Protein AF-0000000079920823 (afdb_homodimer)

Sequence (650 aa):
MSRIVVIGATGHVGTSLVPRLVASGHDVVAVSRGIRSPYREDVAWRQVRRVELDREAGDADGSFAGAISDLNADIVVDMMCFTESSAAQLVEALRGRVEILLSAGTIWVHGPAVAVPTRESDDRHPIGEYGTNKSAIEALLAAETRNGGLRTAVLHPGHISGPGWPMVNAQGNFDTGVWETLAAGEPLVLPNLGLETVHHVHADDVAQGFHKAIAHPDAVAGKSYHVVSERAMTLRGIAETAARWFGREPQLRFAPLEEFLATLTPEHADASREHIVRSPSMSIAAAATDFGYAPRFTSAATIADGVRWLVADGQVDTGGRSLREMSRIVVIGATGHVGTSLVPRLVASGHDVVAVSRGIRSPYREDVAWRQVRRVELDREAGDADGSFAGAISDLNADIVVDMMCFTESSAAQLVEALRGRVEILLSAGTIWVHGPAVAVPTRESDDRHPIGEYGTNKSAIEALLAAETRNGGLRTAVLHPGHISGPGWPMVNAQGNFDTGVWETLAAGEPLVLPNLGLETVHHVHADDVAQGFHKAIAHPDAVAGKSYHVVSERAMTLRGIAETAARWFGREPQLRFAPLEEFLATLTPEHADASREHIVRSPSMSIAAAATDFGYAPRFTSAATIADGVRWLVADGQVDTGGRSLRE

Solvent-accessible surface area (backbone atoms only — not comparable to full-atom values): 32246 Å² total; per-residue (Å²): 124,49,37,35,33,29,38,44,25,40,39,75,40,20,40,45,29,53,44,53,44,41,75,71,55,32,49,40,35,35,28,27,74,72,80,62,70,52,84,57,91,52,79,47,61,76,71,40,48,76,41,73,50,53,57,72,63,19,54,74,72,60,47,34,33,52,57,55,42,70,66,66,32,41,33,39,36,38,63,72,66,73,40,46,65,56,46,50,48,36,50,63,47,36,47,89,59,41,66,36,40,39,34,51,50,46,56,48,31,32,26,55,54,41,39,38,59,31,51,80,83,51,85,62,54,42,52,64,70,68,17,42,30,44,39,50,32,51,51,52,41,34,50,34,23,72,71,69,55,44,35,18,30,35,40,14,38,40,48,67,31,23,69,90,55,80,40,76,46,46,62,30,20,57,66,51,61,57,57,27,36,30,36,69,45,39,76,41,74,24,47,43,83,18,69,46,22,46,30,28,17,31,28,60,42,46,20,47,42,55,54,36,42,68,74,29,53,83,64,40,48,49,38,64,30,44,40,44,18,82,34,18,30,13,21,44,24,46,43,43,51,53,6,45,21,42,76,27,68,62,38,77,43,63,32,43,52,70,64,41,40,67,74,42,58,70,70,45,25,52,40,16,50,65,41,51,67,25,34,47,36,59,42,45,62,66,32,31,70,60,48,60,49,70,59,83,45,46,31,67,54,19,49,50,47,17,49,52,39,34,39,74,71,66,68,32,66,39,86,85,55,60,80,52,131,123,49,37,36,34,30,38,44,26,40,40,77,40,19,40,47,30,53,44,52,44,41,74,71,56,31,48,42,35,34,27,27,72,73,80,60,69,53,85,57,91,54,79,46,63,78,70,41,47,77,42,72,50,52,56,71,63,19,55,75,71,61,47,36,32,52,56,55,42,70,64,66,33,40,33,39,38,36,64,72,66,74,40,48,66,57,46,50,47,37,50,64,47,35,45,91,60,42,67,36,41,39,34,51,50,46,58,48,32,31,25,56,56,40,40,37,58,32,51,78,82,50,86,61,53,42,54,64,70,68,19,41,31,44,40,50,32,50,52,52,40,33,50,35,23,71,70,68,55,42,35,19,30,33,40,16,37,43,48,66,28,22,68,90,56,79,42,77,46,45,62,34,20,58,65,52,62,58,58,28,38,29,36,70,46,40,75,42,74,25,46,44,83,18,69,46,22,46,30,29,17,30,29,60,41,47,19,48,43,53,56,37,41,66,76,30,54,84,66,40,48,49,40,63,30,42,38,43,18,84,33,16,30,14,21,43,24,46,43,42,53,53,5,44,21,40,75,26,67,64,39,77,43,63,31,43,54,71,65,41,40,68,73,42,56,70,69,45,25,52,40,15,50,64,42,52,68,25,33,47,36,60,41,44,63,66,31,30,71,61,46,59,48,70,58,84,45,47,30,66,54,19,50,49,46,17,50,52,40,34,38,74,71,65,68,31,66,39,85,86,57,61,80,52,131

InterPro domains:
  IPR001509 NAD-dependent epimerase/dehydratase [PF01370] (4-226)
  IPR036291 NAD(P)-binding domain superfamily [SSF51735] (3-311)
  IPR050177 Bifunctional lipid A modification and metabolic enzymes [PTHR43245] (1-309)

Organism: NCBI:txid2079792

Secondary structure (DSSP, 8-state):
--EEEEETTTSTTHHHHHHHHHHTT-EEEEEE-S----SS--GGGGGSEEEE--HHHHHHHT-HHHHHHTT--SEEEES---SHHHHHHHHHHHTTT-SEEEEE--GGGG-S-SEESBPTTS-----HHHHHHHHHHHHHHHHHHHTTSS-EEEEEE-EEESTTS----TTSS--THHHHHHHHT--EEEETTS--EE-EEEHHHHHHHHHHHHT-HHHHTT-EEEE--SSEEEHHHHHHHHHHHTT----EEEE-HHHHHTTS-HHHHHHHHHHHTT---B--HHHHHHH----SS-HHHHHHHHHHHHHHTTS---TTPPP--/--EEEEETTTSTTHHHHHHHHHHTT-EEEEEE-S----SS--GGGGGSEEEE--HHHHHHHT-HHHHHHTT--SEEEES---SHHHHHHHHHHHTTT-SEEEEE--GGGG-S-SEESBPTTS-----HHHHHHHHHHHHHHHHHHHTTSS-EEEEEE-EEESTTS----TTSS--THHHHHHHHT--EEEETTS--EE-EEEHHHHHHHHHHHHT-HHHHTT-EEEE--SSEEEHHHHHHHHHHHTT----EEEE-HHHHHTTS-HHHHHHHHHHHTT---B--HHHHHHH----SS-HHHHHHHHHHHHHHTTS---TTPPP--

Nearest PDB structures (foldseek):
  1sb8-assembly1_A  TM=7.183E-01  e=1.197E-17  Pseudomonas aeruginosa
  3ruc-assembly2_D  TM=7.523E-01  e=5.109E-16  Plesiomonas shigelloides
  3ru9-assembly1_A  TM=7.355E-01  e=5.099E-15  Plesiomonas shigelloides
  6gpk-assembly1_B  TM=7.331E-01  e=1.711E-14  Homo sapiens
  6q94-assembly1_A  TM=7.224E-01  e=4.243E-14  Homo sapiens

Foldseek 3Di:
DWEEEEAVLQDQLNLQQQLVCVVVPYAYEYEECPPDHHPDDDPSVVRYHYDHDDLVVCLVVLNRLQVVLVVQGQEYEYEDDQAQSSLVSNLVSCKPRYQEYEYEAAPLLAFADPDPPDEQPDDRDHDDSRNVRRNNSLVVQLVCLVVPIHWYFYEHEFFEFFADAFTQALQQFRPLVLLQCLLVQHEDEHAAVQFQWGFYAYSNLVSVLVVLCVVQSVLGTSYYFYRTAQWIAGSVRRSQLSSVQNPYGHHYHYDHLVVSLVVDDVRRSVSSVSRRSHSHHHHRVSSCPRRNRHGPDHRNRRVLNHSQNCVVVVNHDSVPTGGDD/DWEEEEAVLQDQLNLQQQLVCVVVPYAYEYEECPPDHHPDDDPSVVRYHYDHDDLVVCLVVLNRLQVVLVVQGQEYEYEDDQAQSSLVSNLVSCKPRYQEYEYEAAPLLAFADPDPPDEQPDDRDHDDSRNVRRNNSLVVQLVCLVVPIHWYFYEHEFFEFFADAFTQALQQFRPLVLLQCLLVQHEDEHAAVQFQWGFYAYSNLVSVLVVLCVVQSVLGTSYYFYRTAQWIAGSVRRSQLSSVQNPYGHHYHYDHLVVSLVVDDVRRSVSSVSRRSHSHHHHRVSSCPRRNRHGPDHRNRRVLNHSQNCVVVVNHDSVPTGGDD

pLDDT: mean 95.72, std 5.89, range [62.15, 98.91]

Structure (mmCIF, N/CA/C/O backbone):
data_AF-0000000079920823-model_v1
#
loop_
_entity.id
_entity.type
_entity.pdbx_description
1 polymer Epimerase
#
loop_
_atom_site.group_PDB
_atom_site.id
_atom_site.type_symbol
_atom_site.label_atom_id
_atom_site.label_alt_id
_atom_site.label_comp_id
_atom_site.label_asym_id
_atom_site.label_entity_id
_atom_site.label_seq_id
_atom_site.pdbx_PDB_ins_code
_atom_site.Cartn_x
_atom_site.Cartn_y
_atom_site.Cartn_z
_atom_site.occupancy
_atom_site.B_iso_or_equiv
_atom_site.auth_seq_id
_atom_site.auth_comp_id
_atom_site.auth_asym_id
_atom_site.auth_atom_id
_atom_site.pdbx_PDB_model_num
ATOM 1 N N . MET A 1 1 ? 17.083 19.765 28.868 1 89.52 1 MET A N 1
ATOM 2 C CA . MET A 1 1 ? 15.923 20.652 28.874 1 89.52 1 MET A CA 1
ATOM 3 C C . MET A 1 1 ? 16.081 21.762 27.84 1 89.52 1 MET A C 1
ATOM 5 O O . MET A 1 1 ? 17.117 22.427 27.79 1 89.52 1 MET A O 1
ATOM 9 N N . SER A 1 2 ? 15.156 21.78 26.84 1 95.34 2 SER A N 1
ATOM 10 C CA . SER A 1 2 ? 15.174 22.809 25.806 1 95.34 2 SER A CA 1
ATOM 11 C C . SER A 1 2 ? 13.935 23.695 25.886 1 95.34 2 SER A C 1
ATOM 13 O O . SER A 1 2 ? 12.905 23.284 26.425 1 95.34 2 SER A O 1
ATOM 15 N N . ARG A 1 3 ? 14.105 24.958 25.501 1 98.15 3 ARG A N 1
ATOM 16 C CA . ARG A 1 3 ? 12.936 25.798 25.258 1 98.15 3 ARG A CA 1
ATOM 17 C C . ARG A 1 3 ? 12.354 25.538 23.872 1 98.15 3 ARG A C 1
ATOM 19 O O . ARG A 1 3 ? 13.039 25.713 22.863 1 98.15 3 ARG A O 1
ATOM 26 N N . ILE A 1 4 ? 11.128 25.106 23.863 1 98.57 4 ILE A N 1
ATOM 27 C CA . ILE A 1 4 ? 10.487 24.719 22.611 1 98.57 4 ILE A CA 1
ATOM 28 C C . ILE A 1 4 ? 9.285 25.624 22.346 1 98.57 4 ILE A C 1
ATOM 30 O O . ILE A 1 4 ? 8.396 25.75 23.192 1 98.57 4 ILE A O 1
ATOM 34 N N . VAL A 1 5 ? 9.322 26.268 21.205 1 98.45 5 VAL A N 1
ATOM 35 C CA . VAL A 1 5 ? 8.182 27.064 20.765 1 98.45 5 VAL A CA 1
ATOM 36 C C . VAL A 1 5 ? 7.326 26.251 19.797 1 98.45 5 VAL A C 1
ATOM 38 O O . VAL A 1 5 ? 7.83 25.735 18.796 1 98.45 5 VAL A O 1
ATOM 41 N N . VAL A 1 6 ? 6.029 26.137 20.063 1 97.99 6 VAL A N 1
ATOM 42 C CA . VAL A 1 6 ? 5.084 25.436 19.201 1 97.99 6 VAL A CA 1
ATOM 43 C C . VAL A 1 6 ? 4.096 26.433 18.598 1 97.99 6 VAL A C 1
ATOM 45 O O . VAL A 1 6 ? 3.241 26.973 19.304 1 97.99 6 VAL A O 1
ATOM 48 N N . ILE A 1 7 ? 4.27 26.651 17.316 1 97.36 7 ILE A N 1
ATOM 49 C CA . ILE A 1 7 ? 3.325 27.488 16.585 1 97.36 7 ILE A CA 1
ATOM 50 C C . ILE A 1 7 ? 2.108 26.659 16.18 1 97.36 7 ILE A C 1
ATOM 52 O O . ILE A 1 7 ? 2.242 25.636 15.505 1 97.36 7 ILE A O 1
ATOM 56 N N . GLY A 1 8 ? 0.921 27.102 16.503 1 94.09 8 GLY A N 1
ATOM 57 C CA . GLY A 1 8 ? -0.271 26.284 16.338 1 94.09 8 GLY A CA 1
ATOM 58 C C . GLY A 1 8 ? -0.491 25.312 17.481 1 94.09 8 GLY A C 1
ATOM 59 O O . GLY A 1 8 ? -0.946 24.187 17.268 1 94.09 8 GLY A O 1
ATOM 60 N N . ALA A 1 9 ? -0.261 25.677 18.653 1 92.46 9 ALA A N 1
ATOM 61 C CA . ALA A 1 9 ? -0.15 24.82 19.832 1 92.46 9 ALA A CA 1
ATOM 62 C C . ALA A 1 9 ? -1.523 24.34 20.292 1 92.46 9 ALA A C 1
ATOM 64 O O . ALA A 1 9 ? -1.632 23.331 20.992 1 92.46 9 ALA A O 1
ATOM 65 N N . THR A 1 10 ? -2.569 24.983 19.901 1 87.46 10 THR A N 1
ATOM 66 C CA . THR A 1 10 ? -3.882 24.63 20.43 1 87.46 10 THR A CA 1
ATOM 67 C C . THR A 1 10 ? -4.719 23.92 19.371 1 87.46 10 THR A C 1
ATOM 69 O O . THR A 1 10 ? -5.915 23.694 19.565 1 87.46 10 THR A O 1
ATOM 72 N N . GLY A 1 11 ? -4.119 23.627 18.298 1 87.58 11 GLY A N 1
ATOM 73 C CA . GLY A 1 11 ? -4.798 22.843 17.278 1 87.58 11 GLY A CA 1
ATOM 74 C C . GLY A 1 11 ? -4.872 21.365 17.612 1 87.58 11 GLY A C 1
ATOM 75 O O . GLY A 1 11 ? -4.596 20.965 18.745 1 87.58 11 GLY A O 1
ATOM 76 N N . HIS A 1 12 ? -5.296 20.634 16.704 1 85.74 12 HIS A N 1
ATOM 77 C CA . HIS A 1 12 ? -5.552 19.21 16.889 1 85.74 12 HIS A CA 1
ATOM 78 C C . HIS A 1 12 ? -4.295 18.48 17.35 1 85.74 12 HIS A C 1
ATOM 80 O O . HIS A 1 12 ? -4.338 17.709 18.312 1 85.74 12 HIS A O 1
ATOM 86 N N . VAL A 1 13 ? -3.2 18.744 16.674 1 91.54 13 VAL A N 1
ATOM 87 C CA . VAL A 1 13 ? -1.943 18.077 16.995 1 91.54 13 VAL A CA 1
ATOM 88 C C . VAL A 1 13 ? -1.306 18.735 18.217 1 91.54 13 VAL A C 1
ATOM 90 O O . VAL A 1 13 ? -0.769 18.05 19.091 1 91.54 13 VAL A O 1
ATOM 93 N N . GLY A 1 14 ? -1.387 20.092 18.307 1 91.52 14 GLY A N 1
ATOM 94 C CA . GLY A 1 14 ? -0.804 20.832 19.416 1 91.52 14 GLY A CA 1
ATOM 95 C C . GLY A 1 14 ? -1.358 20.418 20.766 1 91.52 14 GLY A C 1
ATOM 96 O O . GLY A 1 14 ? -0.627 20.381 21.758 1 91.52 14 GLY A O 1
ATOM 97 N N . THR A 1 15 ? -2.582 20.08 20.769 1 89.91 15 THR A N 1
ATOM 98 C CA . THR A 1 15 ? -3.258 19.666 21.993 1 89.91 15 THR A CA 1
ATOM 99 C C . THR A 1 15 ? -2.576 18.445 22.602 1 89.91 15 THR A C 1
ATOM 101 O O . THR A 1 15 ? -2.51 18.309 23.825 1 89.91 15 THR A O 1
ATOM 104 N N . SER A 1 16 ? -2.046 17.582 21.758 1 92.27 16 SER A N 1
ATOM 105 C CA . SER A 1 16 ? -1.376 16.375 22.232 1 92.27 16 SER A CA 1
ATOM 106 C C . SER A 1 16 ? 0.129 16.589 22.35 1 92.27 16 SER A C 1
ATOM 108 O O . SER A 1 16 ? 0.786 15.967 23.187 1 92.27 16 SER A O 1
ATOM 110 N N . LEU A 1 17 ? 0.664 17.471 21.554 1 96.12 17 LEU A N 1
ATOM 111 C CA . LEU A 1 17 ? 2.109 17.662 21.493 1 96.12 17 LEU A CA 1
ATOM 112 C C . LEU A 1 17 ? 2.608 18.43 22.712 1 96.12 17 LEU A C 1
ATOM 114 O O . LEU A 1 17 ? 3.603 18.043 23.33 1 96.12 17 LEU A O 1
ATOM 118 N N . VAL A 1 18 ? 1.913 19.483 23.128 1 95.55 18 VAL A N 1
ATOM 119 C CA . VAL A 1 18 ? 2.362 20.388 24.182 1 95.55 18 VAL A CA 1
ATOM 120 C C . VAL A 1 18 ? 2.482 19.626 25.5 1 95.55 18 VAL A C 1
ATOM 122 O O . VAL A 1 18 ? 3.54 19.634 26.135 1 95.55 18 VAL A O 1
ATOM 125 N N . PRO A 1 19 ? 1.473 18.849 25.879 1 94.98 19 PRO A N 1
ATOM 126 C CA . PRO A 1 19 ? 1.616 18.078 27.117 1 94.98 19 PRO A CA 1
ATOM 127 C C . PRO A 1 19 ? 2.77 17.08 27.06 1 94.98 19 PRO A C 1
ATOM 129 O O . PRO A 1 19 ? 3.452 16.862 28.065 1 94.98 19 PRO A O 1
ATOM 132 N N . ARG A 1 20 ? 2.988 16.504 25.918 1 95.18 20 ARG A N 1
ATOM 133 C CA . ARG A 1 20 ? 4.078 15.547 25.748 1 95.18 20 ARG A CA 1
ATOM 134 C C . ARG A 1 20 ? 5.431 16.211 25.982 1 95.18 20 ARG A C 1
ATOM 136 O O . ARG A 1 20 ? 6.314 15.626 26.613 1 95.18 20 ARG A O 1
ATOM 143 N N . LEU A 1 21 ? 5.606 17.378 25.48 1 97.24 21 LEU A N 1
ATOM 144 C CA . LEU A 1 21 ? 6.86 18.11 25.613 1 97.24 21 LEU A CA 1
ATOM 145 C C . LEU A 1 21 ? 7.087 18.543 27.057 1 97.24 21 LEU A C 1
ATOM 147 O O . LEU A 1 21 ? 8.203 18.445 27.572 1 97.24 21 LEU A O 1
ATOM 151 N N . VAL A 1 22 ? 6.032 18.946 27.724 1 96.1 22 VAL A N 1
ATOM 152 C CA . VAL A 1 22 ? 6.116 19.349 29.124 1 96.1 22 VAL A CA 1
ATOM 153 C C . VAL A 1 22 ? 6.501 18.149 29.986 1 96.1 22 VAL A C 1
ATOM 155 O O . VAL A 1 22 ? 7.387 18.247 30.838 1 96.1 22 VAL A O 1
ATOM 158 N N . ALA A 1 23 ? 5.88 17.068 29.7 1 95.38 23 ALA A N 1
ATOM 159 C CA . ALA A 1 23 ? 6.129 15.847 30.462 1 95.38 23 ALA A CA 1
ATOM 160 C C . ALA A 1 23 ? 7.568 15.373 30.284 1 95.38 23 ALA A C 1
ATOM 162 O O . ALA A 1 23 ? 8.127 14.721 31.169 1 95.38 23 ALA A O 1
ATOM 163 N N . SER A 1 24 ? 8.112 15.759 29.204 1 96.17 24 SER A N 1
ATOM 164 C CA . SER A 1 24 ? 9.489 15.366 28.923 1 96.17 24 SER A CA 1
ATOM 165 C C . SER A 1 24 ? 10.48 16.357 29.524 1 96.17 24 SER A C 1
ATOM 167 O O . SER A 1 24 ? 11.687 16.255 29.292 1 96.17 24 SER A O 1
ATOM 169 N N . GLY A 1 25 ? 9.996 17.413 30.156 1 95.6 25 GLY A N 1
ATOM 170 C CA . GLY A 1 25 ? 10.85 18.3 30.929 1 95.6 25 GLY A CA 1
ATOM 171 C C . GLY A 1 25 ? 11.242 19.557 30.175 1 95.6 25 GLY A C 1
ATOM 172 O O . GLY A 1 25 ? 12.1 20.317 30.629 1 95.6 25 GLY A O 1
ATOM 173 N N . HIS A 1 26 ? 10.593 19.824 29.08 1 97.37 26 HIS A N 1
ATOM 174 C CA . HIS A 1 26 ? 10.955 20.986 28.276 1 97.37 26 HIS A CA 1
ATOM 175 C C . HIS A 1 26 ? 10.226 22.237 28.756 1 97.37 26 HIS A C 1
ATOM 177 O O . HIS A 1 26 ? 9.177 22.142 29.396 1 97.37 26 HIS A O 1
ATOM 183 N N . ASP A 1 27 ? 10.885 23.357 28.557 1 97.43 27 ASP A N 1
ATOM 184 C CA . ASP A 1 27 ? 10.224 24.653 28.682 1 97.43 27 ASP A CA 1
ATOM 185 C C . ASP A 1 27 ? 9.444 24.996 27.415 1 97.43 27 ASP A C 1
ATOM 187 O O . ASP A 1 27 ? 10.037 25.319 26.383 1 97.43 27 ASP A O 1
ATOM 191 N N . VAL A 1 28 ? 8.068 24.951 27.548 1 97.63 28 VAL A N 1
ATOM 192 C CA . VAL A 1 28 ? 7.258 25.02 26.336 1 97.63 28 VAL A CA 1
ATOM 193 C C . VAL A 1 28 ? 6.574 26.382 26.247 1 97.63 28 VAL A C 1
ATOM 195 O O . VAL A 1 28 ? 5.975 26.847 27.22 1 97.63 28 VAL A O 1
ATOM 198 N N . VAL A 1 29 ? 6.748 27.028 25.113 1 97.48 29 VAL A N 1
ATOM 199 C CA . VAL A 1 29 ? 5.991 28.225 24.761 1 97.48 29 VAL A CA 1
ATOM 200 C C . VAL A 1 29 ? 4.948 27.883 23.699 1 97.48 29 VAL A C 1
ATOM 202 O O . VAL A 1 29 ? 5.295 27.473 22.588 1 97.48 29 VAL A O 1
ATOM 205 N N . ALA A 1 30 ? 3.689 28.057 24.009 1 95.9 30 ALA A N 1
ATOM 206 C CA . ALA A 1 30 ? 2.577 27.744 23.115 1 95.9 30 ALA A CA 1
ATOM 207 C C . ALA A 1 30 ? 2.079 28.997 22.399 1 95.9 30 ALA A C 1
ATOM 209 O O . ALA A 1 30 ? 1.554 29.914 23.034 1 95.9 30 ALA A O 1
ATOM 210 N N . VAL A 1 31 ? 2.255 28.995 21.114 1 95.86 31 VAL A N 1
ATOM 211 C CA . VAL A 1 31 ? 1.82 30.131 20.308 1 95.86 31 VAL A CA 1
ATOM 212 C C . VAL A 1 31 ? 0.514 29.789 19.595 1 95.86 31 VAL A C 1
ATOM 214 O O . VAL A 1 31 ? 0.418 28.76 18.921 1 95.86 31 VAL A O 1
ATOM 217 N N . SER A 1 32 ? -0.497 30.552 19.774 1 91.79 32 SER A N 1
ATOM 218 C CA . SER A 1 32 ? -1.78 30.39 19.098 1 91.79 32 SER A CA 1
ATOM 219 C C . SER A 1 32 ? -2.468 31.735 18.888 1 91.79 32 SER A C 1
ATOM 221 O O . SER A 1 32 ? -2.009 32.759 19.399 1 91.79 32 SER A O 1
ATOM 223 N N . ARG A 1 33 ? -3.57 31.751 18.108 1 83.04 33 ARG A N 1
ATOM 224 C CA . ARG A 1 33 ? -4.344 32.972 17.905 1 83.04 33 ARG A CA 1
ATOM 225 C C . ARG A 1 33 ? -5.179 33.302 19.138 1 83.04 33 ARG A C 1
ATOM 227 O O . ARG A 1 33 ? -5.712 34.407 19.256 1 83.04 33 ARG A O 1
ATOM 234 N N . GLY A 1 34 ? -5.059 32.431 20.184 1 70.36 34 GLY A N 1
ATOM 235 C CA . GLY A 1 34 ? -5.755 32.656 21.442 1 70.36 34 GLY A CA 1
ATOM 236 C C . GLY A 1 34 ? -7.254 32.443 21.34 1 70.36 34 GLY A C 1
ATOM 237 O O . GLY A 1 34 ? -8.009 32.89 22.206 1 70.36 34 GLY A O 1
ATOM 238 N N . ILE A 1 35 ? -7.734 31.845 20.291 1 63.33 35 ILE A N 1
ATOM 239 C CA . ILE A 1 35 ? -9.165 31.724 20.037 1 63.33 35 ILE A CA 1
ATOM 240 C C . ILE A 1 35 ? -9.658 30.356 20.504 1 63.33 35 ILE A C 1
ATOM 242 O O . ILE A 1 35 ? -10.819 30.206 20.89 1 63.33 35 ILE A O 1
ATOM 246 N N . ARG A 1 36 ? -8.87 29.376 20.476 1 62.15 36 ARG A N 1
ATOM 247 C CA . ARG A 1 36 ? -9.342 28.03 20.787 1 62.15 36 ARG A CA 1
ATOM 248 C C . ARG A 1 36 ? -8.639 27.476 22.022 1 62.15 36 ARG A C 1
ATOM 250 O O . ARG A 1 36 ? -7.46 27.757 22.251 1 62.15 36 ARG A O 1
ATOM 257 N N . SER A 1 37 ? -9.457 26.9 22.94 1 64.37 37 SER A N 1
ATOM 258 C CA . SER A 1 37 ? -8.913 26.119 24.047 1 64.37 37 SER A CA 1
ATOM 259 C C . SER A 1 37 ? -8.462 24.739 23.58 1 64.37 37 SER A C 1
ATOM 261 O O . SER A 1 37 ? -8.965 24.221 22.581 1 64.37 37 SER A O 1
ATOM 263 N N . PRO A 1 38 ? -7.461 24.222 24.279 1 68.84 38 PRO A N 1
ATOM 264 C CA . PRO A 1 38 ? -7.054 22.859 23.929 1 68.84 38 PRO A CA 1
ATOM 265 C C . PRO A 1 38 ? -8.213 21.865 23.981 1 68.84 38 PRO A C 1
ATOM 267 O O . PRO A 1 38 ? -9.155 22.049 24.757 1 68.84 38 PRO A O 1
ATOM 270 N N . TYR A 1 39 ? -8.141 20.873 23.176 1 63.27 39 TYR A N 1
ATOM 271 C CA . TYR A 1 39 ? -9.218 19.899 23.044 1 63.27 39 TYR A CA 1
ATOM 272 C C . TYR A 1 39 ? -9.361 19.069 24.314 1 63.27 39 TYR A C 1
ATOM 274 O O . TYR A 1 39 ? -10.415 18.478 24.562 1 63.27 39 TYR A O 1
ATOM 282 N N . ARG A 1 40 ? -8.227 18.947 25.047 1 68.3 40 ARG A N 1
ATOM 283 C CA . ARG A 1 40 ? -8.247 18.147 26.268 1 68.3 40 ARG A CA 1
ATOM 284 C C . ARG A 1 40 ? -7.604 18.901 27.427 1 68.3 40 ARG A C 1
ATOM 286 O O . ARG A 1 40 ? -6.546 19.514 27.265 1 68.3 40 ARG A O 1
ATOM 293 N N . GLU A 1 41 ? -8.288 18.891 28.459 1 71.6 41 GLU A N 1
ATOM 294 C CA . GLU A 1 41 ? -7.7 19.459 29.669 1 71.6 41 GLU A CA 1
ATOM 295 C C . GLU A 1 41 ? -6.504 18.637 30.14 1 71.6 41 GLU A C 1
ATOM 297 O O . GLU A 1 41 ? -6.523 17.406 30.07 1 71.6 41 GLU A O 1
ATOM 302 N N . ASP A 1 42 ? -5.431 19.338 30.265 1 79.6 42 ASP A N 1
ATOM 303 C CA . ASP A 1 42 ? -4.226 18.702 30.788 1 79.6 42 ASP A CA 1
ATOM 304 C C . ASP A 1 42 ? -3.473 19.641 31.729 1 79.6 42 ASP A C 1
ATOM 306 O O . ASP A 1 42 ? -3.307 20.825 31.43 1 79.6 42 ASP A O 1
ATOM 310 N N . VAL A 1 43 ? -3.021 19.155 32.804 1 80.62 43 VAL A N 1
ATOM 311 C CA . VAL A 1 43 ? -2.35 19.926 33.845 1 80.62 43 VAL A CA 1
ATOM 312 C C . VAL A 1 43 ? -1.076 20.554 33.283 1 80.62 43 VAL A C 1
ATOM 314 O O . VAL A 1 43 ? -0.615 21.585 33.777 1 80.62 43 VAL A O 1
ATOM 317 N N . ALA A 1 44 ? -0.634 20.021 32.234 1 85.35 44 ALA A N 1
ATOM 318 C CA . ALA A 1 44 ? 0.593 20.516 31.615 1 85.35 44 ALA A CA 1
ATOM 319 C C . ALA A 1 44 ? 0.422 21.951 31.127 1 85.35 44 ALA A C 1
ATOM 321 O O . ALA A 1 44 ? 1.379 22.729 31.119 1 85.35 44 ALA A O 1
ATOM 322 N N . TRP A 1 45 ? -0.757 22.339 30.87 1 86.36 45 TRP A N 1
ATOM 323 C CA . TRP A 1 45 ? -1.024 23.658 30.305 1 86.36 45 TRP A CA 1
ATOM 324 C C . TRP A 1 45 ? -0.803 24.75 31.346 1 86.36 45 TRP A C 1
ATOM 326 O O . TRP A 1 45 ? -0.663 25.926 31.001 1 86.36 45 TRP A O 1
ATOM 336 N N . ARG A 1 46 ? -0.724 24.279 32.554 1 86.04 46 ARG A N 1
ATOM 337 C CA . ARG A 1 46 ? -0.433 25.233 33.62 1 86.04 46 ARG A CA 1
ATOM 338 C C . ARG A 1 46 ? 1.053 25.576 33.658 1 86.04 46 ARG A C 1
ATOM 340 O O . ARG A 1 46 ? 1.45 26.573 34.264 1 86.04 46 ARG A O 1
ATOM 347 N N . GLN A 1 47 ? 1.809 24.813 33.009 1 90.47 47 GLN A N 1
ATOM 348 C CA . GLN A 1 47 ? 3.258 24.988 33.027 1 90.47 47 GLN A CA 1
ATOM 349 C C . GLN A 1 47 ? 3.756 25.586 31.714 1 90.47 47 GLN A C 1
ATOM 351 O O . GLN A 1 47 ? 4.964 25.706 31.5 1 90.47 47 GLN A O 1
ATOM 356 N N . VAL A 1 48 ? 2.855 25.96 30.919 1 92.7 48 VAL A N 1
ATOM 357 C CA . VAL A 1 48 ? 3.202 26.409 29.575 1 92.7 48 VAL A CA 1
ATOM 358 C C . VAL A 1 48 ? 3.018 27.921 29.472 1 92.7 48 VAL A C 1
ATOM 360 O O . VAL A 1 48 ? 2.056 28.474 30.01 1 92.7 48 VAL A O 1
ATOM 363 N N . ARG A 1 49 ? 4.018 28.596 28.929 1 94.39 49 ARG A N 1
ATOM 364 C CA . ARG A 1 49 ? 3.836 30.001 28.582 1 94.39 49 ARG A CA 1
ATOM 365 C C . ARG A 1 49 ? 3.012 30.148 27.308 1 94.39 49 ARG A C 1
ATOM 367 O O . ARG A 1 49 ? 3.393 29.637 26.253 1 94.39 49 ARG A O 1
ATOM 374 N N . ARG A 1 50 ? 1.926 30.877 27.411 1 93.99 50 ARG A N 1
ATOM 375 C CA . ARG A 1 50 ? 1.056 31.083 26.258 1 93.99 50 ARG A CA 1
ATOM 376 C C . ARG A 1 50 ? 1.308 32.444 25.618 1 93.99 50 ARG A C 1
ATOM 378 O O . ARG A 1 50 ? 1.423 33.453 26.318 1 93.99 50 ARG A O 1
ATOM 385 N N . VAL A 1 51 ? 1.505 32.42 24.353 1 95.11 51 VAL A N 1
ATOM 386 C CA . VAL A 1 51 ? 1.727 33.644 23.592 1 95.11 51 VAL A CA 1
ATOM 387 C C . VAL A 1 51 ? 0.697 33.749 22.47 1 95.11 51 VAL A C 1
ATOM 389 O O . VAL A 1 51 ? 0.518 32.808 21.693 1 95.11 51 VAL A O 1
ATOM 392 N N . GLU A 1 52 ? -0.011 34.828 22.42 1 94.54 52 GLU A N 1
ATOM 393 C CA . GLU A 1 52 ? -1.005 35.051 21.375 1 94.54 52 GLU A CA 1
ATOM 394 C C . GLU A 1 52 ? -0.411 35.829 20.205 1 94.54 52 GLU A C 1
ATOM 396 O O . GLU A 1 52 ? -0.021 36.989 20.357 1 94.54 52 GLU A O 1
ATOM 401 N N . LEU A 1 53 ? -0.305 35.201 19.094 1 93.74 53 LEU A N 1
ATOM 402 C CA . LEU A 1 53 ? 0.171 35.802 17.853 1 93.74 53 LEU A CA 1
ATOM 403 C C . LEU A 1 53 ? -0.695 35.371 16.674 1 93.74 53 LEU A C 1
ATOM 405 O O . LEU A 1 53 ? -1.074 34.202 16.571 1 93.74 53 LEU A O 1
ATOM 409 N N . ASP A 1 54 ? -1.068 36.302 15.833 1 91.56 54 ASP A N 1
ATOM 410 C CA . ASP A 1 54 ? -1.753 36.022 14.575 1 91.56 54 ASP A CA 1
ATOM 411 C C . ASP A 1 54 ? -0.76 35.916 13.42 1 91.56 54 ASP A C 1
ATOM 413 O O . ASP A 1 54 ? -0.277 36.931 12.914 1 91.56 54 ASP A O 1
ATOM 417 N N . ARG A 1 55 ? -0.586 34.803 12.987 1 92.22 55 ARG A N 1
ATOM 418 C CA . ARG A 1 55 ? 0.426 34.591 11.956 1 92.22 55 ARG A CA 1
ATOM 419 C C . ARG A 1 55 ? 0.057 35.319 10.668 1 92.22 55 ARG A C 1
ATOM 421 O O . ARG A 1 55 ? 0.917 35.917 10.019 1 92.22 55 ARG A O 1
ATOM 428 N N . GLU A 1 56 ? -1.17 35.181 10.241 1 91.28 56 GLU A N 1
ATOM 429 C CA . GLU A 1 56 ? -1.591 35.8 8.987 1 91.28 56 GLU A CA 1
ATOM 430 C C . GLU A 1 56 ? -1.319 37.301 8.994 1 91.28 56 GLU A C 1
ATOM 432 O O . GLU A 1 56 ? -0.702 37.83 8.067 1 91.28 56 GLU A O 1
ATOM 437 N N . ALA A 1 57 ? -1.732 37.912 10.068 1 92.05 57 ALA A N 1
ATOM 438 C CA . ALA A 1 57 ? -1.509 39.35 10.195 1 92.05 57 ALA A CA 1
ATOM 439 C C . ALA A 1 57 ? -0.022 39.665 10.336 1 92.05 57 ALA A C 1
ATOM 441 O O . ALA A 1 57 ? 0.479 40.612 9.727 1 92.05 57 ALA A O 1
ATOM 442 N N . GLY A 1 58 ? 0.679 38.94 11.125 1 93.05 58 GLY A N 1
ATOM 443 C CA . GLY A 1 58 ? 2.096 39.159 11.37 1 93.05 58 GLY A CA 1
ATOM 444 C C . GLY A 1 58 ? 2.958 38.907 10.148 1 93.05 58 GLY A C 1
ATOM 445 O O . GLY A 1 58 ? 3.963 39.59 9.94 1 93.05 58 GLY A O 1
ATOM 446 N N . ASP A 1 59 ? 2.555 37.89 9.325 1 92.81 59 ASP A N 1
ATOM 447 C CA . ASP A 1 59 ? 3.271 37.637 8.078 1 92.81 59 ASP A CA 1
ATOM 448 C C . ASP A 1 59 ? 3.085 38.79 7.094 1 92.81 59 ASP A C 1
ATOM 450 O O . ASP A 1 59 ? 4.016 39.153 6.372 1 92.81 59 ASP A O 1
ATOM 454 N N . ALA A 1 60 ? 1.882 39.306 7.047 1 92.92 60 ALA A N 1
ATOM 455 C CA . ALA A 1 60 ? 1.566 40.399 6.131 1 92.92 60 ALA A CA 1
ATOM 456 C C . ALA A 1 60 ? 2.39 41.641 6.455 1 92.92 60 ALA A C 1
ATOM 458 O O . ALA A 1 60 ? 2.805 42.371 5.551 1 92.92 60 ALA A O 1
ATOM 459 N N . ASP A 1 61 ? 2.611 41.843 7.769 1 93.23 61 ASP A N 1
ATOM 460 C CA . ASP A 1 61 ? 3.342 43.055 8.128 1 93.23 61 ASP A CA 1
ATOM 461 C C . ASP A 1 61 ? 4.783 42.732 8.518 1 93.23 61 ASP A C 1
ATOM 463 O O . ASP A 1 61 ? 5.532 43.617 8.936 1 93.23 61 ASP A O 1
ATOM 467 N N . GLY A 1 62 ? 5.151 41.472 8.438 1 91.69 62 GLY A N 1
ATOM 468 C CA . GLY A 1 62 ? 6.522 41.038 8.65 1 91.69 62 GLY A CA 1
ATOM 469 C C . GLY A 1 62 ? 6.893 40.929 10.117 1 91.69 62 GLY A C 1
ATOM 470 O O . GLY A 1 62 ? 8.069 40.781 10.457 1 91.69 62 GLY A O 1
ATOM 471 N N . SER A 1 63 ? 5.932 40.956 11.006 1 95.09 63 SER A N 1
ATOM 472 C CA . SER A 1 63 ? 6.234 41.023 12.432 1 95.09 63 SER A CA 1
ATOM 473 C C . SER A 1 63 ? 6.255 39.633 13.059 1 95.09 63 SER A C 1
ATOM 475 O O . SER A 1 63 ? 6.831 39.439 14.132 1 95.09 63 SER A O 1
ATOM 477 N N . PHE A 1 64 ? 5.624 38.725 12.463 1 96.67 64 PHE A N 1
ATOM 478 C CA . PHE A 1 64 ? 5.423 37.416 13.072 1 96.67 64 PHE A CA 1
ATOM 479 C C . PHE A 1 64 ? 6.759 36.733 13.34 1 96.67 64 PHE A C 1
ATOM 481 O O . PHE A 1 64 ? 7.017 36.278 14.456 1 96.67 64 PHE A O 1
ATOM 488 N N . ALA A 1 65 ? 7.626 36.682 12.346 1 96.94 65 ALA A N 1
ATOM 489 C CA . ALA A 1 65 ? 8.893 35.96 12.431 1 96.94 65 ALA A CA 1
ATOM 490 C C . ALA A 1 65 ? 9.782 36.539 13.528 1 96.94 65 ALA A C 1
ATOM 492 O O . ALA A 1 65 ? 10.419 35.794 14.277 1 96.94 65 ALA A O 1
ATOM 493 N N . GLY A 1 66 ? 9.815 37.852 13.583 1 96.92 66 GLY A N 1
ATOM 494 C CA . GLY A 1 66 ? 10.582 38.498 14.636 1 96.92 66 GLY A CA 1
ATOM 495 C C . GLY A 1 66 ? 10.063 38.189 16.028 1 96.92 66 GLY A C 1
ATOM 496 O O . GLY A 1 66 ? 10.847 37.97 16.954 1 96.92 66 GLY A O 1
ATOM 497 N N . ALA A 1 67 ? 8.755 38.221 16.138 1 97.72 67 ALA A N 1
ATOM 498 C CA . ALA A 1 67 ? 8.143 37.9 17.424 1 97.72 67 ALA A CA 1
ATOM 499 C C . ALA A 1 67 ? 8.513 36.488 17.871 1 97.72 67 ALA A C 1
ATOM 501 O O . ALA A 1 67 ? 8.766 36.251 19.054 1 97.72 67 ALA A O 1
ATOM 502 N N . ILE A 1 68 ? 8.549 35.567 16.935 1 98.11 68 ILE A N 1
ATOM 503 C CA . ILE A 1 68 ? 8.913 34.189 17.247 1 98.11 68 ILE A CA 1
ATOM 504 C C . ILE A 1 68 ? 10.381 34.125 17.664 1 98.11 68 ILE A C 1
ATOM 506 O O . ILE A 1 68 ? 10.723 33.477 18.656 1 98.11 68 ILE A O 1
ATOM 510 N N . SER A 1 69 ? 11.231 34.764 16.902 1 97.86 69 SER A N 1
ATOM 511 C CA . SER A 1 69 ? 12.658 34.798 17.204 1 97.86 69 SER A CA 1
ATOM 512 C C . SER A 1 69 ? 12.914 35.354 18.601 1 97.86 69 SER A C 1
ATOM 514 O O . SER A 1 69 ? 13.799 34.875 19.313 1 97.86 69 SER A O 1
ATOM 516 N N . ASP A 1 70 ? 12.131 36.298 18.993 1 97.68 70 ASP A N 1
ATOM 517 C CA . ASP A 1 70 ? 12.31 36.991 20.265 1 97.68 70 ASP A CA 1
ATOM 518 C C . ASP A 1 70 ? 11.953 36.084 21.44 1 97.68 70 ASP A C 1
ATOM 520 O O . ASP A 1 70 ? 12.267 36.397 22.591 1 97.68 70 ASP A O 1
ATOM 524 N N . LEU A 1 71 ? 11.331 35.007 21.153 1 97.73 71 LEU A N 1
ATOM 525 C CA . LEU A 1 71 ? 10.982 34.076 22.221 1 97.73 71 LEU A CA 1
ATOM 526 C C . LEU A 1 71 ? 12.194 33.25 22.64 1 97.73 71 LEU A C 1
ATOM 528 O O . LEU A 1 71 ? 12.129 32.493 23.611 1 97.73 71 LEU A O 1
ATOM 532 N N . ASN A 1 72 ? 13.31 33.313 21.93 1 97.44 72 ASN A N 1
ATOM 533 C CA . ASN A 1 72 ? 14.604 32.726 22.263 1 97.44 72 ASN A CA 1
ATOM 534 C C . ASN A 1 72 ? 14.502 31.216 22.456 1 97.44 72 ASN A C 1
ATOM 536 O O . ASN A 1 72 ? 14.937 30.686 23.48 1 97.44 72 ASN A O 1
ATOM 540 N N . ALA A 1 73 ? 13.911 30.57 21.477 1 98.13 73 ALA A N 1
ATOM 541 C CA . ALA A 1 73 ? 13.727 29.122 21.508 1 98.13 73 ALA A CA 1
ATOM 542 C C . ALA A 1 73 ? 15.011 28.397 21.116 1 98.13 73 ALA A C 1
ATOM 544 O O . ALA A 1 73 ? 15.841 28.943 20.385 1 98.13 73 ALA A O 1
ATOM 545 N N . ASP A 1 74 ? 15.197 27.199 21.629 1 98.5 74 ASP A N 1
ATOM 546 C CA . ASP A 1 74 ? 16.183 26.263 21.098 1 98.5 74 ASP A CA 1
ATOM 547 C C . ASP A 1 74 ? 15.637 25.522 19.88 1 98.5 74 ASP A C 1
ATOM 549 O O . ASP A 1 74 ? 16.377 25.239 18.935 1 98.5 74 ASP A O 1
ATOM 553 N N . ILE A 1 75 ? 14.386 25.156 19.96 1 98.7 75 ILE A N 1
ATOM 554 C CA . ILE A 1 75 ? 13.69 24.4 18.924 1 98.7 75 ILE A CA 1
ATOM 555 C C . ILE A 1 75 ? 12.348 25.061 18.616 1 98.7 75 ILE A C 1
ATOM 557 O O . ILE A 1 75 ? 11.634 25.485 19.527 1 98.7 75 ILE A O 1
ATOM 561 N N . VAL A 1 76 ? 11.997 25.153 17.328 1 98.8 76 VAL A N 1
ATOM 562 C CA . VAL A 1 76 ? 10.7 25.67 16.902 1 98.8 76 VAL A CA 1
ATOM 563 C C . VAL A 1 76 ? 9.95 24.598 16.114 1 98.8 76 VAL A C 1
ATOM 565 O O . VAL A 1 76 ? 10.523 23.949 15.236 1 98.8 76 VAL A O 1
ATOM 568 N N . VAL A 1 77 ? 8.688 24.366 16.461 1 98.72 77 VAL A N 1
ATOM 569 C CA . VAL A 1 77 ? 7.766 23.522 15.708 1 98.72 77 VAL A CA 1
ATOM 570 C C . VAL A 1 77 ? 6.69 24.386 15.055 1 98.72 77 VAL A C 1
ATOM 572 O O . VAL A 1 77 ? 5.951 25.094 15.744 1 98.72 77 VAL A O 1
ATOM 575 N N . ASP A 1 78 ? 6.645 24.329 13.811 1 98.4 78 ASP A N 1
ATOM 576 C CA . ASP A 1 78 ? 5.683 25.139 13.07 1 98.4 78 ASP A CA 1
ATOM 577 C C . ASP A 1 78 ? 4.586 24.268 12.461 1 98.4 78 ASP A C 1
ATOM 579 O O . ASP A 1 78 ? 4.784 23.656 11.41 1 98.4 78 ASP A O 1
ATOM 583 N N . MET A 1 79 ? 3.392 24.345 12.982 1 96.34 79 MET A N 1
ATOM 584 C CA . MET A 1 79 ? 2.265 23.539 12.522 1 96.34 79 MET A CA 1
ATOM 585 C C . MET A 1 79 ? 1.374 24.337 11.578 1 96.34 79 MET A C 1
ATOM 587 O O . MET A 1 79 ? 0.393 23.81 11.049 1 96.34 79 MET A O 1
ATOM 591 N N . MET A 1 80 ? 1.748 25.559 11.289 1 94.51 80 MET A N 1
ATOM 592 C CA . MET A 1 80 ? 0.833 26.472 10.611 1 94.51 80 MET A CA 1
ATOM 593 C C . MET A 1 80 ? 1.541 27.214 9.482 1 94.51 80 MET A C 1
ATOM 595 O O . MET A 1 80 ? 1.352 28.419 9.31 1 94.51 80 MET A O 1
ATOM 599 N N . CYS A 1 81 ? 2.323 26.635 8.785 1 94.34 81 CYS A N 1
ATOM 600 C CA . CYS A 1 81 ? 2.987 27.261 7.647 1 94.34 81 CYS A CA 1
ATOM 601 C C . CYS A 1 81 ? 2.328 26.848 6.336 1 94.34 81 CYS A C 1
ATOM 603 O O . CYS A 1 81 ? 2.35 25.672 5.969 1 94.34 81 CYS A O 1
ATOM 605 N N . PHE A 1 82 ? 1.788 27.82 5.497 1 93.99 82 PHE A N 1
ATOM 606 C CA . PHE A 1 82 ? 0.99 27.437 4.337 1 93.99 82 PHE A CA 1
ATOM 607 C C . PHE A 1 82 ? 1.524 28.096 3.071 1 93.99 82 PHE A C 1
ATOM 609 O O . PHE A 1 82 ? 1.063 27.798 1.968 1 93.99 82 PHE A O 1
ATOM 616 N N . THR A 1 83 ? 2.563 29.016 3.223 1 95.24 83 THR A N 1
ATOM 617 C CA . THR A 1 83 ? 3.127 29.658 2.041 1 95.24 83 THR A CA 1
ATOM 618 C C . THR A 1 83 ? 4.651 29.681 2.113 1 95.24 83 THR A C 1
ATOM 620 O O . THR A 1 83 ? 5.226 29.691 3.203 1 95.24 83 THR A O 1
ATOM 623 N N . GLU A 1 84 ? 5.223 29.792 0.968 1 96.46 84 GLU A N 1
ATOM 624 C CA . GLU A 1 84 ? 6.677 29.873 0.865 1 96.46 84 GLU A CA 1
ATOM 625 C C . GLU A 1 84 ? 7.207 31.141 1.528 1 96.46 84 GLU A C 1
ATOM 627 O O . GLU A 1 84 ? 8.257 31.118 2.174 1 96.46 84 GLU A O 1
ATOM 632 N N . SER A 1 85 ? 6.503 32.188 1.322 1 96.16 85 SER A N 1
ATOM 633 C CA . SER A 1 85 ? 6.92 33.464 1.895 1 96.16 85 SER A CA 1
ATOM 634 C C . SER A 1 85 ? 6.939 33.405 3.419 1 96.16 85 SER A C 1
ATOM 636 O O . SER A 1 85 ? 7.857 33.93 4.054 1 96.16 85 SER A O 1
ATOM 638 N N . SER A 1 86 ? 5.885 32.822 3.97 1 96.59 86 SER A N 1
ATOM 639 C CA . SER A 1 86 ? 5.833 32.657 5.419 1 96.59 86 SER A CA 1
ATOM 640 C C . SER A 1 86 ? 7.013 31.835 5.925 1 96.59 86 SER A C 1
ATOM 642 O O . SER A 1 86 ? 7.631 32.182 6.934 1 96.59 86 SER A O 1
ATOM 644 N N . ALA A 1 87 ? 7.325 30.791 5.213 1 97.97 87 ALA A N 1
ATOM 645 C CA . ALA A 1 87 ? 8.45 29.932 5.574 1 97.97 87 ALA A CA 1
ATOM 646 C C . ALA A 1 87 ? 9.771 30.689 5.48 1 97.97 87 ALA A C 1
ATOM 648 O O . ALA A 1 87 ? 10.614 30.593 6.374 1 97.97 87 ALA A O 1
ATOM 649 N N . ALA A 1 88 ? 9.943 31.433 4.451 1 97.77 88 ALA A N 1
ATOM 650 C CA . ALA A 1 88 ? 11.182 32.168 4.215 1 97.77 88 ALA A CA 1
ATOM 651 C C . ALA A 1 88 ? 11.425 33.2 5.312 1 97.77 88 ALA A C 1
ATOM 653 O O . ALA A 1 88 ? 12.549 33.346 5.798 1 97.77 88 ALA A O 1
ATOM 654 N N . GLN A 1 89 ? 10.382 33.911 5.66 1 97.6 89 GLN A N 1
ATOM 655 C CA . GLN A 1 89 ? 10.5 34.919 6.708 1 97.6 89 GLN A CA 1
ATOM 656 C C . GLN A 1 89 ? 10.923 34.289 8.032 1 97.6 89 GLN A C 1
ATOM 658 O O . GLN A 1 89 ? 11.783 34.825 8.733 1 97.6 89 GLN A O 1
ATOM 663 N N . LEU A 1 90 ? 10.3 33.202 8.306 1 98.33 90 LEU A N 1
ATOM 664 C CA . LEU A 1 90 ? 10.605 32.531 9.566 1 98.33 90 LEU A CA 1
ATOM 665 C C . LEU A 1 90 ? 12.037 32.008 9.57 1 98.33 90 LEU A C 1
ATOM 667 O O . LEU A 1 90 ? 12.752 32.151 10.565 1 98.33 90 LEU A O 1
ATOM 671 N N . VAL A 1 91 ? 12.477 31.382 8.48 1 98.42 91 VAL A N 1
ATOM 672 C CA . VAL A 1 91 ? 13.831 30.856 8.341 1 98.42 91 VAL A CA 1
ATOM 673 C C . VAL A 1 91 ? 14.845 31.98 8.545 1 98.42 91 VAL A C 1
ATOM 675 O O . VAL A 1 91 ? 15.815 31.821 9.29 1 98.42 91 VAL A O 1
ATOM 678 N N . GLU A 1 92 ? 14.622 33.07 7.95 1 97.82 92 GLU A N 1
ATOM 679 C CA . GLU A 1 92 ? 15.529 34.208 8.062 1 97.82 92 GLU A CA 1
ATOM 680 C C . GLU A 1 92 ? 15.646 34.681 9.508 1 97.82 92 GLU A C 1
ATOM 682 O O . GLU A 1 92 ? 16.741 35 9.975 1 97.82 92 GLU A O 1
ATOM 687 N N . ALA A 1 93 ? 14.554 34.752 10.172 1 98.1 93 ALA A N 1
ATOM 688 C CA . ALA A 1 93 ? 14.519 35.266 11.539 1 98.1 93 ALA A CA 1
ATOM 689 C C . ALA A 1 93 ? 15.179 34.29 12.509 1 98.1 93 ALA A C 1
ATOM 691 O O . ALA A 1 93 ? 15.668 34.692 13.567 1 98.1 93 ALA A O 1
ATOM 692 N N . LEU A 1 94 ? 15.193 33.005 12.167 1 98.5 94 LEU A N 1
ATOM 693 C CA . LEU A 1 94 ? 15.608 31.976 13.114 1 98.5 94 LEU A CA 1
ATOM 694 C C . LEU A 1 94 ? 17.042 31.535 12.843 1 98.5 94 LEU A C 1
ATOM 696 O O . LEU A 1 94 ? 17.661 30.874 13.68 1 98.5 94 LEU A O 1
ATOM 700 N N . ARG A 1 95 ? 17.553 31.885 11.705 1 97.76 95 ARG A N 1
ATOM 701 C CA . ARG A 1 95 ? 18.905 31.485 11.329 1 97.76 95 ARG A CA 1
ATOM 702 C C . ARG A 1 95 ? 19.912 31.887 12.402 1 97.76 95 ARG A C 1
ATOM 704 O O . ARG A 1 95 ? 19.935 33.039 12.839 1 97.76 95 ARG A O 1
ATOM 711 N N . GLY A 1 96 ? 20.674 30.847 12.736 1 97 96 GLY A N 1
ATOM 712 C CA . GLY A 1 96 ? 21.72 31.092 13.716 1 97 96 GLY A CA 1
ATOM 713 C C . GLY A 1 96 ? 21.187 31.263 15.126 1 97 96 GLY A C 1
ATOM 714 O O . GLY A 1 96 ? 21.957 31.48 16.064 1 97 96 GLY A O 1
ATOM 715 N N . ARG A 1 97 ? 19.924 31.068 15.327 1 97.6 97 ARG A N 1
ATOM 716 C CA . ARG A 1 97 ? 19.342 31.372 16.63 1 97.6 97 ARG A CA 1
ATOM 717 C C . ARG A 1 97 ? 18.719 30.129 17.255 1 97.6 97 ARG A C 1
ATOM 719 O O . ARG A 1 97 ? 18.507 30.077 18.469 1 97.6 97 ARG A O 1
ATOM 726 N N . VAL A 1 98 ? 18.382 29.174 16.425 1 98.05 98 VAL A N 1
ATOM 727 C CA . VAL A 1 98 ? 17.75 27.964 16.941 1 98.05 98 VAL A CA 1
ATOM 728 C C . VAL A 1 98 ? 18.512 26.734 16.453 1 98.05 98 VAL A C 1
ATOM 730 O O . VAL A 1 98 ? 19.238 26.8 15.459 1 98.05 98 VAL A O 1
ATOM 733 N N . GLU A 1 99 ? 18.325 25.702 17.163 1 97.94 99 GLU A N 1
ATOM 734 C CA . GLU A 1 99 ? 18.977 24.445 16.808 1 97.94 99 GLU A CA 1
ATOM 735 C C . GLU A 1 99 ? 18.332 23.818 15.575 1 97.94 99 GLU A C 1
ATOM 737 O O . GLU A 1 99 ? 19.028 23.298 14.701 1 97.94 99 GLU A O 1
ATOM 742 N N . ILE A 1 100 ? 17.018 23.798 15.558 1 98.67 100 ILE A N 1
ATOM 743 C CA . ILE A 1 100 ? 16.316 23.178 14.44 1 98.67 100 ILE A CA 1
ATOM 744 C C . ILE A 1 100 ? 14.888 23.714 14.367 1 98.67 100 ILE A C 1
ATOM 746 O O . ILE A 1 100 ? 14.295 24.06 15.391 1 98.67 100 ILE A O 1
ATOM 750 N N . LEU A 1 101 ? 14.34 23.843 13.145 1 98.84 101 LEU A N 1
ATOM 751 C CA . LEU A 1 101 ? 12.944 24.123 12.831 1 98.84 101 LEU A CA 1
ATOM 752 C C . LEU A 1 101 ? 12.253 22.883 12.272 1 98.84 101 LEU A C 1
ATOM 754 O O . LEU A 1 101 ? 12.656 22.359 11.231 1 98.84 101 LEU A O 1
ATOM 758 N N . LEU A 1 102 ? 11.266 22.362 12.985 1 98.84 102 LEU A N 1
ATOM 759 C CA . LEU A 1 102 ? 10.419 21.287 12.479 1 98.84 102 LEU A CA 1
ATOM 760 C C . LEU A 1 102 ? 9.117 21.843 11.911 1 98.84 102 LEU A C 1
ATOM 762 O O . LEU A 1 102 ? 8.412 22.597 12.586 1 98.84 102 LEU A O 1
ATOM 766 N N . SER A 1 103 ? 8.866 21.462 10.709 1 98.76 103 SER A N 1
ATOM 767 C CA . SER A 1 103 ? 7.684 21.985 10.031 1 98.76 103 SER A CA 1
ATOM 768 C C . SER A 1 103 ? 6.696 20.87 9.706 1 98.76 103 SER A C 1
ATOM 770 O O . SER A 1 103 ? 7.096 19.778 9.298 1 98.76 103 SER A O 1
ATOM 772 N N . ALA A 1 104 ? 5.424 21.192 9.895 1 98.41 104 ALA A N 1
ATOM 773 C CA . ALA A 1 104 ? 4.379 20.257 9.488 1 98.41 104 ALA A CA 1
ATOM 774 C C . ALA A 1 104 ? 4.143 20.32 7.982 1 98.41 104 ALA A C 1
ATOM 776 O O . ALA A 1 104 ? 3.734 21.357 7.453 1 98.41 104 ALA A O 1
ATOM 777 N N . GLY A 1 105 ? 4.426 19.263 7.34 1 98.31 105 GLY A N 1
ATOM 778 C CA . GLY A 1 105 ? 4.099 19.112 5.931 1 98.31 105 GLY A CA 1
ATOM 779 C C . GLY A 1 105 ? 2.821 18.33 5.696 1 98.31 105 GLY A C 1
ATOM 780 O O . GLY A 1 105 ? 1.868 18.439 6.47 1 98.31 105 GLY A O 1
ATOM 781 N N . THR A 1 106 ? 2.73 17.658 4.571 1 98.24 106 THR A N 1
ATOM 782 C CA . THR A 1 106 ? 1.57 16.846 4.22 1 98.24 106 THR A CA 1
ATOM 783 C C . THR A 1 106 ? 1.954 15.757 3.222 1 98.24 106 THR A C 1
ATOM 785 O O . THR A 1 106 ? 2.857 15.947 2.404 1 98.24 106 THR A O 1
ATOM 788 N N . ILE A 1 107 ? 1.243 14.676 3.262 1 98.3 107 ILE A N 1
ATOM 789 C CA . ILE A 1 107 ? 1.467 13.61 2.292 1 98.3 107 ILE A CA 1
ATOM 790 C C . ILE A 1 107 ? 0.953 14.043 0.921 1 98.3 107 ILE A C 1
ATOM 792 O O . ILE A 1 107 ? 1.28 13.426 -0.096 1 98.3 107 ILE A O 1
ATOM 796 N N . TRP A 1 108 ? 0.252 15.112 0.816 1 97.92 108 TRP A N 1
ATOM 797 C CA . TRP A 1 108 ? -0.336 15.578 -0.435 1 97.92 108 TRP A CA 1
ATOM 798 C C . TRP A 1 108 ? 0.733 16.147 -1.361 1 97.92 108 TRP A C 1
ATOM 800 O O . TRP A 1 108 ? 0.467 16.419 -2.534 1 97.92 108 TRP A O 1
ATOM 810 N N . VAL A 1 109 ? 1.962 16.229 -0.898 1 97.91 109 VAL A N 1
ATOM 811 C CA . VAL A 1 109 ? 3.05 16.728 -1.733 1 97.91 109 VAL A CA 1
ATOM 812 C C . VAL A 1 109 ? 3.349 15.727 -2.846 1 97.91 109 VAL A C 1
ATOM 814 O O . VAL A 1 109 ? 4.021 16.061 -3.826 1 97.91 109 VAL A O 1
ATOM 817 N N . HIS A 1 110 ? 2.872 14.509 -2.742 1 97.65 110 HIS A N 1
ATOM 818 C CA . HIS A 1 110 ? 3.224 13.457 -3.689 1 97.65 110 HIS A CA 1
ATOM 819 C C . HIS A 1 110 ? 2.276 13.452 -4.884 1 97.65 110 HIS A C 1
ATOM 821 O O . HIS A 1 110 ? 2.659 13.047 -5.984 1 97.65 110 HIS A O 1
ATOM 827 N N . GLY A 1 111 ? 1.021 13.915 -4.694 1 96.72 111 GLY A N 1
ATOM 828 C CA . GLY A 1 111 ? 0.023 13.651 -5.718 1 96.72 111 GLY A CA 1
ATOM 829 C C . GLY A 1 111 ? -0.318 12.179 -5.854 1 96.72 111 GLY A C 1
ATOM 830 O O . GLY A 1 111 ? -0.305 11.439 -4.868 1 96.72 111 GLY A O 1
ATOM 831 N N . PRO A 1 112 ? -0.762 11.719 -7.075 1 95.59 112 PRO A N 1
ATOM 832 C CA . PRO A 1 112 ? -1.029 10.29 -7.253 1 95.59 112 PRO A CA 1
ATOM 833 C C . PRO A 1 112 ? 0.238 9.44 -7.186 1 95.59 112 PRO A C 1
ATOM 835 O O . PRO A 1 112 ? 1.277 9.83 -7.724 1 95.59 112 PRO A O 1
ATOM 838 N N . ALA A 1 113 ? 0.11 8.344 -6.568 1 93.59 113 ALA A N 1
ATOM 839 C CA . ALA A 1 113 ? 1.291 7.514 -6.344 1 93.59 113 ALA A CA 1
ATOM 840 C C . ALA A 1 113 ? 1.626 6.691 -7.584 1 93.59 113 ALA A C 1
ATOM 842 O O . ALA A 1 113 ? 0.728 6.234 -8.295 1 93.59 113 ALA A O 1
ATOM 843 N N . VAL A 1 114 ? 2.849 6.512 -7.83 1 95.19 114 VAL A N 1
ATOM 844 C CA . VAL A 1 114 ? 3.36 5.608 -8.855 1 95.19 114 VAL A CA 1
ATOM 845 C C . VAL A 1 114 ? 3.488 4.198 -8.283 1 95.19 114 VAL A C 1
ATOM 847 O O . VAL A 1 114 ? 2.987 3.235 -8.87 1 95.19 114 VAL A O 1
ATOM 850 N N . ALA A 1 115 ? 4.044 4.126 -7.098 1 97.95 115 ALA A N 1
ATOM 851 C CA . ALA A 1 115 ? 4.232 2.874 -6.37 1 97.95 115 ALA A CA 1
ATOM 852 C C . ALA A 1 115 ? 3.79 3.012 -4.916 1 97.95 115 ALA A C 1
ATOM 854 O O . ALA A 1 115 ? 3.885 4.094 -4.332 1 97.95 115 ALA A O 1
ATOM 855 N N . VAL A 1 116 ? 3.293 1.946 -4.323 1 98.45 116 VAL A N 1
ATOM 856 C CA . VAL A 1 116 ? 2.808 1.979 -2.947 1 98.45 116 VAL A CA 1
ATOM 857 C C . VAL A 1 116 ? 3.388 0.802 -2.167 1 98.45 116 VAL A C 1
ATOM 859 O O . VAL A 1 116 ? 3.581 -0.284 -2.72 1 98.45 116 VAL A O 1
ATOM 862 N N . PRO A 1 117 ? 3.748 1.011 -0.93 1 98.47 117 PRO A N 1
ATOM 863 C CA . PRO A 1 117 ? 3.678 2.302 -0.242 1 98.47 117 PRO A CA 1
ATOM 864 C C . PRO A 1 117 ? 4.67 3.321 -0.798 1 98.47 117 PRO A C 1
ATOM 866 O O . PRO A 1 117 ? 5.795 2.962 -1.154 1 98.47 117 PRO A O 1
ATOM 869 N N . THR A 1 118 ? 4.247 4.548 -0.878 1 98.61 118 THR A N 1
ATOM 870 C CA . THR A 1 118 ? 5.061 5.649 -1.382 1 98.61 118 THR A CA 1
ATOM 871 C C . THR A 1 118 ? 6.146 6.024 -0.377 1 98.61 118 THR A C 1
ATOM 873 O O . THR A 1 118 ? 5.888 6.09 0.827 1 98.61 118 THR A O 1
ATOM 876 N N . ARG A 1 119 ? 7.328 6.261 -0.838 1 98.27 119 ARG A N 1
ATOM 877 C CA . ARG A 1 119 ? 8.444 6.689 -0.001 1 98.27 119 ARG A CA 1
ATOM 878 C C . ARG A 1 119 ? 8.658 8.196 -0.103 1 98.27 119 ARG A C 1
ATOM 880 O O . ARG A 1 119 ? 8.279 8.816 -1.099 1 98.27 119 ARG A O 1
ATOM 887 N N . GLU A 1 120 ? 9.322 8.76 0.921 1 98.16 120 GLU A N 1
ATOM 888 C CA . GLU A 1 120 ? 9.578 10.197 0.948 1 98.16 120 GLU A CA 1
ATOM 889 C C . GLU A 1 120 ? 10.427 10.629 -0.244 1 98.16 120 GLU A C 1
ATOM 891 O O . GLU A 1 120 ? 10.276 11.743 -0.749 1 98.16 120 GLU A O 1
ATOM 896 N N . SER A 1 121 ? 11.219 9.709 -0.787 1 95.67 121 SER A N 1
ATOM 897 C CA . SER A 1 121 ? 12.178 10.035 -1.837 1 95.67 121 SER A CA 1
ATOM 898 C C . SER A 1 121 ? 11.556 9.883 -3.221 1 95.67 121 SER A C 1
ATOM 900 O O . SER A 1 121 ? 12.185 10.213 -4.23 1 95.67 121 SER A O 1
ATOM 902 N N . ASP A 1 122 ? 10.357 9.301 -3.273 1 96.22 122 ASP A N 1
ATOM 903 C CA . ASP A 1 122 ? 9.734 9.1 -4.577 1 96.22 122 ASP A CA 1
ATOM 904 C C . ASP A 1 122 ? 9.422 10.435 -5.249 1 96.22 122 ASP A C 1
ATOM 906 O O . ASP A 1 122 ? 9.265 11.454 -4.573 1 96.22 122 ASP A O 1
ATOM 910 N N . ASP A 1 123 ? 9.307 10.364 -6.591 1 89.25 123 ASP A N 1
ATOM 911 C CA . ASP A 1 123 ? 8.98 11.569 -7.348 1 89.25 123 ASP A CA 1
ATOM 912 C C . ASP A 1 123 ? 7.63 12.138 -6.918 1 89.25 123 ASP A C 1
ATOM 914 O O . ASP A 1 123 ? 6.689 11.386 -6.654 1 89.25 123 ASP A O 1
ATOM 918 N N . ARG A 1 124 ? 7.616 13.416 -6.896 1 91.98 124 ARG A N 1
ATOM 919 C CA . ARG A 1 124 ? 6.427 14.133 -6.446 1 91.98 124 ARG A CA 1
ATOM 920 C C . ARG A 1 124 ? 5.766 14.875 -7.602 1 91.98 124 ARG A C 1
ATOM 922 O O . ARG A 1 124 ? 6.451 15.44 -8.458 1 91.98 124 ARG A O 1
ATOM 929 N N . HIS A 1 125 ? 4.475 14.78 -7.661 1 92.32 125 HIS A N 1
ATOM 930 C CA . HIS A 1 125 ? 3.639 15.535 -8.588 1 92.32 125 HIS A CA 1
ATOM 931 C C . HIS A 1 125 ? 2.421 16.119 -7.881 1 92.32 125 HIS A C 1
ATOM 933 O O . HIS A 1 125 ? 1.284 15.76 -8.196 1 92.32 125 HIS A O 1
ATOM 939 N N . PRO A 1 126 ? 2.716 17.069 -7.029 1 96.07 126 PRO A N 1
ATOM 940 C CA . PRO A 1 126 ? 1.616 17.602 -6.222 1 96.07 126 PRO A CA 1
ATOM 941 C C . PRO A 1 126 ? 0.484 18.174 -7.073 1 96.07 126 PRO A C 1
ATOM 943 O O . PRO A 1 126 ? 0.735 18.743 -8.138 1 96.07 126 PRO A O 1
ATOM 946 N N . ILE A 1 127 ? -0.703 18.057 -6.607 1 95.16 127 ILE A N 1
ATOM 947 C CA . ILE A 1 127 ? -1.875 18.619 -7.27 1 95.16 127 ILE A CA 1
ATOM 948 C C . ILE A 1 127 ? -2.631 19.525 -6.302 1 95.16 127 ILE A C 1
ATOM 950 O O . ILE A 1 127 ? -2.568 19.334 -5.085 1 95.16 127 ILE A O 1
ATOM 954 N N . GLY A 1 128 ? -3.277 20.581 -6.844 1 94.84 128 GLY A N 1
ATOM 955 C CA . GLY A 1 128 ? -4.002 21.539 -6.025 1 94.84 128 GLY A CA 1
ATOM 956 C C . GLY A 1 128 ? -3.096 22.548 -5.345 1 94.84 128 GLY A C 1
ATOM 957 O O . GLY A 1 128 ? -1.89 22.322 -5.219 1 94.84 128 GLY A O 1
ATOM 958 N N . GLU A 1 129 ? -3.689 23.607 -4.916 1 94.83 129 GLU A N 1
ATOM 959 C CA . GLU A 1 129 ? -2.95 24.717 -4.323 1 94.83 129 GLU A CA 1
ATOM 960 C C . GLU A 1 129 ? -2.259 24.292 -3.03 1 94.83 129 GLU A C 1
ATOM 962 O O . GLU A 1 129 ? -1.078 24.583 -2.827 1 94.83 129 GLU A O 1
ATOM 967 N N . TYR A 1 130 ? -2.924 23.612 -2.194 1 95 130 TYR A N 1
ATOM 968 C CA . TYR A 1 130 ? -2.399 23.201 -0.896 1 95 130 TYR A CA 1
ATOM 969 C C . TYR A 1 130 ? -1.169 22.317 -1.061 1 95 130 TYR A C 1
ATOM 971 O O . TYR A 1 130 ? -0.121 22.584 -0.469 1 95 130 TYR A O 1
ATOM 979 N N . GLY A 1 131 ? -1.278 21.239 -1.893 1 96.25 131 GLY A N 1
ATOM 980 C CA . GLY A 1 131 ? -0.161 20.338 -2.129 1 96.25 131 GLY A CA 1
ATOM 981 C C . GLY A 1 131 ? 1.031 21.021 -2.774 1 96.25 131 GLY A C 1
ATOM 982 O O . GLY A 1 131 ? 2.177 20.772 -2.393 1 96.25 131 GLY A O 1
ATOM 983 N N . THR A 1 132 ? 0.813 21.873 -3.673 1 97.3 132 THR A N 1
ATOM 984 C CA . THR A 1 132 ? 1.867 22.583 -4.389 1 97.3 132 THR A CA 1
ATOM 985 C C . THR A 1 132 ? 2.6 23.545 -3.457 1 97.3 132 THR A C 1
ATOM 987 O O . THR A 1 132 ? 3.831 23.596 -3.452 1 97.3 132 THR A O 1
ATOM 990 N N . ASN A 1 133 ? 1.82 24.281 -2.671 1 97.4 133 ASN A N 1
ATOM 991 C CA . ASN A 1 133 ? 2.429 25.21 -1.725 1 97.4 133 ASN A CA 1
ATOM 992 C C . ASN A 1 133 ? 3.279 24.479 -0.69 1 97.4 133 ASN A C 1
ATOM 994 O O . ASN A 1 133 ? 4.403 24.894 -0.399 1 97.4 133 ASN A O 1
ATOM 998 N N . LYS A 1 134 ? 2.753 23.419 -0.199 1 98.01 134 LYS A N 1
ATOM 999 C CA . LYS A 1 134 ? 3.483 22.662 0.813 1 98.01 134 LYS A CA 1
ATOM 1000 C C . LYS A 1 134 ? 4.748 22.04 0.227 1 98.01 134 LYS A C 1
ATOM 1002 O O . LYS A 1 134 ? 5.772 21.947 0.907 1 98.01 134 LYS A O 1
ATOM 1007 N N . SER A 1 135 ? 4.62 21.617 -0.982 1 97.75 135 SER A N 1
ATOM 1008 C CA . SER A 1 135 ? 5.801 21.095 -1.661 1 97.75 135 SER A CA 1
ATOM 1009 C C . SER A 1 135 ? 6.869 22.172 -1.82 1 97.75 135 SER A C 1
ATOM 1011 O O . SER A 1 135 ? 8.058 21.908 -1.627 1 97.75 135 SER A O 1
ATOM 1013 N N . ALA A 1 136 ? 6.493 23.35 -2.165 1 97.9 136 ALA A N 1
ATOM 1014 C CA . ALA A 1 136 ? 7.418 24.469 -2.325 1 97.9 136 ALA A CA 1
ATOM 1015 C C . ALA A 1 136 ? 8.077 24.83 -0.997 1 97.9 136 ALA A C 1
ATOM 1017 O O . ALA A 1 136 ? 9.277 25.112 -0.948 1 97.9 136 ALA A O 1
ATOM 1018 N N . ILE A 1 137 ? 7.332 24.865 0.058 1 98.46 137 ILE A N 1
ATOM 1019 C CA . ILE A 1 137 ? 7.849 25.136 1.395 1 98.46 137 ILE A CA 1
ATOM 1020 C C . ILE A 1 137 ? 8.904 24.094 1.76 1 98.46 137 ILE A C 1
ATOM 1022 O O . ILE A 1 137 ? 9.987 24.439 2.239 1 98.46 137 ILE A O 1
ATOM 1026 N N . GLU A 1 138 ? 8.553 22.863 1.535 1 98.12 138 GLU A N 1
ATOM 1027 C CA . GLU A 1 138 ? 9.468 21.766 1.838 1 98.12 138 GLU A CA 1
ATOM 1028 C C . GLU A 1 138 ? 10.78 21.914 1.072 1 98.12 138 GLU A C 1
ATOM 1030 O O . GLU A 1 138 ? 11.858 21.694 1.629 1 98.12 138 GLU A O 1
ATOM 1035 N N . ALA A 1 139 ? 10.714 22.232 -0.181 1 97.72 139 ALA A N 1
ATOM 1036 C CA . ALA A 1 139 ? 11.908 22.423 -1 1 97.72 139 ALA A CA 1
ATOM 1037 C C . ALA A 1 139 ? 12.772 23.556 -0.454 1 97.72 139 ALA A C 1
ATOM 1039 O O . ALA A 1 139 ? 13.998 23.438 -0.397 1 97.72 139 ALA A O 1
ATOM 1040 N N . LEU A 1 140 ? 12.138 24.604 -0.095 1 98.44 140 LEU A N 1
ATOM 1041 C CA . LEU A 1 140 ? 12.83 25.751 0.482 1 98.44 140 LEU A CA 1
ATOM 1042 C C . LEU A 1 140 ? 13.571 25.356 1.755 1 98.44 140 LEU A C 1
ATOM 1044 O O . LEU A 1 140 ? 14.743 25.697 1.928 1 98.44 140 LEU A O 1
ATOM 1048 N N . LEU A 1 141 ? 12.929 24.644 2.606 1 98.72 141 LEU A N 1
ATOM 1049 C CA . LEU A 1 141 ? 13.505 24.245 3.886 1 98.72 141 LEU A CA 1
ATOM 1050 C C . LEU A 1 141 ? 14.665 23.277 3.681 1 98.72 141 LEU A C 1
ATOM 1052 O O . LEU A 1 141 ? 15.708 23.405 4.328 1 98.72 141 LEU A O 1
ATOM 1056 N N . ALA A 1 142 ? 14.479 22.338 2.803 1 98.04 142 ALA A N 1
ATOM 1057 C CA . ALA A 1 142 ? 15.543 21.382 2.507 1 98.04 142 ALA A CA 1
ATOM 1058 C C . ALA A 1 142 ? 16.78 22.09 1.962 1 98.04 142 ALA A C 1
ATOM 1060 O O . ALA A 1 142 ? 17.907 21.768 2.347 1 98.04 142 ALA A O 1
ATOM 1061 N N . ALA A 1 143 ? 16.585 22.974 1.049 1 98.2 143 ALA A N 1
ATOM 1062 C CA . ALA A 1 143 ? 17.689 23.738 0.474 1 98.2 143 ALA A CA 1
ATOM 1063 C C . ALA A 1 143 ? 18.419 24.54 1.548 1 98.2 143 ALA A C 1
ATOM 1065 O O . ALA A 1 143 ? 19.649 24.636 1.531 1 98.2 143 ALA A O 1
ATOM 1066 N N . GLU A 1 144 ? 17.646 25.159 2.416 1 98.45 144 GLU A N 1
ATOM 1067 C CA . GLU A 1 144 ? 18.224 25.928 3.514 1 98.45 144 GLU A CA 1
ATOM 1068 C C . GLU A 1 144 ? 19.197 25.081 4.329 1 98.45 144 GLU A C 1
ATOM 1070 O O . GLU A 1 144 ? 20.325 25.502 4.592 1 98.45 144 GLU A O 1
ATOM 1075 N N . THR A 1 145 ? 18.804 23.859 4.688 1 98.64 145 THR A N 1
ATOM 1076 C CA . THR A 1 145 ? 19.655 22.969 5.47 1 98.64 145 THR A CA 1
ATOM 1077 C C . THR A 1 145 ? 20.854 22.506 4.648 1 98.64 145 THR A C 1
ATOM 1079 O O . THR A 1 145 ? 21.985 22.505 5.137 1 98.64 145 THR A O 1
ATOM 1082 N N . ARG A 1 146 ? 20.576 22.167 3.45 1 97.89 146 ARG A N 1
ATOM 1083 C CA . ARG A 1 146 ? 21.62 21.671 2.56 1 97.89 146 ARG A CA 1
ATOM 1084 C C . ARG A 1 146 ? 22.709 22.719 2.355 1 97.89 146 ARG A C 1
ATOM 1086 O O . ARG A 1 146 ? 23.887 22.38 2.226 1 97.89 146 ARG A O 1
ATOM 1093 N N . ASN A 1 147 ? 22.362 23.933 2.379 1 97.8 147 ASN A N 1
ATOM 1094 C CA . ASN A 1 147 ? 23.287 25.028 2.103 1 97.8 147 ASN A CA 1
ATOM 1095 C C . ASN A 1 147 ? 23.976 25.514 3.375 1 97.8 147 ASN A C 1
ATOM 1097 O O . ASN A 1 147 ? 24.686 26.52 3.356 1 97.8 147 ASN A O 1
ATOM 1101 N N . GLY A 1 148 ? 23.775 24.869 4.446 1 97.49 148 GLY A N 1
ATOM 1102 C CA . GLY A 1 148 ? 24.491 25.154 5.68 1 97.49 148 GLY A CA 1
ATOM 1103 C C . GLY A 1 148 ? 23.806 26.202 6.537 1 97.49 148 GLY A C 1
ATOM 1104 O O . GLY A 1 148 ? 24.387 26.694 7.508 1 97.49 148 GLY A O 1
ATOM 1105 N N . GLY A 1 149 ? 22.573 26.585 6.139 1 98.17 149 GLY A N 1
ATOM 1106 C CA . GLY A 1 149 ? 21.811 27.526 6.945 1 98.17 149 GLY A CA 1
ATOM 1107 C C . GLY A 1 149 ? 21.128 26.877 8.134 1 98.17 149 GLY A C 1
ATOM 1108 O O . GLY A 1 149 ? 21.737 26.074 8.844 1 98.17 149 GLY A O 1
ATOM 1109 N N . LEU A 1 150 ? 19.913 27.288 8.343 1 98.57 150 LEU A N 1
ATOM 1110 C CA . LEU A 1 150 ? 19.118 26.741 9.437 1 98.57 150 LEU A CA 1
ATOM 1111 C C . LEU A 1 150 ? 18.827 25.261 9.212 1 98.57 150 LEU A C 1
ATOM 1113 O O . LEU A 1 150 ? 18.406 24.866 8.122 1 98.57 150 LEU A O 1
ATOM 1117 N N . ARG A 1 151 ? 19.03 24.439 10.289 1 98.41 151 ARG A N 1
ATOM 1118 C CA . ARG A 1 151 ? 18.628 23.038 10.225 1 98.41 151 ARG A CA 1
ATOM 1119 C C . ARG A 1 151 ? 17.11 22.901 10.275 1 98.41 151 ARG A C 1
ATOM 1121 O O . ARG A 1 151 ? 16.463 23.438 11.176 1 98.41 151 ARG A O 1
ATOM 1128 N N . THR A 1 152 ? 16.602 22.167 9.29 1 98.88 152 THR A N 1
ATOM 1129 C CA . THR A 1 152 ? 15.155 22.013 9.198 1 98.88 152 THR A CA 1
ATOM 1130 C C . THR A 1 152 ? 14.782 20.556 8.939 1 98.88 152 THR A C 1
ATOM 1132 O O . THR A 1 152 ? 15.605 19.775 8.459 1 98.88 152 THR A O 1
ATOM 1135 N N . ALA A 1 153 ? 13.6 20.167 9.302 1 98.81 153 ALA A N 1
ATOM 1136 C CA . ALA A 1 153 ? 12.988 18.889 8.952 1 98.81 153 ALA A CA 1
ATOM 1137 C C . ALA A 1 153 ? 11.482 19.037 8.758 1 98.81 153 AL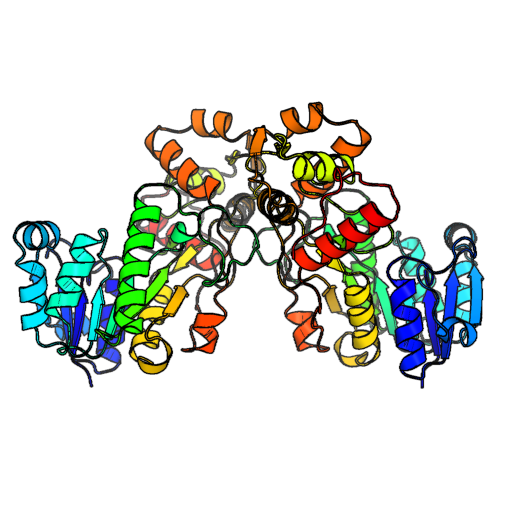A A C 1
ATOM 1139 O O . ALA A 1 153 ? 10.862 19.939 9.326 1 98.81 153 ALA A O 1
ATOM 1140 N N . VAL A 1 154 ? 10.95 18.213 7.931 1 98.84 154 VAL A N 1
ATOM 1141 C CA . VAL A 1 154 ? 9.523 18.28 7.634 1 98.84 154 VAL A CA 1
ATOM 1142 C C . VAL A 1 154 ? 8.866 16.938 7.946 1 98.84 154 VAL A C 1
ATOM 1144 O O . VAL A 1 154 ? 9.39 15.883 7.58 1 98.84 154 VAL A O 1
ATOM 1147 N N . LEU A 1 155 ? 7.795 16.926 8.69 1 98.84 155 LEU 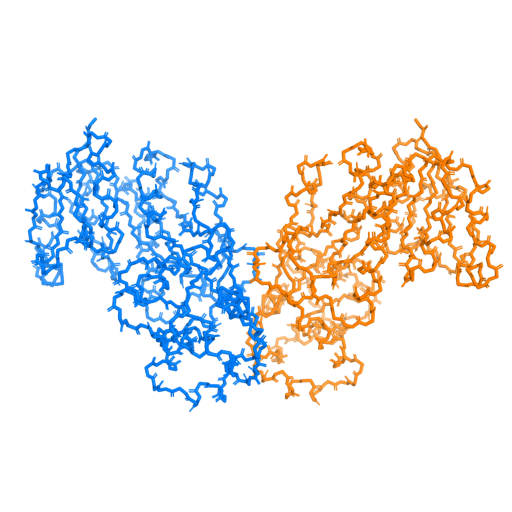A N 1
ATOM 1148 C CA . LEU A 1 155 ? 6.987 15.735 8.931 1 98.84 155 LEU A CA 1
ATOM 1149 C C . LEU A 1 155 ? 5.646 15.834 8.21 1 98.84 155 LEU A C 1
ATOM 1151 O O . LEU A 1 155 ? 4.943 16.839 8.333 1 98.84 155 LEU A O 1
ATOM 1155 N N . HIS A 1 156 ? 5.33 14.77 7.456 1 98.79 156 HIS A N 1
ATOM 1156 C CA . HIS A 1 156 ? 4.136 14.72 6.62 1 98.79 156 HIS A CA 1
ATOM 1157 C C . HIS A 1 156 ? 3.041 13.882 7.271 1 98.79 156 HIS A C 1
ATOM 1159 O O . HIS A 1 156 ? 2.936 12.681 7.013 1 98.79 156 HIS A O 1
ATOM 1165 N N . PRO A 1 157 ? 2.151 14.54 8.013 1 98.62 157 PRO A N 1
ATOM 1166 C CA . PRO A 1 157 ? 0.991 13.755 8.441 1 98.62 157 PRO A CA 1
ATOM 1167 C C . PRO A 1 157 ? 0.073 13.377 7.281 1 98.62 157 PRO A C 1
ATOM 1169 O O . PRO A 1 157 ? 0.046 14.069 6.26 1 98.62 157 PRO A O 1
ATOM 1172 N N . GLY A 1 158 ? -0.602 12.237 7.442 1 98.43 158 GLY A N 1
ATOM 1173 C CA . GLY A 1 158 ? -1.697 11.892 6.55 1 98.43 158 GLY A CA 1
ATOM 1174 C C . GLY A 1 158 ? -3.015 12.53 6.949 1 98.43 158 GLY A C 1
ATOM 1175 O O . GLY A 1 158 ? -3.055 13.706 7.318 1 98.43 158 GLY A O 1
ATOM 1176 N N . HIS A 1 159 ? -4.129 11.856 6.829 1 98.51 159 HIS A N 1
ATOM 1177 C CA . HIS A 1 159 ? -5.437 12.336 7.26 1 98.51 159 HIS A CA 1
ATOM 1178 C C . HIS A 1 159 ? -5.557 12.318 8.781 1 98.51 159 HIS A C 1
ATOM 1180 O O . HIS A 1 159 ? -5.952 11.307 9.365 1 98.51 159 HIS A O 1
ATOM 1186 N N . ILE A 1 160 ? -5.248 13.432 9.399 1 98.03 160 ILE A N 1
ATOM 1187 C CA . ILE A 1 160 ? -5.263 13.511 10.856 1 98.03 160 ILE A CA 1
ATOM 1188 C C . ILE A 1 160 ? -6.684 13.295 11.37 1 98.03 160 ILE A C 1
ATOM 1190 O O . ILE A 1 160 ? -7.62 13.966 10.928 1 98.03 160 ILE A O 1
ATOM 1194 N N . SER A 1 161 ? -6.8 12.324 12.223 1 97.09 161 SER A N 1
ATOM 1195 C CA . SER A 1 161 ? -8.104 11.886 12.71 1 97.09 161 SER A CA 1
ATOM 1196 C C . SER A 1 161 ? -8.076 11.637 14.214 1 97.09 161 SER A C 1
ATOM 1198 O O . SER A 1 161 ? -7.075 11.914 14.877 1 97.09 161 SER A O 1
ATOM 1200 N N . GLY A 1 162 ? -9.207 11.168 14.727 1 93.88 162 GLY A N 1
ATOM 1201 C CA . GLY A 1 162 ? -9.411 11.044 16.161 1 93.88 162 GLY A CA 1
ATOM 1202 C C . GLY A 1 162 ? -10.472 11.987 16.697 1 93.88 162 GLY A C 1
ATOM 1203 O O . GLY A 1 162 ? -11.198 12.616 15.924 1 93.88 162 GLY A O 1
ATOM 1204 N N . PRO A 1 163 ? -10.548 12.109 18.045 1 93.1 163 PRO A N 1
ATOM 1205 C CA . PRO A 1 163 ? -11.588 12.937 18.66 1 93.1 163 PRO A CA 1
ATOM 1206 C C . PRO A 1 163 ? -11.406 14.425 18.369 1 93.1 163 PRO A C 1
ATOM 1208 O O . PRO A 1 163 ? -10.274 14.913 18.317 1 93.1 163 PRO A O 1
ATOM 1211 N N . GLY A 1 164 ? -12.559 15.092 18.176 1 88.81 164 GLY A N 1
ATOM 1212 C CA . GLY A 1 164 ? -12.503 16.545 18.147 1 88.81 164 GLY A CA 1
ATOM 1213 C C . GLY A 1 164 ? -13.07 17.139 16.872 1 88.81 164 GLY A C 1
ATOM 1214 O O . GLY A 1 164 ? -13.43 18.318 16.836 1 88.81 164 GLY A O 1
ATOM 1215 N N . TRP A 1 165 ? -13.165 16.356 15.833 1 87.18 165 TRP A N 1
ATOM 1216 C CA . TRP A 1 165 ? -13.747 16.875 14.6 1 87.18 165 TRP A CA 1
ATOM 1217 C C . TRP A 1 165 ? -14.132 15.739 13.659 1 87.18 165 TRP A C 1
ATOM 1219 O O . TRP A 1 165 ? -13.703 14.597 13.846 1 87.18 165 TRP A O 1
ATOM 1229 N N . PRO A 1 166 ? -14.889 16.081 12.629 1 93.83 166 PRO A N 1
ATOM 1230 C CA . PRO A 1 166 ? -15.21 15.074 11.616 1 93.83 166 PRO A CA 1
ATOM 1231 C C . PRO A 1 166 ? -14.003 14.686 10.766 1 93.83 166 PRO A C 1
ATOM 1233 O O . PRO A 1 166 ? -13.196 15.546 10.402 1 93.83 166 PRO A O 1
ATOM 1236 N N . MET A 1 167 ? -13.832 13.465 10.568 1 96.55 167 MET A N 1
ATOM 1237 C CA . MET A 1 167 ? -12.682 12.968 9.818 1 96.55 167 MET A CA 1
ATOM 1238 C C . MET A 1 167 ? -13.105 12.469 8.44 1 96.55 167 MET A C 1
ATOM 1240 O O . MET A 1 167 ? -14.297 12.302 8.175 1 96.55 167 MET A O 1
ATOM 1244 N N . VAL A 1 168 ? -12.158 12.228 7.556 1 98.4 168 VAL A N 1
ATOM 1245 C CA . VAL A 1 168 ? -12.421 11.689 6.226 1 98.4 168 VAL A CA 1
ATOM 1246 C C . VAL A 1 168 ? -13.086 10.32 6.345 1 98.4 168 VAL A C 1
ATOM 1248 O O . VAL A 1 168 ? -12.619 9.459 7.094 1 98.4 168 VAL A O 1
ATOM 1251 N N . ASN A 1 169 ? -14.192 10.152 5.681 1 98.69 169 ASN A N 1
ATOM 1252 C CA . ASN A 1 169 ? -14.98 8.928 5.777 1 98.69 169 ASN A CA 1
ATOM 1253 C C . ASN A 1 169 ? -14.809 8.051 4.54 1 98.69 169 ASN A C 1
ATOM 1255 O O . ASN A 1 169 ? -13.9 8.273 3.738 1 98.69 169 ASN A O 1
ATOM 1259 N N . ALA A 1 170 ? -15.619 7.037 4.338 1 98.72 170 ALA A N 1
ATOM 1260 C CA . ALA A 1 170 ? -15.522 6.04 3.274 1 98.72 170 ALA A CA 1
ATOM 1261 C C . ALA A 1 170 ? -15.847 6.655 1.916 1 98.72 170 ALA A C 1
ATOM 1263 O O . ALA A 1 170 ? -15.575 6.053 0.874 1 98.72 170 ALA A O 1
ATOM 1264 N N . GLN A 1 171 ? -16.42 7.822 1.884 1 98.86 171 GLN A N 1
ATOM 1265 C CA . GLN A 1 171 ? -16.73 8.512 0.636 1 98.86 171 GLN A CA 1
ATOM 1266 C C . GLN A 1 171 ? -15.701 9.599 0.339 1 98.86 171 GLN A C 1
ATOM 1268 O O . GLN A 1 171 ? -15.89 10.406 -0.574 1 98.86 171 GLN A O 1
ATOM 1273 N N . GLY A 1 172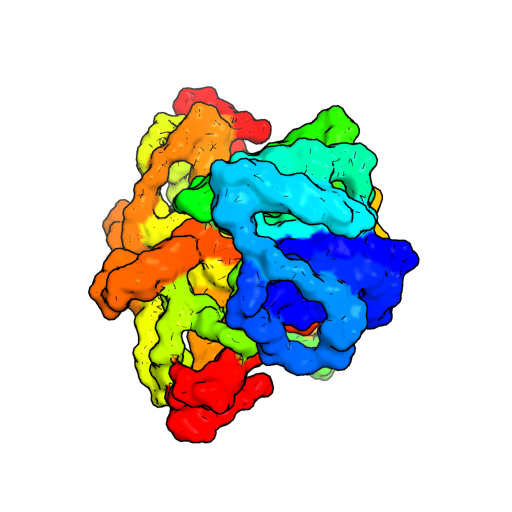 ? -14.668 9.696 1.175 1 98.64 172 GLY A N 1
ATOM 1274 C CA . GLY A 1 172 ? -13.584 10.641 0.96 1 98.64 172 GLY A CA 1
ATOM 1275 C C . GLY A 1 172 ? -13.946 12.063 1.345 1 98.64 172 GLY A C 1
ATOM 1276 O O . GLY A 1 172 ? -13.404 13.019 0.788 1 98.64 172 GLY A O 1
ATOM 1277 N N . ASN A 1 173 ? -14.944 12.258 2.129 1 98.71 173 ASN A N 1
ATOM 1278 C CA . ASN A 1 173 ? -15.333 13.587 2.588 1 98.71 173 ASN A CA 1
ATOM 1279 C C . ASN A 1 173 ? -15.667 13.59 4.077 1 98.71 173 ASN A C 1
ATOM 1281 O O . ASN A 1 173 ? -15.339 12.643 4.793 1 98.71 173 ASN A O 1
ATOM 1285 N N . PHE A 1 174 ? -16.333 14.645 4.627 1 98.22 174 PHE A N 1
ATOM 1286 C CA . PHE A 1 174 ? -16.478 14.826 6.067 1 98.22 174 PHE A CA 1
ATOM 1287 C C . PHE A 1 174 ? -17.941 14.724 6.481 1 98.22 174 PHE A C 1
ATOM 1289 O O . PHE A 1 174 ? -18.32 15.188 7.558 1 98.22 174 PHE A O 1
ATOM 1296 N N . ASP A 1 175 ? -18.765 14.167 5.557 1 98.24 175 ASP A N 1
ATOM 1297 C CA . ASP A 1 175 ? -20.187 14.028 5.853 1 98.24 175 ASP A CA 1
ATOM 1298 C C . ASP A 1 175 ? -20.418 13.021 6.977 1 98.24 175 ASP A C 1
ATOM 1300 O O . ASP A 1 175 ? -20.18 11.824 6.804 1 98.24 175 ASP A O 1
ATOM 1304 N N . THR A 1 176 ? -20.905 13.487 8.111 1 97.67 176 THR A N 1
ATOM 1305 C CA . THR A 1 176 ? -21.124 12.61 9.255 1 97.67 176 THR A CA 1
ATOM 1306 C C . THR A 1 176 ? -22.266 11.636 8.979 1 97.67 176 THR A C 1
ATOM 1308 O O . THR A 1 176 ? -22.381 10.602 9.642 1 97.67 176 THR A O 1
ATOM 1311 N N . GLY A 1 177 ? -23.115 11.951 8.003 1 97.72 177 GLY A N 1
ATOM 1312 C CA . GLY A 1 177 ? -24.227 11.09 7.633 1 97.72 177 GLY A CA 1
ATOM 1313 C C . GLY A 1 177 ? -23.786 9.727 7.133 1 97.72 177 GLY A C 1
ATOM 1314 O O . GLY A 1 177 ? -24.555 8.765 7.177 1 97.72 177 GLY A O 1
ATOM 1315 N N . VAL A 1 178 ? -22.578 9.63 6.652 1 98.45 178 VAL A N 1
ATOM 1316 C CA . VAL A 1 178 ? -22.041 8.368 6.154 1 98.45 178 VAL A CA 1
ATOM 1317 C C . VAL A 1 178 ? -22 7.341 7.283 1 98.45 178 VAL A C 1
ATOM 1319 O O . VAL A 1 178 ? -22.348 6.175 7.084 1 98.45 178 VAL A O 1
ATOM 1322 N N . TRP A 1 179 ? -21.582 7.821 8.44 1 97.91 179 TRP A N 1
ATOM 1323 C CA . TRP A 1 179 ? -21.513 6.935 9.597 1 97.91 179 TRP A CA 1
ATOM 1324 C C . TRP A 1 179 ? -22.906 6.481 10.019 1 97.91 179 TRP A C 1
ATOM 1326 O O . TRP A 1 179 ? -23.099 5.326 10.405 1 97.91 179 TRP A O 1
ATOM 1336 N N . GLU A 1 180 ? -23.859 7.345 9.918 1 98.1 180 GLU A N 1
ATOM 1337 C CA . GLU A 1 180 ? -25.241 7.011 10.25 1 98.1 180 GLU A CA 1
ATOM 1338 C C . GLU A 1 180 ? -25.81 5.984 9.276 1 98.1 180 GLU A C 1
ATOM 1340 O O . GLU A 1 180 ? -26.505 5.051 9.685 1 98.1 180 GLU A O 1
ATOM 1345 N N . THR A 1 181 ? -25.559 6.2 8.014 1 98.25 181 THR A N 1
ATOM 1346 C CA . THR A 1 181 ? -25.995 5.268 6.979 1 98.25 181 THR A CA 1
ATOM 1347 C C . THR A 1 181 ? -25.456 3.867 7.251 1 98.25 181 THR A C 1
ATOM 1349 O O . THR A 1 181 ? -26.199 2.886 7.185 1 98.25 181 THR A O 1
ATOM 1352 N N . LEU A 1 182 ? -24.209 3.74 7.607 1 98.05 182 LEU A N 1
ATOM 1353 C CA . LEU A 1 182 ? -23.569 2.461 7.894 1 98.05 182 LEU A CA 1
ATOM 1354 C C . LEU A 1 182 ? -24.138 1.842 9.166 1 98.05 182 LEU A C 1
ATOM 1356 O O . LEU A 1 182 ? -24.365 0.631 9.224 1 98.05 182 LEU A O 1
ATOM 1360 N N . ALA A 1 183 ? -24.355 2.675 10.16 1 97.32 183 ALA A N 1
ATOM 1361 C CA . ALA A 1 183 ? -24.925 2.205 11.421 1 97.32 183 ALA A CA 1
ATOM 1362 C C . ALA A 1 183 ? -26.332 1.654 11.214 1 97.32 183 ALA A C 1
ATOM 1364 O O . ALA A 1 183 ? -26.746 0.717 11.901 1 97.32 183 ALA A O 1
ATOM 1365 N N . ALA A 1 184 ? -27.064 2.212 10.281 1 97.15 184 ALA A N 1
ATOM 1366 C CA . ALA A 1 184 ? -28.444 1.816 10.011 1 97.15 184 ALA A CA 1
ATOM 1367 C C . ALA A 1 184 ? -28.495 0.581 9.115 1 97.15 184 ALA A C 1
ATOM 1369 O O . ALA A 1 184 ? -29.555 -0.025 8.943 1 97.15 184 ALA A O 1
ATOM 1370 N N . GLY A 1 185 ? -27.384 0.204 8.512 1 96.83 185 GLY A N 1
ATOM 1371 C CA . GLY A 1 185 ? -27.36 -0.915 7.584 1 96.83 185 GLY A CA 1
ATOM 1372 C C . GLY A 1 185 ? -27.957 -0.58 6.23 1 96.83 185 GLY A C 1
ATOM 1373 O O . GLY A 1 185 ? -28.474 -1.46 5.539 1 96.83 185 GLY A O 1
ATOM 1374 N N . GLU A 1 186 ? -27.921 0.678 5.893 1 97.93 186 GLU A N 1
ATOM 1375 C CA . GLU A 1 186 ? -28.449 1.147 4.616 1 97.93 186 GLU A CA 1
ATOM 1376 C C . GLU A 1 186 ? -27.371 1.136 3.535 1 97.93 186 GLU A C 1
ATOM 1378 O O . GLU A 1 186 ? -26.178 1.174 3.841 1 97.93 186 GLU A O 1
ATOM 1383 N N . PRO A 1 187 ? -27.794 1.101 2.302 1 98.28 187 PRO A N 1
ATOM 1384 C CA . PRO A 1 187 ? -26.816 1.084 1.212 1 98.28 187 PRO A CA 1
ATOM 1385 C C . PRO A 1 187 ? -25.993 2.368 1.137 1 98.28 187 PRO A C 1
ATOM 1387 O O . PRO A 1 187 ? -26.536 3.464 1.3 1 98.28 187 PRO A O 1
ATOM 1390 N N . LEU A 1 188 ? -24.753 2.215 0.977 1 98.73 188 LEU A N 1
ATOM 1391 C CA . LEU A 1 188 ? -23.835 3.331 0.782 1 98.73 188 LEU A CA 1
ATOM 1392 C C . LEU A 1 188 ? -23.179 3.262 -0.593 1 98.73 188 LEU A C 1
ATOM 1394 O O . LEU A 1 188 ? -22.662 2.214 -0.987 1 98.73 188 LEU A O 1
ATOM 1398 N N . VAL A 1 189 ? -23.177 4.339 -1.354 1 98.73 189 VAL A N 1
ATOM 1399 C CA . VAL A 1 189 ? -22.543 4.403 -2.667 1 98.73 189 VAL A CA 1
ATOM 1400 C C . VAL A 1 189 ? -21.097 4.872 -2.521 1 98.73 189 VAL A C 1
ATOM 1402 O O . VAL A 1 189 ? -20.825 5.858 -1.832 1 98.73 189 VAL A O 1
ATOM 1405 N N . LEU A 1 190 ? -20.183 4.197 -3.049 1 98.75 190 LEU A N 1
ATOM 1406 C CA . LEU A 1 190 ? -18.769 4.556 -3.076 1 98.75 190 LEU A CA 1
ATOM 1407 C C . LEU A 1 190 ? -18.309 4.846 -4.501 1 98.75 190 LEU A C 1
ATOM 1409 O O . LEU A 1 190 ? -18.887 4.331 -5.461 1 98.75 190 LEU A O 1
ATOM 1413 N N . PRO A 1 191 ? -17.299 5.695 -4.631 1 98.71 191 PRO A N 1
ATOM 1414 C CA . PRO A 1 191 ? -16.766 6.021 -5.956 1 98.71 191 PRO A CA 1
ATOM 1415 C C . PRO A 1 191 ? -15.986 4.866 -6.579 1 98.71 191 PRO A C 1
ATOM 1417 O O . PRO A 1 191 ? -15.22 4.189 -5.887 1 98.71 191 PRO A O 1
ATOM 1420 N N . ASN A 1 192 ? -16.216 4.636 -7.931 1 98.32 192 ASN A N 1
ATOM 1421 C CA . ASN A 1 192 ? -15.54 3.574 -8.668 1 98.32 192 ASN A CA 1
ATOM 1422 C C . ASN A 1 192 ? -15.793 2.207 -8.039 1 98.32 192 ASN A C 1
ATOM 1424 O O . ASN A 1 192 ? -16.943 1.78 -7.913 1 98.32 192 ASN A O 1
ATOM 1428 N N . LEU A 1 193 ? -14.744 1.554 -7.537 1 97.89 193 LEU A N 1
ATOM 1429 C CA . LEU A 1 193 ? -14.915 0.271 -6.864 1 97.89 193 LEU A CA 1
ATOM 1430 C C . LEU A 1 193 ? -14.607 0.392 -5.375 1 97.89 193 LEU A C 1
ATOM 1432 O O . LEU A 1 193 ? -14.515 -0.617 -4.672 1 97.89 193 LEU A O 1
ATOM 1436 N N . GLY A 1 194 ? -14.369 1.659 -4.923 1 98.32 194 GLY A N 1
ATOM 1437 C CA . GLY A 1 194 ? -14.03 1.897 -3.529 1 98.32 194 GLY A CA 1
ATOM 1438 C C . GLY A 1 194 ? -12.62 1.465 -3.176 1 98.32 194 GLY A C 1
ATOM 1439 O O . GLY A 1 194 ? -12.317 1.21 -2.009 1 98.32 194 GLY A O 1
ATOM 1440 N N . LEU A 1 195 ? -11.779 1.377 -4.163 1 97.76 195 LEU A N 1
ATOM 1441 C CA . LEU A 1 195 ? -10.478 0.771 -3.903 1 97.76 195 LEU A CA 1
ATOM 1442 C C . LEU A 1 195 ? -9.409 1.841 -3.71 1 97.76 195 LEU A C 1
ATOM 1444 O O . LEU A 1 195 ? -8.265 1.528 -3.372 1 97.76 195 LEU A O 1
ATOM 1448 N N . GLU A 1 196 ? -9.767 3.141 -3.932 1 97.8 196 GLU A N 1
ATOM 1449 C CA . GLU A 1 196 ? -8.855 4.219 -3.562 1 97.8 196 GLU A CA 1
ATOM 1450 C C . GLU A 1 196 ? -8.609 4.242 -2.057 1 97.8 196 GLU A C 1
ATOM 1452 O O . GLU A 1 196 ? -9.466 3.824 -1.276 1 97.8 196 GLU A O 1
ATOM 1457 N N . THR A 1 197 ? -7.473 4.755 -1.692 1 98.6 197 THR A N 1
ATOM 1458 C CA . THR A 1 197 ? -7.074 4.666 -0.292 1 98.6 197 THR A CA 1
ATOM 1459 C C . THR A 1 197 ? -7.067 6.047 0.358 1 98.6 197 THR A C 1
ATOM 1461 O O . THR A 1 197 ? -6.952 7.062 -0.331 1 98.6 197 THR A O 1
ATOM 1464 N N . VAL A 1 198 ? -7.277 6.072 1.606 1 98.75 198 VAL A N 1
ATOM 1465 C CA . VAL A 1 198 ? -6.959 7.171 2.512 1 98.75 198 VAL A CA 1
ATOM 1466 C C . VAL A 1 198 ? -6.049 6.671 3.632 1 98.75 198 VAL A C 1
ATOM 1468 O O . VAL A 1 198 ? -6.093 5.494 3.998 1 98.75 198 VAL A O 1
ATOM 1471 N N . HIS A 1 199 ? -5.249 7.542 4.102 1 98.87 199 HIS A N 1
ATOM 1472 C CA . HIS A 1 199 ? -4.248 7.114 5.073 1 98.87 199 HIS A CA 1
ATOM 1473 C C . HIS A 1 199 ? -4.342 7.931 6.357 1 98.87 199 HIS A C 1
ATOM 1475 O O . HIS A 1 199 ? -3.609 8.906 6.533 1 98.87 199 HIS A O 1
ATOM 1481 N N . HIS A 1 200 ? -5.077 7.406 7.3 1 98.82 200 HIS A N 1
ATOM 1482 C CA . HIS A 1 200 ? -5.368 8.104 8.547 1 98.82 200 HIS A CA 1
ATOM 1483 C C . HIS A 1 200 ? -4.192 8.018 9.514 1 98.82 200 HIS A C 1
ATOM 1485 O O . HIS A 1 200 ? -3.431 7.047 9.488 1 98.82 200 HIS A O 1
ATOM 1491 N N . VAL A 1 201 ? -4.088 9.009 10.303 1 98.76 201 VAL A N 1
ATOM 1492 C CA . VAL A 1 201 ? -3.168 9.027 11.436 1 98.76 201 VAL A CA 1
ATOM 1493 C C . VAL A 1 201 ? -3.828 9.719 12.627 1 98.76 201 VAL A C 1
ATOM 1495 O O . VAL A 1 201 ? -4.499 10.74 12.465 1 98.76 201 VAL A O 1
ATOM 1498 N N . HIS A 1 202 ? -3.696 9.112 13.736 1 98.35 202 HIS A N 1
ATOM 1499 C CA . HIS A 1 202 ? -4.221 9.723 14.952 1 98.35 202 HIS A CA 1
ATOM 1500 C C . HIS A 1 202 ? -3.421 10.964 15.334 1 98.35 202 HIS A C 1
ATOM 1502 O O . HIS A 1 202 ? -2.19 10.962 15.261 1 98.35 202 HIS A O 1
ATOM 1508 N N . ALA A 1 203 ? -4.081 11.991 15.816 1 96.92 203 ALA A N 1
ATOM 1509 C CA . ALA A 1 203 ? -3.417 13.23 16.213 1 96.92 203 ALA A CA 1
ATOM 1510 C C . ALA A 1 203 ? -2.332 12.962 17.252 1 96.92 203 ALA A C 1
ATOM 1512 O O . ALA A 1 203 ? -1.266 13.582 17.22 1 96.92 203 ALA A O 1
ATOM 1513 N N . ASP A 1 204 ? -2.568 12.023 18.114 1 97.03 204 ASP A N 1
ATOM 1514 C CA . ASP A 1 204 ? -1.608 11.659 19.151 1 97.03 204 ASP A CA 1
ATOM 1515 C C . ASP A 1 204 ? -0.338 11.069 18.54 1 97.03 204 ASP A C 1
ATOM 1517 O O . ASP A 1 204 ? 0.756 11.243 19.081 1 97.03 204 ASP A O 1
ATOM 1521 N N . ASP A 1 205 ? -0.525 10.319 17.49 1 98.64 205 ASP A N 1
ATOM 1522 C CA . ASP A 1 205 ? 0.638 9.726 16.838 1 98.64 205 ASP A CA 1
ATOM 1523 C C . ASP A 1 205 ? 1.425 10.776 16.056 1 98.64 205 ASP A C 1
ATOM 1525 O O . ASP A 1 205 ? 2.652 10.697 15.961 1 98.64 205 ASP A O 1
ATOM 1529 N N . VAL A 1 206 ? 0.722 11.778 15.478 1 98.62 206 VAL A N 1
ATOM 1530 C CA . VAL A 1 206 ? 1.44 12.891 14.863 1 98.62 206 VAL A CA 1
ATOM 1531 C C . VAL A 1 206 ? 2.275 13.613 15.918 1 98.62 206 VAL A C 1
ATOM 1533 O O . VAL A 1 206 ? 3.447 13.919 15.688 1 98.62 206 VAL A O 1
ATOM 1536 N N . ALA A 1 207 ? 1.675 13.841 17.073 1 97.93 207 ALA A N 1
ATOM 1537 C CA . ALA A 1 207 ? 2.391 14.461 18.185 1 97.93 207 ALA A CA 1
ATOM 1538 C C . ALA A 1 207 ? 3.614 13.636 18.578 1 97.93 207 ALA A C 1
ATOM 1540 O O . ALA A 1 207 ? 4.692 14.186 18.814 1 97.93 207 ALA A O 1
ATOM 1541 N N . GLN A 1 208 ? 3.428 12.31 18.644 1 98.52 208 GLN A N 1
ATOM 1542 C CA . GLN A 1 208 ? 4.549 11.42 18.927 1 98.52 208 GLN A CA 1
ATOM 1543 C C . GLN A 1 208 ? 5.677 11.618 17.918 1 98.52 208 GLN A C 1
ATOM 1545 O O . GLN A 1 208 ? 6.853 11.629 18.287 1 98.52 208 GLN A O 1
ATOM 1550 N N . GLY A 1 209 ? 5.317 11.724 16.634 1 98.77 209 GLY A N 1
ATOM 1551 C CA . GLY A 1 209 ? 6.312 11.938 15.595 1 98.77 209 GLY A CA 1
ATOM 1552 C C . GLY A 1 209 ? 7.156 13.177 15.824 1 98.77 209 GLY A C 1
ATOM 1553 O O . GLY A 1 209 ? 8.387 13.111 15.789 1 98.77 209 GLY A O 1
ATOM 1554 N N . PHE A 1 210 ? 6.53 14.288 16.082 1 98.7 210 PHE A N 1
ATOM 1555 C CA . PHE A 1 210 ? 7.246 15.534 16.33 1 98.7 210 PHE A CA 1
ATOM 1556 C C . PHE A 1 210 ? 8.07 15.439 17.609 1 98.7 210 PHE A C 1
ATOM 1558 O O . PHE A 1 210 ? 9.213 15.898 17.652 1 98.7 210 PHE A O 1
ATOM 1565 N N . HIS A 1 211 ? 7.492 14.84 18.62 1 98.46 211 HIS A N 1
ATOM 1566 C CA . HIS A 1 211 ? 8.186 14.675 19.892 1 98.46 211 HIS A CA 1
ATOM 1567 C C . HIS A 1 211 ? 9.472 13.875 19.719 1 98.46 211 HIS A C 1
ATOM 1569 O O . HIS A 1 211 ? 10.526 14.27 20.223 1 98.46 211 HIS A O 1
ATOM 1575 N N . LYS A 1 212 ? 9.382 12.799 19.014 1 98.55 212 LYS A N 1
ATOM 1576 C CA . LYS A 1 212 ? 10.547 11.948 18.795 1 98.55 212 LYS A CA 1
ATOM 1577 C C . LYS A 1 212 ? 11.574 12.639 17.902 1 98.55 212 LYS A C 1
ATOM 1579 O O . LYS A 1 212 ? 12.78 12.514 18.122 1 98.55 212 LYS A O 1
ATOM 1584 N N . ALA A 1 213 ? 11.095 13.33 16.885 1 98.57 213 ALA A N 1
ATOM 1585 C CA . ALA A 1 213 ? 12.002 14.053 15.998 1 98.57 213 ALA A CA 1
ATOM 1586 C C . ALA A 1 213 ? 12.806 15.097 16.767 1 98.57 213 ALA A C 1
ATOM 1588 O O . ALA A 1 213 ? 13.998 15.285 16.51 1 98.57 213 ALA A O 1
ATOM 1589 N N . ILE A 1 214 ? 12.194 15.756 17.721 1 98.13 214 ILE A N 1
ATOM 1590 C CA . ILE A 1 214 ? 12.818 16.774 18.559 1 98.13 214 ILE A CA 1
ATOM 1591 C C . ILE A 1 214 ? 13.991 16.165 19.324 1 98.13 214 ILE A C 1
ATOM 1593 O O . ILE A 1 214 ? 15.012 16.823 19.535 1 98.13 214 ILE A O 1
ATOM 1597 N N . ALA A 1 215 ? 13.866 14.934 19.666 1 97.34 215 ALA A N 1
ATOM 1598 C CA . ALA A 1 215 ? 14.883 14.245 20.457 1 97.34 215 ALA A CA 1
ATOM 1599 C C . ALA A 1 215 ? 16.038 13.776 19.577 1 97.34 215 ALA A C 1
ATOM 1601 O O . ALA A 1 215 ? 17.083 13.362 20.084 1 97.34 215 ALA A O 1
ATOM 1602 N N . HIS A 1 216 ? 15.886 13.921 18.241 1 97.85 216 HIS A N 1
ATOM 1603 C CA . HIS A 1 216 ? 16.906 13.422 17.327 1 97.85 216 HIS A CA 1
ATOM 1604 C C . HIS A 1 216 ? 17.214 14.44 16.234 1 97.85 216 HIS A C 1
ATOM 1606 O O . HIS A 1 216 ? 17.213 14.103 15.048 1 97.85 216 HIS A O 1
ATOM 1612 N N . PRO A 1 217 ? 17.584 15.651 16.632 1 97.33 217 PRO A N 1
ATOM 1613 C CA . PRO A 1 217 ? 17.762 16.715 15.64 1 97.33 217 PRO A CA 1
ATOM 1614 C C . PRO A 1 217 ? 18.819 16.374 14.593 1 97.33 217 PRO A C 1
ATOM 1616 O O . PRO A 1 217 ? 18.66 16.713 13.417 1 97.33 217 PRO A O 1
ATOM 1619 N N . ASP A 1 218 ? 19.908 15.645 14.935 1 97.92 218 ASP A N 1
ATOM 1620 C CA . ASP A 1 218 ? 20.972 15.288 14.001 1 97.92 218 ASP A CA 1
ATOM 1621 C C . ASP A 1 218 ? 20.475 14.29 12.958 1 97.92 218 ASP A C 1
ATOM 1623 O O . ASP A 1 218 ? 20.867 14.356 11.791 1 97.92 218 ASP A O 1
ATOM 1627 N N . ALA A 1 219 ? 19.596 13.445 13.382 1 98.22 219 ALA A N 1
ATOM 1628 C CA . ALA A 1 219 ? 19.108 12.386 12.503 1 98.22 219 ALA A CA 1
ATOM 1629 C C . ALA A 1 219 ? 18.107 12.933 11.489 1 98.22 219 ALA A C 1
ATOM 1631 O O . ALA A 1 219 ? 18.023 12.439 10.362 1 98.22 219 ALA A O 1
ATOM 1632 N N . VAL A 1 220 ? 17.403 13.968 11.843 1 98.63 220 VAL A N 1
ATOM 1633 C CA . VAL A 1 220 ? 16.249 14.329 11.026 1 98.63 220 VAL A CA 1
ATOM 1634 C C . VAL A 1 220 ? 16.575 15.562 10.187 1 98.63 220 VAL A C 1
ATOM 1636 O O . VAL A 1 220 ? 15.856 15.882 9.237 1 98.63 220 VAL A O 1
ATOM 1639 N N . ALA A 1 221 ? 17.632 16.285 10.49 1 98.62 221 ALA A N 1
ATOM 1640 C CA . ALA A 1 221 ? 17.948 17.538 9.809 1 98.62 221 ALA A CA 1
ATOM 1641 C C . ALA A 1 221 ? 18.091 17.324 8.305 1 98.62 221 ALA A C 1
ATOM 1643 O O . ALA A 1 221 ? 18.819 16.431 7.865 1 98.62 221 ALA A O 1
ATOM 1644 N N . GLY A 1 222 ? 17.36 18.131 7.547 1 98.36 222 GLY A N 1
ATOM 1645 C CA . GLY A 1 222 ? 17.451 18.114 6.096 1 98.36 222 GLY A CA 1
ATOM 1646 C C . GLY A 1 222 ? 16.569 17.059 5.455 1 98.36 222 GLY A C 1
ATOM 1647 O O . GLY A 1 222 ? 16.604 16.868 4.238 1 98.36 222 GLY A O 1
ATOM 1648 N N . LYS A 1 223 ? 15.725 16.419 6.257 1 98.47 223 LYS A N 1
ATOM 1649 C CA . LYS A 1 223 ? 14.958 15.287 5.744 1 98.47 223 LYS A CA 1
ATOM 1650 C C . LYS A 1 223 ? 13.459 15.511 5.926 1 98.47 223 LYS A C 1
ATOM 1652 O O . LYS A 1 223 ? 13.045 16.454 6.602 1 98.47 223 LYS A O 1
ATOM 1657 N N . SER A 1 224 ? 12.71 14.807 5.224 1 98.52 224 SER A N 1
ATOM 1658 C CA . SER A 1 224 ? 11.256 14.752 5.333 1 98.52 224 SER A CA 1
ATOM 1659 C C . SER A 1 224 ? 10.781 13.346 5.684 1 98.52 224 SER A C 1
ATOM 1661 O O . SER A 1 224 ? 11.392 12.357 5.272 1 98.52 224 SER A O 1
ATOM 1663 N N . TYR A 1 225 ? 9.658 13.282 6.44 1 98.89 225 TYR A N 1
ATOM 1664 C CA . TYR A 1 225 ? 9.186 11.984 6.909 1 98.89 225 TYR A CA 1
ATOM 1665 C C . TYR A 1 225 ? 7.669 11.886 6.807 1 98.89 225 TYR A C 1
ATOM 1667 O O . TYR A 1 225 ? 6.958 12.853 7.089 1 98.89 225 TYR A O 1
ATOM 1675 N N . HIS A 1 226 ? 7.226 10.728 6.432 1 98.91 226 HIS A N 1
ATOM 1676 C CA . HIS A 1 226 ? 5.806 10.43 6.578 1 98.91 226 HIS A CA 1
ATOM 1677 C C . HIS A 1 226 ? 5.461 10.079 8.021 1 98.91 226 HIS A C 1
ATOM 1679 O O . HIS A 1 226 ? 6.157 9.282 8.654 1 98.91 226 HIS A O 1
ATOM 1685 N N . VAL A 1 227 ? 4.467 10.661 8.515 1 98.82 227 VAL A N 1
ATOM 1686 C CA . VAL A 1 227 ? 3.885 10.336 9.813 1 98.82 227 VAL A CA 1
ATOM 1687 C C . VAL A 1 227 ? 2.424 9.927 9.637 1 98.82 227 VAL A C 1
ATOM 1689 O O . VAL A 1 227 ? 1.527 10.772 9.681 1 98.82 227 VAL A O 1
ATOM 1692 N N . VAL A 1 228 ? 2.196 8.674 9.41 1 98.85 228 VAL A N 1
ATOM 1693 C CA . VAL A 1 228 ? 0.893 8.047 9.214 1 98.85 228 VAL A CA 1
ATOM 1694 C C . VAL A 1 228 ? 0.831 6.732 9.987 1 98.85 228 VAL A C 1
ATOM 1696 O O . VAL A 1 228 ? 1.798 6.347 10.648 1 98.85 228 VAL A O 1
ATOM 1699 N N . SER A 1 229 ? -0.371 6.112 10.025 1 98.72 229 SER A N 1
ATOM 1700 C CA . SER A 1 229 ? -0.463 4.78 10.613 1 98.72 229 SER A CA 1
ATOM 1701 C C . SER A 1 229 ? 0.322 3.759 9.796 1 98.72 229 SER A C 1
ATOM 1703 O O . SER A 1 229 ? 0.938 4.106 8.786 1 98.72 229 SER A O 1
ATOM 1705 N N . GLU A 1 230 ? 0.373 2.593 10.278 1 98.28 230 GLU A N 1
ATOM 1706 C CA . GLU A 1 230 ? 1.19 1.566 9.639 1 98.28 230 GLU A CA 1
ATOM 1707 C C . GLU A 1 230 ? 0.654 1.217 8.254 1 98.28 230 GLU A C 1
ATOM 1709 O O . GLU A 1 230 ? 1.421 0.866 7.355 1 98.28 230 GLU A O 1
ATOM 1714 N N . ARG A 1 231 ? -0.657 1.298 8.109 1 98.52 231 ARG A N 1
ATOM 1715 C CA . ARG A 1 231 ? -1.282 0.899 6.853 1 98.52 231 ARG A CA 1
ATOM 1716 C C . ARG A 1 231 ? -2.413 1.849 6.477 1 98.52 231 ARG A C 1
ATOM 1718 O O . ARG A 1 231 ? -3.123 2.354 7.349 1 98.52 231 ARG A O 1
ATOM 1725 N N . ALA A 1 232 ? -2.623 2.104 5.208 1 98.82 232 ALA A N 1
ATOM 1726 C CA . ALA A 1 232 ? -3.774 2.823 4.668 1 98.82 232 ALA A CA 1
ATOM 1727 C C . ALA A 1 232 ? -4.989 1.907 4.554 1 98.82 232 ALA A C 1
ATOM 1729 O O . ALA A 1 232 ? -4.871 0.688 4.698 1 98.82 232 ALA A O 1
ATOM 1730 N N . MET A 1 233 ? -6.13 2.486 4.349 1 98.66 233 MET A N 1
ATOM 1731 C CA . MET A 1 233 ? -7.35 1.716 4.121 1 98.66 233 MET A CA 1
ATOM 1732 C C . MET A 1 233 ? -8.02 2.132 2.816 1 98.66 233 MET A C 1
ATOM 1734 O O . MET A 1 233 ? -7.973 3.302 2.434 1 98.66 233 MET A O 1
ATOM 1738 N N . THR A 1 234 ? -8.6 1.176 2.16 1 98.34 234 THR A N 1
ATOM 1739 C CA . THR A 1 234 ? -9.452 1.517 1.025 1 98.34 234 THR A CA 1
ATOM 1740 C C . THR A 1 234 ? -10.776 2.108 1.501 1 98.34 234 THR A C 1
ATOM 1742 O O . THR A 1 234 ? -11.189 1.882 2.64 1 98.34 234 THR A O 1
ATOM 1745 N N . LEU A 1 235 ? -11.396 2.829 0.61 1 98.81 235 LEU A N 1
ATOM 1746 C CA . LEU A 1 235 ? -12.708 3.375 0.936 1 98.81 235 LEU A CA 1
ATOM 1747 C C . LEU A 1 235 ? -13.697 2.26 1.26 1 98.81 235 LEU A C 1
ATOM 1749 O O . LEU A 1 235 ? -14.433 2.344 2.245 1 98.81 235 LEU A O 1
ATOM 1753 N N . ARG A 1 236 ? -13.667 1.231 0.474 1 98.26 236 ARG A N 1
ATOM 1754 C CA . ARG A 1 236 ? -14.515 0.07 0.723 1 98.26 236 ARG A CA 1
ATOM 1755 C C . ARG A 1 236 ? -14.17 -0.585 2.057 1 98.26 236 ARG A C 1
ATOM 1757 O O . ARG A 1 236 ? -15.059 -1.031 2.784 1 98.26 236 ARG A O 1
ATOM 1764 N N . GLY A 1 237 ? -12.898 -0.663 2.342 1 98.1 237 GLY A N 1
ATOM 1765 C CA . GLY A 1 237 ? -12.461 -1.212 3.616 1 98.1 237 GLY A CA 1
ATOM 1766 C C . GLY A 1 237 ? -12.99 -0.442 4.811 1 98.1 237 GLY A C 1
ATOM 1767 O O . GLY A 1 237 ? -13.388 -1.038 5.814 1 98.1 237 GLY A O 1
ATOM 1768 N N . ILE A 1 238 ? -12.948 0.904 4.742 1 98.69 238 ILE A N 1
ATOM 1769 C CA . ILE A 1 238 ? -13.481 1.737 5.814 1 98.69 238 ILE A CA 1
ATOM 1770 C C . ILE A 1 238 ? -14.968 1.448 6.002 1 98.69 238 ILE A C 1
ATOM 1772 O O . ILE A 1 238 ? -15.432 1.252 7.128 1 98.69 238 ILE A O 1
ATOM 1776 N N . ALA A 1 239 ? -15.713 1.386 4.878 1 98.69 239 ALA A N 1
ATOM 1777 C CA . ALA A 1 239 ? -17.156 1.168 4.937 1 98.69 239 ALA A CA 1
ATOM 1778 C C . ALA A 1 239 ? -17.48 -0.2 5.532 1 98.69 239 ALA A C 1
ATOM 1780 O O . ALA A 1 239 ? -18.346 -0.316 6.402 1 98.69 239 ALA A O 1
ATOM 1781 N N . GLU A 1 240 ? -16.8 -1.188 5.062 1 97.67 240 GLU A N 1
ATOM 1782 C CA . GLU A 1 240 ? -17.038 -2.547 5.54 1 97.67 240 GLU A CA 1
ATOM 1783 C C . GLU A 1 240 ? -16.713 -2.675 7.026 1 97.67 240 GLU A C 1
ATOM 1785 O O . GLU A 1 240 ? -17.488 -3.256 7.788 1 97.67 240 GLU A O 1
ATOM 1790 N N . THR A 1 241 ? -15.596 -2.116 7.423 1 97.54 241 THR A N 1
ATOM 1791 C CA . THR A 1 241 ? -15.162 -2.18 8.814 1 97.54 241 THR A CA 1
ATOM 1792 C C . THR A 1 241 ? -16.14 -1.437 9.72 1 97.54 241 THR A C 1
ATOM 1794 O O . THR A 1 241 ? -16.544 -1.955 10.763 1 97.54 241 THR A O 1
ATOM 1797 N N . ALA A 1 242 ? -16.5 -0.247 9.309 1 97.61 242 ALA A N 1
ATOM 1798 C CA . ALA A 1 242 ? -17.404 0.569 10.115 1 97.61 242 ALA A CA 1
ATOM 1799 C C . ALA A 1 242 ? -18.769 -0.099 10.254 1 97.61 242 ALA A C 1
ATOM 1801 O O . ALA A 1 242 ? -19.361 -0.096 11.337 1 97.61 242 ALA A O 1
ATOM 1802 N N . ALA A 1 243 ? -19.327 -0.641 9.114 1 97.35 243 ALA A N 1
ATOM 1803 C CA . ALA A 1 243 ? -20.597 -1.359 9.191 1 97.35 243 ALA A CA 1
ATOM 1804 C C . ALA A 1 243 ? -20.534 -2.474 10.23 1 97.35 243 ALA A C 1
ATOM 1806 O O . ALA A 1 243 ? -21.455 -2.634 11.035 1 97.35 243 ALA A O 1
ATOM 1807 N N . ARG A 1 244 ? -19.46 -3.159 10.275 1 95.52 244 ARG A N 1
ATOM 1808 C CA . ARG A 1 244 ? -19.306 -4.283 11.193 1 95.52 244 ARG A CA 1
ATOM 1809 C C . ARG A 1 244 ? -19.221 -3.802 12.638 1 95.52 244 ARG A C 1
ATOM 1811 O O . ARG A 1 244 ? -19.673 -4.491 13.554 1 95.52 244 ARG A O 1
ATOM 1818 N N . TRP A 1 245 ? -18.604 -2.592 12.878 1 96.06 245 TRP A N 1
ATOM 1819 C CA . TRP A 1 245 ? -18.587 -2.011 14.217 1 96.06 245 TRP A CA 1
ATOM 1820 C C . TRP A 1 245 ? -20 -1.906 14.782 1 96.06 245 TRP A C 1
ATOM 1822 O O . TRP A 1 245 ? -20.199 -2.01 15.995 1 96.06 245 TRP A O 1
ATOM 1832 N N . PHE A 1 246 ? -20.935 -1.726 13.891 1 95.69 246 PHE A N 1
ATOM 1833 C CA . PHE A 1 246 ? -22.311 -1.502 14.318 1 95.69 246 PHE A CA 1
ATOM 1834 C C . PHE A 1 246 ? -23.133 -2.778 14.185 1 95.69 246 PHE A C 1
ATOM 1836 O O . PHE A 1 246 ? -24.363 -2.741 14.257 1 95.69 246 PHE A O 1
ATOM 1843 N N . GLY A 1 247 ? -22.486 -3.866 13.895 1 94.88 247 GLY A N 1
ATOM 1844 C CA . GLY A 1 247 ? -23.149 -5.157 13.798 1 94.88 247 GLY A CA 1
ATOM 1845 C C . GLY A 1 247 ? -23.955 -5.319 12.523 1 94.88 247 GLY A C 1
ATOM 1846 O O . GLY A 1 247 ? -24.943 -6.056 12.496 1 94.88 247 GLY A O 1
ATOM 1847 N N . ARG A 1 248 ? -23.604 -4.568 11.496 1 95.39 248 ARG A N 1
ATOM 1848 C CA . ARG A 1 248 ? -24.344 -4.608 10.239 1 95.39 248 ARG A CA 1
ATOM 1849 C C . ARG A 1 248 ? -23.531 -5.297 9.147 1 95.39 248 ARG A C 1
ATOM 1851 O O . ARG A 1 248 ? -22.3 -5.245 9.157 1 95.39 248 ARG A O 1
ATOM 1858 N N . GLU A 1 249 ? -24.196 -5.895 8.207 1 95.18 249 GLU A N 1
ATOM 1859 C CA . GLU A 1 249 ? -23.566 -6.309 6.957 1 95.18 249 GLU A CA 1
ATOM 1860 C C . GLU A 1 249 ? -23.423 -5.133 5.995 1 95.18 249 GLU A C 1
ATOM 1862 O O . GLU A 1 249 ? -24.392 -4.417 5.734 1 95.18 249 GLU A O 1
ATOM 1867 N N . PRO A 1 250 ? -22.273 -4.964 5.55 1 95.86 250 PRO A N 1
ATOM 1868 C CA . PRO A 1 250 ? -22.087 -3.836 4.634 1 95.86 250 PRO A CA 1
ATOM 1869 C C . PRO A 1 250 ? -22.928 -3.961 3.366 1 95.86 250 PRO A C 1
ATOM 1871 O O . PRO A 1 250 ? -22.93 -5.014 2.723 1 95.86 250 PRO A O 1
ATOM 1874 N N . GLN A 1 251 ? -23.664 -2.976 3.02 1 98.01 251 GLN A N 1
ATOM 1875 C CA . GLN A 1 251 ? -24.379 -2.84 1.756 1 98.01 251 GLN A CA 1
ATOM 1876 C C . GLN A 1 251 ? -23.776 -1.731 0.898 1 98.01 251 GLN A C 1
ATOM 1878 O O . GLN A 1 251 ? -24.055 -0.55 1.115 1 98.01 251 GLN A O 1
ATOM 1883 N N . LEU A 1 252 ? -22.99 -2.151 -0.064 1 98.23 252 LEU A N 1
ATOM 1884 C CA . LEU A 1 252 ? -22.232 -1.169 -0.831 1 98.23 252 LEU A CA 1
ATOM 1885 C C . LEU A 1 252 ? -22.657 -1.177 -2.295 1 98.23 252 LEU A C 1
ATOM 1887 O O . LEU A 1 252 ? -22.924 -2.238 -2.863 1 98.23 252 LEU A O 1
ATOM 1891 N N . ARG A 1 253 ? -22.812 -0.037 -2.845 1 98.15 253 ARG A N 1
ATOM 1892 C CA . ARG A 1 253 ? -22.971 0.19 -4.278 1 98.15 253 ARG A CA 1
ATOM 1893 C C . ARG A 1 253 ? -21.825 1.03 -4.83 1 98.15 253 ARG A C 1
ATOM 1895 O O . ARG A 1 253 ? -21.2 1.797 -4.094 1 98.15 253 ARG A O 1
ATOM 1902 N N . PHE A 1 254 ? -21.551 0.892 -6.058 1 98.54 254 PHE A N 1
ATOM 1903 C CA . PHE A 1 254 ? -20.412 1.563 -6.673 1 98.54 254 PHE A CA 1
ATOM 1904 C C . PHE A 1 254 ? -20.849 2.359 -7.897 1 98.54 254 PHE A C 1
ATOM 1906 O O . PHE A 1 254 ? -21.701 1.909 -8.665 1 98.54 254 PHE A O 1
ATOM 1913 N N . ALA A 1 255 ? -20.351 3.509 -8.028 1 98.66 255 ALA A N 1
ATOM 1914 C CA . ALA A 1 255 ? -20.636 4.371 -9.172 1 98.66 255 ALA A CA 1
ATOM 1915 C C . ALA A 1 255 ? -19.363 5.031 -9.693 1 98.66 255 ALA A C 1
ATOM 1917 O O . ALA A 1 255 ? -18.459 5.348 -8.916 1 98.66 255 ALA A O 1
ATOM 1918 N N . PRO A 1 256 ? -19.324 5.266 -11.018 1 98.58 256 PRO A N 1
ATOM 1919 C CA . PRO A 1 256 ? -18.193 6.044 -11.527 1 98.58 256 PRO A CA 1
ATOM 1920 C C . PRO A 1 256 ? -18.007 7.367 -10.788 1 98.58 256 PRO A C 1
ATOM 1922 O O . PRO A 1 256 ? -18.987 7.989 -10.372 1 98.58 256 PRO A O 1
ATOM 1925 N N . LEU A 1 257 ? -16.801 7.832 -10.747 1 98.6 257 LEU A N 1
ATOM 1926 C CA . LEU A 1 257 ? -16.431 8.959 -9.898 1 98.6 257 LEU A CA 1
ATOM 1927 C C . LEU A 1 257 ? -17.324 10.164 -10.175 1 98.6 257 LEU A C 1
ATOM 1929 O O . LEU A 1 257 ? -17.918 10.727 -9.252 1 98.6 257 LEU A O 1
ATOM 1933 N N . GLU A 1 258 ? -17.482 10.539 -11.431 1 98.4 258 GLU A N 1
ATOM 1934 C CA . GLU A 1 258 ? -18.23 11.752 -11.748 1 98.4 258 GLU A CA 1
ATOM 1935 C C . GLU A 1 258 ? -19.705 11.6 -11.391 1 98.4 258 GLU A C 1
ATOM 1937 O O . GLU A 1 258 ? -20.341 12.554 -10.938 1 98.4 258 GLU A O 1
ATOM 1942 N N . GLU A 1 259 ? -20.277 10.391 -11.603 1 98.66 259 GLU A N 1
ATOM 1943 C CA . GLU A 1 259 ? -21.655 10.116 -11.209 1 98.66 259 GLU A CA 1
ATOM 1944 C C . GLU A 1 259 ? -21.816 10.164 -9.692 1 98.66 259 GLU A C 1
ATOM 1946 O O . GLU A 1 259 ? -22.799 10.706 -9.183 1 98.66 259 GLU A O 1
ATOM 1951 N N . PHE A 1 260 ? -20.903 9.643 -9.027 1 98.83 260 PHE A N 1
ATOM 1952 C CA . PHE A 1 260 ? -20.895 9.662 -7.569 1 98.83 260 PHE A CA 1
ATOM 1953 C C . PHE A 1 260 ? -20.834 11.092 -7.047 1 98.83 260 PHE A C 1
ATOM 1955 O O . PHE A 1 260 ? -21.634 11.482 -6.194 1 98.83 260 PHE A O 1
ATOM 1962 N N . LEU A 1 261 ? -19.88 11.876 -7.59 1 98.83 261 LEU A N 1
ATOM 1963 C CA . LEU A 1 261 ? -19.692 13.248 -7.132 1 98.83 261 LEU A CA 1
ATOM 1964 C C . LEU A 1 261 ? -20.958 14.071 -7.345 1 98.83 261 LEU A C 1
ATOM 1966 O O . LEU A 1 261 ? -21.269 14.958 -6.547 1 98.83 261 LEU A O 1
ATOM 1970 N N . ALA A 1 262 ? -21.723 13.725 -8.359 1 98.54 262 ALA A N 1
ATOM 1971 C CA . ALA A 1 262 ? -22.931 14.468 -8.707 1 98.54 262 ALA A CA 1
ATOM 1972 C C . ALA A 1 262 ? -24.029 14.246 -7.67 1 98.54 262 ALA A C 1
ATOM 1974 O O . ALA A 1 262 ? -24.998 15.006 -7.611 1 98.54 262 ALA A O 1
ATOM 1975 N N . THR A 1 263 ? -23.918 13.202 -6.864 1 98.08 263 THR A N 1
ATOM 1976 C CA . THR A 1 263 ? -24.942 12.899 -5.87 1 98.08 263 THR A CA 1
ATOM 1977 C C . THR A 1 263 ? -24.662 13.636 -4.564 1 98.08 263 THR A C 1
ATOM 1979 O O . THR A 1 263 ? -25.496 13.639 -3.656 1 98.08 263 THR A O 1
ATOM 1982 N N . LEU A 1 264 ? -23.509 14.272 -4.428 1 98.45 264 LEU A N 1
ATOM 1983 C CA . LEU A 1 264 ? -23.084 14.909 -3.187 1 98.45 264 LEU A CA 1
ATOM 1984 C C . LEU A 1 264 ? -23.32 16.415 -3.24 1 98.45 264 LEU A C 1
ATOM 1986 O O . LEU A 1 264 ? -23.465 16.987 -4.323 1 98.45 264 LEU A O 1
ATOM 1990 N N . THR A 1 265 ? -23.405 17.067 -2.036 1 98.17 265 THR A N 1
ATOM 1991 C CA . THR A 1 265 ? -23.333 18.523 -2.009 1 98.17 265 THR A CA 1
ATOM 1992 C C . THR A 1 265 ? -22.009 19.01 -2.592 1 98.17 265 THR A C 1
ATOM 1994 O O . THR A 1 265 ? -21.006 18.293 -2.552 1 98.17 265 THR A O 1
ATOM 1997 N N . PRO A 1 266 ? -21.95 20.187 -3.132 1 97.86 266 PRO A N 1
ATOM 1998 C CA . PRO A 1 266 ? -20.719 20.7 -3.738 1 97.86 266 PRO A CA 1
ATOM 1999 C C . PRO A 1 266 ? -19.521 20.626 -2.794 1 97.86 266 PRO A C 1
ATOM 2001 O O . PRO A 1 266 ? -18.42 20.262 -3.214 1 97.86 266 PRO A O 1
ATOM 2004 N N . GLU A 1 267 ? -19.733 20.948 -1.586 1 97.5 267 GLU A N 1
ATOM 2005 C CA . GLU A 1 267 ? -18.65 20.928 -0.607 1 97.5 267 GLU A CA 1
ATOM 2006 C C . GLU A 1 267 ? -18.095 19.518 -0.427 1 97.5 267 GLU A C 1
ATOM 2008 O O . GLU A 1 267 ? -16.878 19.318 -0.441 1 97.5 267 GLU A O 1
ATOM 2013 N N . HIS A 1 268 ? -18.987 18.536 -0.253 1 98.28 268 HIS A N 1
ATOM 2014 C CA . HIS A 1 268 ? -18.566 17.151 -0.07 1 98.28 268 HIS A CA 1
ATOM 2015 C C . HIS A 1 268 ? -17.972 16.582 -1.354 1 98.28 268 HIS A C 1
ATOM 2017 O O . HIS A 1 268 ? -17.049 15.766 -1.308 1 98.28 268 HIS A O 1
ATOM 2023 N N . ALA A 1 269 ? -18.525 17.031 -2.465 1 98.64 269 ALA A N 1
ATOM 2024 C CA . ALA A 1 269 ? -17.99 16.593 -3.752 1 98.64 269 ALA A CA 1
ATOM 2025 C C . ALA A 1 269 ? -16.547 17.056 -3.933 1 98.64 269 ALA A C 1
ATOM 2027 O O . ALA A 1 269 ? -15.692 16.284 -4.374 1 98.64 269 ALA A O 1
ATOM 2028 N N . ASP A 1 270 ? -16.282 18.286 -3.599 1 97.97 270 ASP A N 1
ATOM 2029 C CA . ASP A 1 270 ? -14.932 18.829 -3.709 1 97.97 270 ASP A CA 1
ATOM 2030 C C . ASP A 1 270 ? -13.963 18.081 -2.796 1 97.97 270 ASP A C 1
ATOM 2032 O O . ASP A 1 270 ? -12.871 17.7 -3.221 1 97.97 270 ASP A O 1
ATOM 2036 N N . ALA A 1 271 ? -14.368 17.854 -1.594 1 98.15 271 ALA A N 1
ATOM 2037 C CA . ALA A 1 271 ? -13.534 17.122 -0.645 1 98.15 271 ALA A CA 1
ATOM 20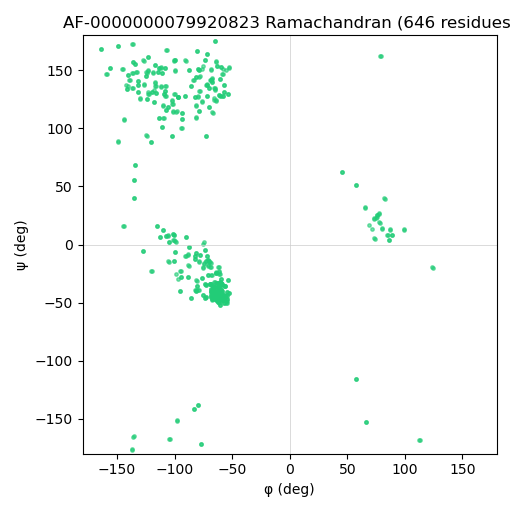38 C C . ALA A 1 271 ? -13.261 15.703 -1.135 1 98.15 271 ALA A C 1
ATOM 2040 O O . ALA A 1 271 ? -12.12 15.236 -1.101 1 98.15 271 ALA A O 1
ATOM 2041 N N . SER A 1 272 ? -14.335 15.039 -1.59 1 98.77 272 SER A N 1
ATOM 2042 C CA . SER A 1 272 ? -14.183 13.678 -2.095 1 98.77 272 SER A CA 1
ATOM 2043 C C . SER A 1 272 ? -13.209 13.628 -3.266 1 98.77 272 SER A C 1
ATOM 2045 O O . SER A 1 272 ? -12.312 12.783 -3.3 1 98.77 272 SER A O 1
ATOM 2047 N N . ARG A 1 273 ? -13.394 14.534 -4.18 1 98.28 273 ARG A N 1
ATOM 2048 C CA . ARG A 1 273 ? -12.507 14.556 -5.339 1 98.28 273 ARG A CA 1
ATOM 2049 C C . ARG A 1 273 ? -11.05 14.7 -4.912 1 98.28 273 ARG A C 1
ATOM 2051 O O . ARG A 1 273 ? -10.188 13.943 -5.362 1 98.28 273 ARG A O 1
ATOM 2058 N N . GLU A 1 274 ? -10.766 15.609 -4.042 1 97.54 274 GLU A N 1
ATOM 2059 C CA . GLU A 1 274 ? -9.399 15.903 -3.622 1 97.54 274 GLU A CA 1
ATOM 2060 C C . GLU A 1 274 ? -8.754 14.691 -2.956 1 97.54 274 GLU A C 1
ATOM 2062 O O . GLU A 1 274 ? -7.561 14.439 -3.138 1 97.54 274 GLU A O 1
ATOM 2067 N N . HIS A 1 275 ? -9.517 13.933 -2.214 1 97.97 275 HIS A N 1
ATOM 2068 C CA . HIS A 1 275 ? -8.966 12.786 -1.5 1 97.97 275 HIS A CA 1
ATOM 2069 C C . HIS A 1 275 ? -8.845 11.573 -2.416 1 97.97 275 HIS A C 1
ATOM 2071 O O . HIS A 1 275 ? -7.841 10.858 -2.377 1 97.97 275 HIS A O 1
ATOM 2077 N N . ILE A 1 276 ? -9.811 11.372 -3.281 1 97.95 276 ILE A N 1
ATOM 2078 C CA . ILE A 1 276 ? -9.893 10.171 -4.105 1 97.95 276 ILE A CA 1
ATOM 2079 C C . ILE A 1 276 ? -8.824 10.219 -5.194 1 97.95 276 ILE A C 1
ATOM 2081 O O . ILE A 1 276 ? -8.186 9.207 -5.492 1 97.95 276 ILE A O 1
ATOM 2085 N N . VAL A 1 277 ? -8.505 11.403 -5.727 1 97.38 277 VAL A N 1
ATOM 2086 C CA . VAL A 1 277 ? -7.602 11.517 -6.868 1 97.38 277 VAL A CA 1
ATOM 2087 C C . VAL A 1 277 ? -6.165 11.267 -6.417 1 97.38 277 VAL A C 1
ATOM 2089 O O . VAL A 1 277 ? -5.276 11.054 -7.245 1 97.38 277 VAL A O 1
ATOM 2092 N N . ARG A 1 278 ? -5.891 11.32 -5.124 1 97.3 278 ARG A N 1
ATOM 2093 C CA . ARG A 1 278 ? -4.541 11.127 -4.603 1 97.3 278 ARG A CA 1
ATOM 2094 C C . ARG A 1 278 ? -4.322 9.681 -4.172 1 97.3 278 ARG A C 1
ATOM 2096 O O . ARG A 1 278 ? -3.229 9.136 -4.34 1 97.3 278 ARG A O 1
ATOM 2103 N N . SER A 1 279 ? -5.317 9.051 -3.542 1 97.57 279 SER A N 1
ATOM 2104 C CA . SER A 1 279 ? -5.308 7.657 -3.109 1 97.57 279 SER A CA 1
ATOM 2105 C C . SER A 1 279 ? -3.992 7.299 -2.426 1 97.57 279 SER A C 1
ATOM 2107 O O . SER A 1 279 ? -3.302 6.368 -2.845 1 97.57 279 SER A O 1
ATOM 2109 N N . PRO A 1 280 ? -3.689 7.938 -1.336 1 98.07 280 PRO A N 1
ATOM 2110 C CA . PRO A 1 280 ? -2.359 7.787 -0.741 1 98.07 280 PRO A CA 1
ATOM 2111 C C . PRO A 1 280 ? -2.206 6.483 0.04 1 98.07 280 PRO A C 1
ATOM 2113 O O . PRO A 1 280 ? -3.16 6.023 0.672 1 98.07 280 PRO A O 1
ATOM 2116 N N . SER A 1 281 ? -1.088 5.874 0.037 1 98.58 281 SER A N 1
ATOM 2117 C CA . SER A 1 281 ? -0.533 4.811 0.869 1 98.58 281 SER A CA 1
ATOM 2118 C C . SER A 1 281 ? 0.964 5.002 1.085 1 98.58 281 SER A C 1
ATOM 2120 O O . SER A 1 281 ? 1.759 4.819 0.16 1 98.58 281 SER A O 1
ATOM 2122 N N . MET A 1 282 ? 1.351 5.408 2.304 1 98.76 282 MET A N 1
ATOM 2123 C CA . MET A 1 282 ? 2.701 5.914 2.537 1 98.76 282 MET A CA 1
ATOM 2124 C C . MET A 1 282 ? 3.505 4.943 3.396 1 98.76 282 MET A C 1
ATOM 2126 O O . MET A 1 282 ? 2.954 4.287 4.28 1 98.76 282 MET A O 1
ATOM 2130 N N . SER A 1 283 ? 4.812 4.905 3.137 1 98.7 283 SER A N 1
ATOM 2131 C CA . SER A 1 283 ? 5.733 4.166 3.995 1 98.7 283 SER A CA 1
ATOM 2132 C C . SER A 1 283 ? 6.15 4.996 5.204 1 98.7 283 SER A C 1
ATOM 2134 O O . SER A 1 283 ? 6.398 6.198 5.082 1 98.7 283 SER A O 1
ATOM 2136 N N . ILE A 1 284 ? 6.269 4.358 6.328 1 98.78 284 ILE A N 1
ATOM 2137 C CA . ILE A 1 284 ? 6.748 5.052 7.518 1 98.78 284 ILE A CA 1
ATOM 2138 C C . ILE A 1 284 ? 8.148 4.558 7.875 1 98.78 284 ILE A C 1
ATOM 2140 O O . ILE A 1 284 ? 8.644 4.82 8.974 1 98.78 284 ILE A O 1
ATOM 2144 N N . ALA A 1 285 ? 8.813 3.821 7.002 1 98.26 285 ALA A N 1
ATOM 2145 C CA . ALA A 1 285 ? 10.071 3.134 7.284 1 98.26 285 ALA A CA 1
ATOM 2146 C C . ALA A 1 285 ? 11.16 4.126 7.682 1 98.26 285 ALA A C 1
ATOM 2148 O O . ALA A 1 285 ? 11.925 3.876 8.616 1 98.26 285 ALA A O 1
ATOM 2149 N N . ALA A 1 286 ? 11.304 5.285 7 1 98.68 286 ALA A N 1
ATOM 2150 C CA . ALA A 1 286 ? 12.347 6.265 7.291 1 98.68 286 ALA A CA 1
ATOM 2151 C C . ALA A 1 286 ? 12.202 6.815 8.707 1 98.68 286 ALA A C 1
ATOM 2153 O O . ALA A 1 286 ? 13.182 6.897 9.452 1 98.68 286 ALA A O 1
ATOM 2154 N N . ALA A 1 287 ? 10.976 7.172 9.05 1 98.87 287 ALA A N 1
ATOM 2155 C CA . ALA A 1 287 ? 10.72 7.716 10.381 1 98.87 287 ALA A CA 1
ATOM 2156 C C . ALA A 1 287 ? 11.012 6.68 11.462 1 98.87 287 ALA A C 1
ATOM 2158 O O . ALA A 1 287 ? 11.614 6.999 12.49 1 98.87 287 ALA A O 1
ATOM 2159 N N . ALA A 1 288 ? 10.566 5.454 11.208 1 98.7 288 ALA A N 1
ATOM 2160 C CA . ALA A 1 288 ? 10.823 4.372 12.155 1 98.7 288 ALA A CA 1
ATOM 2161 C C . ALA A 1 288 ? 12.321 4.166 12.358 1 98.7 288 ALA A C 1
ATOM 2163 O O . ALA A 1 288 ? 12.783 3.999 13.489 1 98.7 288 ALA A O 1
ATOM 2164 N N . THR A 1 289 ? 13.051 4.207 11.322 1 98.26 289 THR A N 1
ATOM 2165 C CA . THR A 1 289 ? 14.483 3.928 11.349 1 98.26 289 THR A CA 1
ATOM 2166 C C . THR A 1 289 ? 15.248 5.084 11.986 1 98.26 289 THR A C 1
ATOM 2168 O O . THR A 1 289 ? 16.109 4.87 12.841 1 98.26 289 THR A O 1
ATOM 2171 N N . ASP A 1 290 ? 14.949 6.312 11.614 1 98.57 290 ASP A N 1
ATOM 2172 C CA . ASP A 1 290 ? 15.789 7.458 11.95 1 98.57 290 ASP A CA 1
ATOM 2173 C C . ASP A 1 290 ? 15.522 7.936 13.375 1 98.57 290 ASP A C 1
ATOM 2175 O O . ASP A 1 290 ? 16.43 8.424 14.052 1 98.57 290 ASP A O 1
ATOM 2179 N N . PHE A 1 291 ? 14.212 7.831 13.785 1 98.46 291 PHE A N 1
ATOM 2180 C CA . PHE A 1 291 ? 13.978 8.395 15.109 1 98.46 291 PHE A CA 1
ATOM 2181 C C . PHE A 1 291 ? 12.936 7.581 15.868 1 98.46 291 PHE A C 1
ATOM 2183 O O . PHE A 1 291 ? 12.347 8.066 16.835 1 98.46 291 PHE A O 1
ATOM 2190 N N . GLY A 1 292 ? 12.64 6.387 15.434 1 98.53 292 GLY A N 1
ATOM 2191 C CA . GLY A 1 292 ? 11.87 5.418 16.197 1 98.53 292 GLY A CA 1
ATOM 2192 C C . GLY A 1 292 ? 10.379 5.698 16.185 1 98.53 292 GLY A C 1
ATOM 2193 O O . GLY A 1 292 ? 9.673 5.374 17.143 1 98.53 292 GLY A O 1
ATOM 2194 N N . TYR A 1 293 ? 9.831 6.348 15.189 1 98.77 293 TYR A N 1
ATOM 2195 C CA . TYR A 1 293 ? 8.39 6.526 15.05 1 98.77 293 TYR A CA 1
ATOM 2196 C C . TYR A 1 293 ? 7.673 5.181 15.035 1 98.77 293 TYR A C 1
ATOM 2198 O O . TYR A 1 293 ? 8.066 4.269 14.305 1 98.77 293 TYR A O 1
ATOM 2206 N N . ALA A 1 294 ? 6.644 5.037 15.817 1 98.36 294 ALA A N 1
ATOM 2207 C CA . ALA A 1 294 ? 5.851 3.82 15.97 1 98.36 294 ALA A CA 1
ATOM 2208 C C . ALA A 1 294 ? 4.401 4.15 16.313 1 98.36 294 ALA A C 1
ATOM 2210 O O . ALA A 1 294 ? 4.04 4.241 17.489 1 98.36 294 ALA A O 1
ATOM 2211 N N . PRO A 1 295 ? 3.591 4.322 15.279 1 98.58 295 PRO A N 1
ATOM 2212 C CA . PRO A 1 295 ? 2.21 4.714 15.571 1 98.58 295 PRO A CA 1
ATOM 2213 C C . PRO A 1 295 ? 1.497 3.721 16.487 1 98.58 295 PRO A C 1
ATOM 2215 O O . PRO A 1 295 ? 1.645 2.507 16.322 1 98.58 295 PRO A O 1
ATOM 2218 N N . ARG A 1 296 ? 0.763 4.24 17.437 1 98.11 296 ARG A N 1
ATOM 2219 C CA . ARG A 1 296 ? 0.014 3.434 18.396 1 98.11 296 ARG A CA 1
ATOM 2220 C C . ARG A 1 296 ? -1.304 2.955 17.797 1 98.11 296 ARG A C 1
ATOM 2222 O O . ARG A 1 296 ? -1.797 1.88 18.148 1 98.11 296 ARG A O 1
ATOM 2229 N N . PHE A 1 297 ? -1.85 3.737 16.917 1 98.31 297 PHE A N 1
ATOM 2230 C CA . PHE A 1 297 ? -3.172 3.45 16.373 1 98.31 297 PHE A CA 1
ATOM 2231 C C . PHE A 1 297 ? -3.073 2.993 14.922 1 98.31 297 PHE A C 1
ATOM 2233 O O . PHE A 1 297 ? -2.316 3.566 14.135 1 98.31 297 PHE A O 1
ATOM 2240 N N . THR A 1 298 ? -3.853 1.917 14.595 1 98.28 298 THR A N 1
ATOM 2241 C CA . THR A 1 298 ? -4.111 1.626 13.189 1 98.28 298 THR A CA 1
ATOM 2242 C C . THR A 1 298 ? -5.057 2.662 12.587 1 98.28 298 THR A C 1
ATOM 2244 O O . THR A 1 298 ? -5.697 3.424 13.316 1 98.28 298 THR A O 1
ATOM 2247 N N . SER A 1 299 ? -5.135 2.722 11.255 1 98.57 299 SER A N 1
ATOM 2248 C CA . SER A 1 299 ? -6.129 3.577 10.614 1 98.57 299 SER A CA 1
ATOM 2249 C C . SER A 1 299 ? -7.534 3.263 11.117 1 98.57 299 SER A C 1
ATOM 2251 O O . SER A 1 299 ? -8.307 4.174 11.423 1 98.57 299 SER A O 1
ATOM 2253 N N . ALA A 1 300 ? -7.851 1.994 11.221 1 97.85 300 ALA A N 1
ATOM 2254 C CA . ALA A 1 300 ? -9.178 1.581 11.669 1 97.85 300 ALA A CA 1
ATOM 2255 C C . ALA A 1 300 ? -9.45 2.058 13.093 1 97.85 300 ALA A C 1
ATOM 2257 O O . ALA A 1 300 ? -10.529 2.579 13.385 1 97.85 300 ALA A O 1
ATOM 2258 N N . ALA A 1 301 ? -8.465 1.878 13.973 1 97.97 301 ALA A N 1
ATOM 2259 C CA . ALA A 1 301 ? -8.618 2.307 15.36 1 97.97 301 ALA A CA 1
ATOM 2260 C C . ALA A 1 301 ? -8.754 3.824 15.453 1 97.97 301 ALA A C 1
ATOM 2262 O O . ALA A 1 301 ? -9.491 4.337 16.298 1 97.97 301 ALA A O 1
ATOM 2263 N N . THR A 1 302 ? -7.969 4.505 14.65 1 98.1 302 THR A N 1
ATOM 2264 C CA . THR A 1 302 ? -8.039 5.961 14.587 1 98.1 302 THR A CA 1
ATOM 2265 C C . THR A 1 302 ? -9.442 6.419 14.201 1 98.1 302 THR A C 1
ATOM 2267 O O . THR A 1 302 ? -10.01 7.306 14.842 1 98.1 302 THR A O 1
ATOM 2270 N N . ILE A 1 303 ? -10.023 5.785 13.19 1 98.08 303 ILE A N 1
ATOM 2271 C CA . ILE A 1 303 ? -11.362 6.118 12.716 1 98.08 303 ILE A CA 1
ATOM 2272 C C . ILE A 1 303 ? -12.391 5.773 13.79 1 98.08 303 ILE A C 1
ATOM 2274 O O . ILE A 1 303 ? -13.293 6.565 14.071 1 98.08 303 ILE A O 1
ATOM 2278 N N . ALA A 1 304 ? -12.235 4.644 14.397 1 97.82 304 ALA A N 1
ATOM 2279 C CA . ALA A 1 304 ? -13.159 4.214 15.443 1 97.82 304 ALA A CA 1
ATOM 2280 C C . ALA A 1 304 ? -13.195 5.221 16.59 1 97.82 304 ALA A C 1
ATOM 2282 O O . ALA A 1 304 ? -14.268 5.551 17.1 1 97.82 304 ALA A O 1
ATOM 2283 N N . ASP A 1 305 ? -12.022 5.672 16.981 1 97.05 305 ASP A N 1
ATOM 2284 C CA . ASP A 1 305 ? -11.929 6.649 18.061 1 97.05 305 ASP A CA 1
ATOM 2285 C C . ASP A 1 305 ? -12.642 7.948 17.691 1 97.05 305 ASP A C 1
ATOM 2287 O O . ASP A 1 305 ? -13.338 8.538 18.52 1 97.05 305 ASP A O 1
ATOM 2291 N N . GLY A 1 306 ? -12.465 8.383 16.465 1 96.71 306 GLY A N 1
ATOM 2292 C CA . GLY A 1 306 ? -13.164 9.565 15.985 1 96.71 306 GLY A CA 1
ATOM 2293 C C . GLY A 1 306 ? -14.671 9.392 15.945 1 96.71 306 GLY A C 1
ATOM 2294 O O . GLY A 1 306 ? -15.415 10.292 16.34 1 96.71 306 GLY A O 1
ATOM 2295 N N . VAL A 1 307 ? -15.14 8.238 15.502 1 97.34 307 VAL A N 1
ATOM 2296 C CA . VAL A 1 307 ? -16.57 7.966 15.407 1 97.34 307 VAL A CA 1
ATOM 2297 C C . VAL A 1 307 ? -17.185 7.938 16.804 1 97.34 307 VAL A C 1
ATOM 2299 O O . VAL A 1 307 ? -18.266 8.49 17.025 1 97.34 307 VAL A O 1
ATOM 2302 N N . ARG A 1 308 ? -16.543 7.333 17.747 1 96.36 308 ARG A N 1
ATOM 2303 C CA . ARG A 1 308 ? -17.019 7.32 19.126 1 96.36 308 ARG A CA 1
ATOM 2304 C C . ARG A 1 308 ? -17.221 8.738 19.65 1 96.36 308 ARG A C 1
ATOM 2306 O O . ARG A 1 308 ? -18.223 9.026 20.307 1 96.36 308 ARG A O 1
ATOM 2313 N N . TRP A 1 309 ? -16.281 9.556 19.396 1 95.39 309 TRP A N 1
ATOM 2314 C CA . TRP A 1 309 ? -16.372 10.948 19.828 1 95.39 309 TRP A CA 1
ATOM 2315 C C . TRP A 1 309 ? -17.561 11.644 19.173 1 95.39 309 TRP A C 1
ATOM 2317 O O . TRP A 1 309 ? -18.306 12.369 19.836 1 95.39 309 TRP A O 1
ATOM 2327 N N . LEU A 1 310 ? -17.713 11.443 17.862 1 96.41 310 LEU A N 1
ATOM 2328 C CA . LEU A 1 310 ? -18.81 12.067 17.131 1 96.41 310 LEU A CA 1
ATOM 2329 C C . LEU A 1 310 ? -20.157 11.65 17.712 1 96.41 310 LEU A C 1
ATOM 2331 O O . LEU A 1 310 ? -21.079 12.465 17.8 1 96.41 310 LEU A O 1
ATOM 2335 N N . VAL A 1 311 ? -20.23 10.408 18.056 1 95.83 311 VAL A N 1
ATOM 2336 C CA . VAL A 1 311 ? -21.46 9.879 18.637 1 95.83 311 VAL A CA 1
ATOM 2337 C C . VAL A 1 311 ? -21.691 10.5 20.013 1 95.83 311 VAL A C 1
ATOM 2339 O O . VAL A 1 311 ? -22.787 10.982 20.307 1 95.83 311 VAL A O 1
ATOM 2342 N N . ALA A 1 312 ? -20.694 10.519 20.816 1 94.63 312 ALA A N 1
ATOM 2343 C CA . ALA A 1 312 ? -20.788 11.083 22.16 1 94.63 312 ALA A CA 1
ATOM 2344 C C . ALA A 1 312 ? -21.122 12.571 22.109 1 94.63 312 ALA A C 1
ATOM 2346 O O . ALA A 1 312 ? -21.831 13.084 22.978 1 94.63 312 ALA A O 1
ATOM 2347 N N . ASP A 1 313 ? -20.642 13.224 21.105 1 93.98 313 ASP A N 1
ATOM 2348 C CA . ASP A 1 313 ? -20.842 14.661 20.945 1 93.98 313 ASP A CA 1
ATOM 2349 C C . ASP A 1 313 ? -22.199 14.96 20.313 1 93.98 313 ASP A C 1
ATOM 2351 O O . ASP A 1 313 ? -22.579 16.124 20.167 1 93.98 313 ASP A O 1
ATOM 2355 N N . GLY A 1 314 ? -22.886 13.976 19.84 1 94.46 314 GLY A N 1
ATOM 2356 C CA . GLY A 1 314 ? -24.224 14.131 19.292 1 94.46 314 GLY A CA 1
ATOM 2357 C C . GLY A 1 314 ? -24.228 14.492 17.819 1 94.46 314 GLY A C 1
ATOM 2358 O O . GLY A 1 314 ? -25.263 14.874 17.27 1 94.46 314 GLY A O 1
ATOM 2359 N N . GLN A 1 315 ? -23.072 14.351 17.194 1 96.02 315 GLN A N 1
ATOM 2360 C CA . GLN A 1 315 ? -22.961 14.721 15.787 1 96.02 315 GLN A CA 1
ATOM 2361 C C . GLN A 1 315 ? -23.327 13.55 14.88 1 96.02 315 GLN A C 1
ATOM 2363 O O . GLN A 1 315 ? -23.55 13.733 13.681 1 96.02 315 GLN A O 1
ATOM 2368 N N . VAL A 1 316 ? -23.311 12.375 15.442 1 96.02 316 VAL A N 1
ATOM 2369 C CA . VAL A 1 316 ? -23.68 11.166 14.712 1 96.02 316 VAL A CA 1
ATOM 2370 C C . VAL A 1 316 ? -24.704 10.369 15.516 1 96.02 316 VAL A C 1
ATOM 2372 O O . VAL A 1 316 ? -24.498 10.101 16.703 1 96.02 316 VAL A O 1
ATOM 2375 N N . ASP A 1 317 ? -25.786 10.087 14.888 1 95.74 317 ASP A N 1
ATOM 2376 C CA . ASP A 1 317 ? -26.824 9.26 15.496 1 95.74 317 ASP A CA 1
ATOM 2377 C C . ASP A 1 317 ? -26.764 7.828 14.969 1 95.74 317 ASP A C 1
ATOM 2379 O O . ASP A 1 317 ? -27.085 7.575 13.806 1 95.74 317 ASP A O 1
ATOM 2383 N N . THR A 1 318 ? -26.463 6.897 15.782 1 94.11 318 THR A N 1
ATOM 2384 C CA . THR A 1 318 ? -26.293 5.511 15.359 1 94.11 318 THR A CA 1
ATOM 2385 C C . THR A 1 318 ? -27.534 4.688 15.694 1 94.11 318 THR A C 1
ATOM 2387 O O . THR A 1 318 ? -27.513 3.459 15.604 1 94.11 318 THR A O 1
ATOM 2390 N N . GLY A 1 319 ? -28.614 5.314 16.119 1 91.42 319 GLY A N 1
ATOM 2391 C CA . GLY A 1 319 ? -29.812 4.595 16.52 1 91.42 319 GLY A CA 1
ATOM 2392 C C . GLY A 1 319 ? -29.609 3.738 17.756 1 91.42 319 GLY A C 1
ATOM 2393 O O . GLY A 1 319 ? -30.182 2.652 17.866 1 91.42 319 GLY A O 1
ATOM 2394 N N . GLY A 1 320 ? -28.717 4.216 18.637 1 87.68 320 GLY A N 1
ATOM 2395 C CA . GLY A 1 320 ? -28.473 3.528 19.894 1 87.68 320 GLY A CA 1
ATOM 2396 C C . GLY A 1 320 ? -27.437 2.425 19.78 1 87.68 320 GLY A C 1
ATOM 2397 O O . GLY A 1 320 ? -27.103 1.775 20.773 1 87.68 320 GLY A O 1
ATOM 2398 N N . ARG A 1 321 ? -26.868 2.287 18.664 1 87.06 321 ARG A N 1
ATOM 2399 C CA . ARG A 1 321 ? -25.873 1.236 18.474 1 87.06 321 ARG A CA 1
ATOM 2400 C C . ARG A 1 321 ? -24.491 1.703 18.919 1 87.06 321 ARG A C 1
ATOM 2402 O O . ARG A 1 321 ? -24.086 2.829 18.624 1 87.06 321 ARG A O 1
ATOM 2409 N N . SER A 1 322 ? -23.786 0.873 19.613 1 83.28 322 SER A N 1
ATOM 2410 C CA . SER A 1 322 ? -22.429 1.163 20.063 1 83.28 322 SER A CA 1
ATOM 2411 C C . SER A 1 322 ? -21.394 0.504 19.157 1 83.28 322 SER A C 1
ATOM 2413 O O . SER A 1 322 ? -21.668 -0.528 18.541 1 83.28 322 SER A O 1
ATOM 2415 N N . LEU A 1 323 ? -20.296 1.108 19.051 1 88.81 323 LEU A N 1
ATOM 2416 C CA . LEU A 1 323 ? -19.205 0.551 18.258 1 88.81 323 LEU A CA 1
ATOM 2417 C C . LEU A 1 323 ? -18.611 -0.678 18.939 1 88.81 323 LEU A C 1
ATOM 2419 O O . LEU A 1 323 ? -18.251 -0.627 20.117 1 88.81 323 LEU A O 1
ATOM 2423 N N . ARG A 1 324 ? -18.682 -1.84 18.276 1 78.99 324 ARG A N 1
ATOM 2424 C CA . ARG A 1 324 ? -18.032 -3.053 18.758 1 78.99 324 ARG A CA 1
ATOM 2425 C C . ARG A 1 324 ? -16.652 -3.222 18.131 1 78.99 324 ARG A C 1
ATOM 2427 O O . ARG A 1 324 ? -16.504 -3.136 16.91 1 78.99 324 ARG A O 1
ATOM 2434 N N . GLU A 1 325 ? -15.517 -2.87 18.849 1 64.86 325 GLU A N 1
ATOM 2435 C CA . GLU A 1 325 ? -14.198 -2.995 18.235 1 64.86 325 GLU A CA 1
ATOM 2436 C C . GLU A 1 325 ? -13.808 -4.46 18.059 1 64.86 325 GLU A C 1
ATOM 2438 O O . GLU A 1 325 ? -14.213 -5.315 18.85 1 64.86 325 GLU A O 1
ATOM 2443 N N . MET B 1 1 ? 21.912 -32.374 2.075 1 89.56 1 MET B N 1
ATOM 2444 C CA . MET B 1 1 ? 21.427 -32.725 0.744 1 89.56 1 MET B CA 1
ATOM 2445 C C . MET B 1 1 ? 20.085 -33.445 0.826 1 89.56 1 MET B C 1
ATOM 2447 O O . MET B 1 1 ? 19.933 -34.398 1.592 1 89.56 1 MET B O 1
ATOM 2451 N N . SER B 1 2 ? 19.028 -32.809 0.225 1 95.4 2 SER B N 1
ATOM 2452 C CA . SER B 1 2 ? 17.699 -33.41 0.197 1 95.4 2 SER B CA 1
ATOM 2453 C C . SER B 1 2 ? 17.278 -33.752 -1.229 1 95.4 2 SER B C 1
ATOM 2455 O O . SER B 1 2 ? 17.786 -33.169 -2.189 1 95.4 2 SER B O 1
ATOM 2457 N N . ARG B 1 3 ? 16.481 -34.81 -1.352 1 98.17 3 ARG B N 1
ATOM 2458 C CA . ARG B 1 3 ? 15.792 -35.043 -2.617 1 98.17 3 ARG B CA 1
ATOM 2459 C C . ARG B 1 3 ? 14.534 -34.186 -2.722 1 98.17 3 ARG B C 1
ATOM 2461 O O . ARG B 1 3 ? 13.635 -34.29 -1.885 1 98.17 3 ARG B O 1
ATOM 2468 N N . ILE B 1 4 ? 14.519 -33.355 -3.724 1 98.58 4 ILE B N 1
ATOM 2469 C CA . ILE B 1 4 ? 13.423 -32.405 -3.88 1 98.58 4 ILE B CA 1
ATOM 2470 C C . ILE B 1 4 ? 12.685 -32.68 -5.188 1 98.58 4 ILE B C 1
ATOM 2472 O O . ILE B 1 4 ? 13.297 -32.711 -6.259 1 98.58 4 ILE B O 1
ATOM 2476 N N . VAL B 1 5 ? 11.405 -32.915 -5.059 1 98.48 5 VAL B N 1
ATOM 2477 C CA . VAL B 1 5 ? 10.553 -33.063 -6.234 1 98.48 5 VAL B CA 1
ATOM 2478 C C . VAL B 1 5 ? 9.847 -31.742 -6.53 1 98.48 5 VAL B C 1
ATOM 2480 O O . VAL B 1 5 ? 9.183 -31.177 -5.658 1 98.48 5 VAL B O 1
ATOM 2483 N N . VAL B 1 6 ? 9.955 -31.249 -7.757 1 98.03 6 VAL B N 1
ATOM 2484 C CA . VAL B 1 6 ? 9.292 -30.025 -8.198 1 98.03 6 VAL B CA 1
ATOM 2485 C C . VAL B 1 6 ? 8.239 -30.359 -9.252 1 98.03 6 VAL B C 1
ATOM 2487 O O . VAL B 1 6 ? 8.575 -30.724 -10.381 1 98.03 6 VAL B O 1
ATOM 2490 N N . ILE B 1 7 ? 7.011 -30.232 -8.824 1 97.4 7 ILE B N 1
ATOM 2491 C CA . ILE B 1 7 ? 5.903 -30.403 -9.757 1 97.4 7 ILE B CA 1
ATOM 2492 C C . ILE B 1 7 ? 5.67 -29.104 -10.525 1 97.4 7 ILE B C 1
ATOM 2494 O O . ILE B 1 7 ? 5.436 -28.053 -9.923 1 97.4 7 ILE B O 1
ATOM 2498 N N . GLY B 1 8 ? 5.647 -29.148 -11.83 1 94.2 8 GLY B N 1
ATOM 2499 C CA . GLY B 1 8 ? 5.632 -27.94 -12.64 1 94.2 8 GLY B CA 1
ATOM 2500 C C . GLY B 1 8 ? 7.011 -27.342 -12.844 1 94.2 8 GLY B C 1
ATOM 2501 O O . GLY B 1 8 ? 7.164 -26.119 -12.87 1 94.2 8 GLY B O 1
ATOM 2502 N N . ALA B 1 9 ? 7.986 -28.091 -13.039 1 92.62 9 ALA B N 1
ATOM 2503 C CA . ALA B 1 9 ? 9.4 -27.729 -12.978 1 92.62 9 ALA B CA 1
ATOM 2504 C C . ALA B 1 9 ? 9.816 -26.931 -14.21 1 92.62 9 ALA B C 1
ATOM 2506 O O . ALA B 1 9 ? 10.813 -26.207 -14.181 1 92.62 9 ALA B O 1
ATOM 2507 N N . THR B 1 10 ? 9.079 -27.002 -15.277 1 87.8 10 THR B N 1
ATOM 2508 C CA . THR B 1 10 ? 9.521 -26.362 -16.511 1 87.8 10 T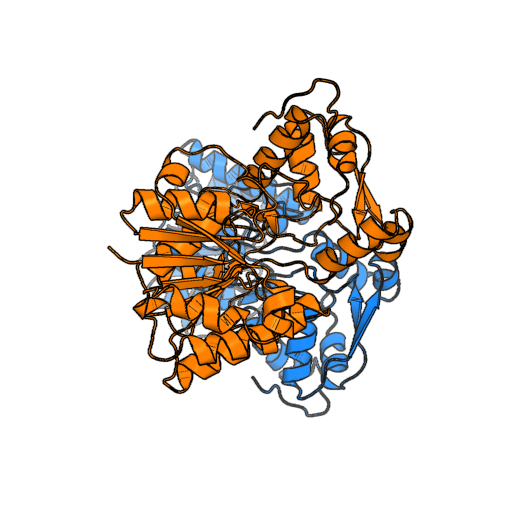HR B CA 1
ATOM 2509 C C . THR B 1 10 ? 8.694 -25.112 -16.798 1 87.8 10 THR B C 1
ATOM 2511 O O . THR B 1 10 ? 8.794 -24.531 -17.881 1 87.8 10 THR B O 1
ATOM 2514 N N . GLY B 1 11 ? 7.888 -24.758 -15.878 1 87.92 11 GLY B N 1
ATOM 2515 C CA . GLY B 1 11 ? 7.147 -23.513 -16.006 1 87.92 11 GLY B CA 1
ATOM 2516 C C . GLY B 1 11 ? 7.989 -22.285 -15.714 1 87.92 11 GLY B C 1
ATOM 2517 O O . GLY B 1 11 ? 9.215 -22.372 -15.631 1 87.92 11 GLY B O 1
ATOM 2518 N N . HIS B 1 12 ? 7.367 -21.199 -15.648 1 86 12 HIS B N 1
ATOM 2519 C CA . HIS B 1 12 ? 8.032 -19.909 -15.501 1 86 12 HIS B CA 1
ATOM 2520 C C . HIS B 1 12 ? 8.893 -19.874 -14.243 1 86 12 HIS B C 1
ATOM 2522 O O . HIS B 1 12 ? 10.057 -19.47 -14.293 1 86 12 HIS B O 1
ATOM 2528 N N . VAL B 1 13 ? 8.314 -20.324 -13.147 1 91.82 13 VAL B N 1
ATOM 2529 C CA . VAL B 1 13 ? 9.023 -20.301 -11.872 1 91.82 13 VAL B CA 1
ATOM 2530 C C . VAL B 1 13 ? 9.992 -21.478 -11.797 1 91.82 13 VAL B C 1
ATOM 2532 O O . VAL B 1 13 ? 11.121 -21.333 -11.322 1 91.82 13 VAL B O 1
ATOM 2535 N N . GLY B 1 14 ? 9.566 -22.67 -12.309 1 91.8 14 GLY B N 1
ATOM 2536 C CA . GLY B 1 14 ? 10.394 -23.865 -12.282 1 91.8 14 GLY B CA 1
ATOM 2537 C C . GLY B 1 14 ? 11.712 -23.695 -13.013 1 91.8 14 GLY B C 1
ATOM 2538 O O . GLY B 1 14 ? 12.739 -24.226 -12.585 1 91.8 14 GLY B O 1
ATOM 2539 N N . THR B 1 15 ? 11.677 -22.951 -14.045 1 90.03 15 THR B N 1
ATOM 2540 C CA . THR B 1 15 ? 12.863 -22.694 -14.855 1 90.03 15 THR B CA 1
ATOM 2541 C C . THR B 1 15 ? 13.963 -22.051 -14.016 1 90.03 15 THR B C 1
ATOM 2543 O O . THR B 1 15 ? 15.148 -22.316 -14.228 1 90.03 15 THR B O 1
ATOM 2546 N N . SER B 1 16 ? 13.573 -21.235 -13.05 1 92.41 16 SER B N 1
ATOM 2547 C CA . SER B 1 16 ? 14.542 -20.561 -12.193 1 92.41 16 SER B CA 1
ATOM 2548 C C . SER B 1 16 ? 14.779 -21.343 -10.905 1 92.41 16 SER B C 1
ATOM 2550 O O . SER B 1 16 ? 15.868 -21.286 -10.33 1 92.41 16 SER B O 1
ATOM 2552 N N . LEU B 1 17 ? 13.794 -22.079 -10.47 1 96.24 17 LEU B N 1
ATOM 2553 C CA . LEU B 1 17 ? 13.865 -22.763 -9.183 1 96.24 17 LEU B CA 1
ATOM 2554 C C . LEU B 1 17 ? 14.773 -23.985 -9.267 1 96.24 17 LEU B C 1
ATOM 2556 O O . LEU B 1 17 ? 15.62 -24.195 -8.395 1 96.24 17 LEU B O 1
ATOM 2560 N N . VAL B 1 18 ? 14.676 -24.78 -10.318 1 95.66 18 VAL B N 1
ATOM 2561 C CA . VAL B 1 18 ? 15.374 -26.055 -10.446 1 95.66 18 VAL B CA 1
ATOM 2562 C C . VAL B 1 18 ? 16.883 -25.82 -10.443 1 95.66 18 VAL B C 1
ATOM 2564 O O . VAL B 1 18 ? 17.607 -26.407 -9.635 1 95.66 18 VAL B O 1
ATOM 2567 N N . PRO B 1 19 ? 17.381 -24.876 -11.24 1 95.09 19 PRO B N 1
ATOM 2568 C CA . PRO B 1 19 ? 18.822 -24.619 -11.191 1 95.09 19 PRO B CA 1
ATOM 2569 C C . PRO B 1 19 ? 19.292 -24.152 -9.815 1 95.09 19 PRO B C 1
ATOM 2571 O O . PRO B 1 19 ? 20.389 -24.512 -9.379 1 95.09 19 PRO B O 1
ATOM 2574 N N . ARG B 1 20 ? 18.485 -23.389 -9.149 1 95.22 20 ARG B N 1
ATOM 2575 C CA . ARG B 1 20 ? 18.825 -22.902 -7.816 1 95.22 20 ARG B CA 1
ATOM 2576 C C . ARG B 1 20 ? 18.979 -24.057 -6.833 1 95.22 20 ARG B C 1
ATOM 2578 O O . ARG B 1 20 ? 19.895 -24.06 -6.008 1 95.22 20 ARG B O 1
ATOM 2585 N N . LEU B 1 21 ? 18.11 -24.997 -6.893 1 97.28 21 LEU B N 1
ATOM 2586 C CA . LEU B 1 21 ? 18.131 -26.145 -5.994 1 97.28 21 LEU B CA 1
ATOM 2587 C C . LEU B 1 21 ? 19.332 -27.039 -6.283 1 97.28 21 LEU B C 1
ATOM 2589 O O . LEU B 1 21 ? 19.991 -27.52 -5.357 1 97.28 21 LEU B O 1
ATOM 2593 N N . VAL B 1 22 ? 19.654 -27.196 -7.541 1 96.19 22 VAL B N 1
ATOM 2594 C CA . VAL B 1 22 ? 20.806 -27.998 -7.941 1 96.19 22 VAL B CA 1
ATOM 2595 C C . VAL B 1 22 ? 22.091 -27.339 -7.446 1 96.19 22 VAL B C 1
ATOM 2597 O O . VAL B 1 22 ? 22.959 -28.006 -6.878 1 96.19 22 VAL B O 1
ATOM 2600 N N . ALA B 1 23 ? 22.138 -26.077 -7.619 1 95.46 23 ALA B N 1
ATOM 2601 C CA . ALA B 1 23 ? 23.322 -25.321 -7.218 1 95.46 23 ALA B CA 1
ATOM 2602 C C . ALA B 1 23 ? 23.526 -25.383 -5.707 1 95.46 23 ALA B C 1
ATOM 2604 O O . ALA B 1 23 ? 24.655 -25.278 -5.222 1 95.46 23 ALA B O 1
ATOM 2605 N N . SER B 1 24 ? 22.479 -25.6 -5.045 1 96.24 24 SER B N 1
ATOM 2606 C CA . SER B 1 24 ? 22.55 -25.68 -3.59 1 96.24 24 SER B CA 1
ATOM 2607 C C . SER B 1 24 ? 22.871 -27.098 -3.129 1 96.24 24 SER B C 1
ATOM 2609 O O . SER B 1 24 ? 22.86 -27.384 -1.93 1 96.24 24 SER B O 1
ATOM 2611 N N . GLY B 1 25 ? 22.998 -28.033 -4.054 1 95.7 25 GLY B N 1
ATOM 2612 C CA . GLY B 1 25 ? 23.496 -29.361 -3.73 1 95.7 25 GLY B CA 1
ATOM 2613 C C . GLY B 1 25 ? 22.392 -30.386 -3.553 1 95.7 25 GLY B C 1
ATOM 2614 O O . GLY B 1 25 ? 22.644 -31.506 -3.104 1 95.7 25 GLY B O 1
ATOM 2615 N N . HIS B 1 26 ? 21.198 -30.066 -3.956 1 97.45 26 HIS B N 1
ATOM 2616 C CA . HIS B 1 26 ? 20.08 -30.983 -3.769 1 97.45 26 HIS B CA 1
ATOM 2617 C C . HIS B 1 26 ? 19.964 -31.957 -4.936 1 97.45 26 HIS B C 1
ATOM 2619 O O . HIS B 1 26 ? 20.448 -31.677 -6.035 1 97.45 26 HIS B O 1
ATOM 2625 N N . ASP B 1 27 ? 19.456 -33.124 -4.617 1 97.51 27 ASP B N 1
ATOM 2626 C CA . ASP B 1 27 ? 19.005 -34.055 -5.646 1 97.51 27 ASP B CA 1
ATOM 2627 C C . ASP B 1 27 ? 17.607 -33.691 -6.143 1 97.51 27 ASP B C 1
ATOM 2629 O O . ASP B 1 27 ? 16.62 -33.881 -5.429 1 97.51 27 ASP B O 1
ATOM 2633 N N . VAL B 1 28 ? 17.55 -33.193 -7.432 1 97.68 28 VAL B N 1
ATOM 2634 C CA . VAL B 1 28 ? 16.3 -32.594 -7.887 1 97.68 28 VAL B CA 1
ATOM 2635 C C . VAL B 1 28 ? 15.625 -33.515 -8.901 1 97.68 28 VAL B C 1
ATOM 2637 O O . VAL B 1 28 ? 16.268 -33.994 -9.838 1 97.68 28 VAL B O 1
ATOM 2640 N N . VAL B 1 29 ? 14.368 -33.809 -8.647 1 97.55 29 VAL B N 1
ATOM 2641 C CA . VAL B 1 29 ? 13.501 -34.477 -9.612 1 97.55 29 VAL B CA 1
ATOM 2642 C C . VAL B 1 29 ? 12.512 -33.473 -10.199 1 97.55 29 VAL B C 1
ATOM 2644 O O . VAL B 1 29 ? 11.689 -32.907 -9.476 1 97.55 29 VAL B O 1
ATOM 2647 N N . ALA B 1 30 ? 12.557 -33.252 -11.488 1 95.97 30 ALA B N 1
ATOM 2648 C CA . ALA B 1 30 ? 11.701 -32.299 -12.19 1 95.97 30 ALA B CA 1
ATOM 2649 C C . ALA B 1 30 ? 10.514 -33.004 -12.841 1 95.97 30 ALA B C 1
ATOM 2651 O O . ALA B 1 30 ? 10.689 -33.808 -13.759 1 95.97 30 ALA B O 1
ATOM 2652 N N . VAL B 1 31 ? 9.36 -32.687 -12.35 1 95.99 31 VAL B N 1
ATOM 2653 C CA . VAL B 1 31 ? 8.141 -33.285 -12.883 1 95.99 31 VAL B CA 1
ATOM 2654 C C . VAL B 1 31 ? 7.434 -32.288 -13.799 1 95.99 31 VAL B C 1
ATOM 2656 O O . VAL B 1 31 ? 7.186 -31.145 -13.408 1 95.99 31 VAL B O 1
ATOM 2659 N N . SER B 1 32 ? 7.178 -32.64 -14.988 1 91.94 32 SER B N 1
ATOM 2660 C CA . SER B 1 32 ? 6.441 -31.823 -15.947 1 91.94 32 SER B CA 1
ATOM 2661 C C . SER B 1 32 ? 5.664 -32.692 -16.93 1 91.94 32 SER B C 1
ATOM 2663 O O . SER B 1 32 ? 5.83 -33.913 -16.954 1 91.94 32 SER B O 1
ATOM 2665 N N . ARG B 1 33 ? 4.782 -32.07 -17.748 1 83.23 33 ARG B N 1
ATOM 2666 C CA . ARG B 1 33 ? 4.045 -32.8 -18.774 1 83.23 33 ARG B CA 1
ATOM 2667 C C . ARG B 1 33 ? 4.947 -33.147 -19.954 1 83.23 33 ARG B C 1
ATOM 2669 O O . ARG B 1 33 ? 4.586 -33.97 -20.797 1 83.23 33 ARG B O 1
ATOM 2676 N N . GLY B 1 34 ? 6.262 -32.754 -19.822 1 70.89 34 GLY B N 1
ATOM 2677 C CA . GLY B 1 34 ? 7.247 -33.066 -20.845 1 70.89 34 GLY B CA 1
ATOM 2678 C C . GLY B 1 34 ? 7.025 -32.304 -22.138 1 70.89 34 GLY B C 1
ATOM 2679 O O . GLY B 1 34 ? 7.564 -32.674 -23.183 1 70.89 34 GLY B O 1
ATOM 2680 N N . ILE B 1 35 ? 6.208 -31.218 -22.086 1 66.21 35 ILE B N 1
ATOM 2681 C CA . ILE B 1 35 ? 5.838 -30.494 -23.297 1 66.21 35 ILE B CA 1
ATOM 2682 C C . ILE B 1 35 ? 6.714 -29.252 -23.444 1 66.21 35 ILE B C 1
ATOM 2684 O O . ILE B 1 35 ? 6.94 -28.772 -24.557 1 66.21 35 ILE B O 1
ATOM 2688 N N . ARG B 1 36 ? 7.203 -28.745 -22.482 1 63.1 36 ARG B N 1
ATOM 2689 C CA . ARG B 1 36 ? 7.915 -27.476 -22.591 1 63.1 36 ARG B CA 1
ATOM 2690 C C . ARG B 1 36 ? 9.347 -27.607 -22.084 1 63.1 36 ARG B C 1
ATOM 2692 O O . ARG B 1 36 ? 9.608 -28.335 -21.125 1 63.1 36 ARG B O 1
ATOM 2699 N N . SER B 1 37 ? 10.192 -27.114 -22.911 1 64.84 37 SER B N 1
ATOM 2700 C CA . SER B 1 37 ? 11.568 -26.95 -22.456 1 64.84 37 SER B CA 1
ATOM 2701 C C . SER B 1 37 ? 11.701 -25.76 -21.511 1 64.84 37 SER B C 1
ATOM 2703 O O . SER B 1 37 ? 10.905 -24.821 -21.572 1 64.84 37 SER B O 1
ATOM 2705 N N . PRO B 1 38 ? 12.726 -25.856 -20.65 1 70.46 38 PRO B N 1
ATOM 2706 C CA . PRO B 1 38 ? 12.949 -24.697 -19.783 1 70.46 38 PRO B CA 1
ATOM 2707 C C . PRO B 1 38 ? 13.197 -23.411 -20.57 1 70.46 38 PRO B C 1
ATOM 2709 O O . PRO B 1 38 ? 13.703 -23.459 -21.694 1 70.46 38 PRO B O 1
ATOM 2712 N N . TYR B 1 39 ? 12.822 -22.312 -19.965 1 64.87 39 TYR B N 1
ATOM 2713 C CA . TYR B 1 39 ? 12.907 -21.022 -20.639 1 64.87 39 TYR B CA 1
ATOM 2714 C C . TYR B 1 39 ? 14.36 -20.611 -20.849 1 64.87 39 TYR B C 1
ATOM 2716 O O . TYR B 1 39 ? 14.658 -19.779 -21.708 1 64.87 39 TYR B O 1
ATOM 2724 N N . ARG B 1 40 ? 15.229 -21.125 -19.975 1 68.87 40 ARG B N 1
ATOM 2725 C CA . ARG B 1 40 ? 16.642 -20.775 -20.066 1 68.87 40 ARG B CA 1
ATOM 2726 C C . ARG B 1 40 ? 17.52 -22.019 -19.989 1 68.87 40 ARG B C 1
ATOM 2728 O O . ARG B 1 40 ? 17.295 -22.894 -19.15 1 68.87 40 ARG B O 1
ATOM 2735 N N . GLU B 1 41 ? 18.385 -22.068 -20.882 1 72.39 41 GLU B N 1
ATOM 2736 C CA . GLU B 1 41 ? 19.365 -23.148 -20.819 1 72.39 41 GLU B CA 1
ATOM 2737 C C . GLU B 1 41 ? 20.269 -23.002 -19.598 1 72.39 41 GLU B C 1
ATOM 2739 O O . GLU B 1 41 ? 20.657 -21.89 -19.236 1 72.39 41 GLU B O 1
ATOM 2744 N N . ASP B 1 42 ? 20.295 -24.066 -18.86 1 79.93 42 ASP B N 1
ATOM 2745 C CA . ASP B 1 42 ? 21.177 -24.105 -17.698 1 79.93 42 ASP B CA 1
ATOM 2746 C C . ASP B 1 42 ? 21.8 -25.489 -17.528 1 79.93 42 ASP B C 1
ATOM 2748 O O . ASP B 1 42 ? 21.113 -26.504 -17.655 1 79.93 42 ASP B O 1
ATOM 2752 N N . VAL B 1 43 ? 23.026 -25.536 -17.241 1 80.77 43 VAL B N 1
ATOM 2753 C CA . VAL B 1 43 ? 23.793 -26.772 -17.125 1 80.77 43 VAL B CA 1
ATOM 2754 C C . VAL B 1 43 ? 23.22 -27.631 -16 1 80.77 43 VAL B C 1
ATOM 2756 O O . VAL B 1 43 ? 23.358 -28.857 -16.015 1 80.77 43 VAL B O 1
ATOM 2759 N N . ALA B 1 44 ? 22.5 -27.028 -15.156 1 85.57 44 ALA B N 1
ATOM 2760 C CA . ALA B 1 44 ? 21.916 -27.736 -14.02 1 85.57 44 ALA B CA 1
ATOM 2761 C C . ALA B 1 44 ? 20.916 -28.791 -14.486 1 85.57 44 ALA B C 1
ATOM 2763 O O . ALA B 1 44 ? 20.753 -29.829 -13.84 1 85.57 44 ALA B O 1
ATOM 2764 N N . TRP B 1 45 ? 20.376 -28.625 -15.629 1 86.6 45 TRP B N 1
ATOM 2765 C CA . TRP B 1 45 ? 19.336 -29.518 -16.128 1 86.6 45 TRP B CA 1
ATOM 2766 C C . TRP B 1 45 ? 19.921 -30.871 -16.519 1 86.6 45 TRP B C 1
ATOM 2768 O O . TRP B 1 45 ? 19.189 -31.854 -16.659 1 86.6 45 TRP B O 1
ATOM 2778 N N . ARG B 1 46 ? 21.236 -30.85 -16.614 1 86.38 46 ARG B N 1
ATOM 2779 C CA . ARG B 1 46 ? 21.904 -32.115 -16.903 1 86.38 46 ARG B CA 1
ATOM 2780 C C . ARG B 1 46 ? 22.015 -32.975 -15.649 1 86.38 46 ARG B C 1
ATOM 2782 O O . ARG B 1 46 ? 22.261 -34.18 -15.735 1 86.38 46 ARG B O 1
ATOM 2789 N N . GLN B 1 47 ? 21.791 -32.383 -14.552 1 90.65 47 GLN B N 1
ATOM 2790 C CA . GLN B 1 47 ? 21.94 -33.074 -13.275 1 90.65 47 GLN B CA 1
ATOM 2791 C C . GLN B 1 47 ? 20.58 -33.393 -12.661 1 90.65 47 GLN B C 1
ATOM 2793 O O . GLN B 1 47 ? 20.502 -33.87 -11.526 1 90.65 47 GLN B O 1
ATOM 2798 N N . VAL B 1 48 ? 19.59 -33.166 -13.389 1 92.7 48 VAL B N 1
ATOM 2799 C CA . VAL B 1 48 ? 18.235 -33.288 -12.863 1 92.7 48 VAL B CA 1
ATOM 2800 C C . VAL B 1 48 ? 17.56 -34.524 -13.454 1 92.7 48 VAL B C 1
ATOM 2802 O O . VAL B 1 48 ? 17.725 -34.821 -14.64 1 92.7 48 VAL B O 1
ATOM 2805 N N . ARG B 1 49 ? 16.938 -35.324 -12.602 1 94.57 49 ARG B N 1
ATOM 2806 C CA . ARG B 1 49 ? 16.075 -36.391 -13.1 1 94.57 49 ARG B CA 1
ATOM 2807 C C . ARG B 1 49 ? 14.738 -35.836 -13.578 1 94.57 49 ARG B C 1
ATOM 2809 O O . ARG B 1 49 ? 14.007 -35.212 -12.806 1 94.57 49 ARG B O 1
ATOM 2816 N N . ARG B 1 50 ? 14.421 -36.095 -14.822 1 94.03 50 ARG B N 1
ATOM 2817 C CA . ARG B 1 50 ? 13.168 -35.609 -15.39 1 94.03 50 ARG B CA 1
ATOM 2818 C C . ARG B 1 50 ? 12.112 -36.71 -15.407 1 94.03 50 ARG B C 1
ATOM 2820 O O . ARG B 1 50 ? 12.4 -37.848 -15.782 1 94.03 50 ARG B O 1
ATOM 2827 N N . VAL B 1 51 ? 10.975 -36.384 -14.895 1 95.2 51 VAL B N 1
ATOM 2828 C CA . VAL B 1 51 ? 9.853 -37.317 -14.863 1 95.2 51 VAL B CA 1
ATOM 2829 C C . VAL B 1 51 ? 8.643 -36.694 -15.556 1 95.2 51 VAL B C 1
ATOM 2831 O O . VAL B 1 51 ? 8.249 -35.569 -15.239 1 95.2 51 VAL B O 1
ATOM 2834 N N . GLU B 1 52 ? 8.099 -37.373 -16.519 1 94.57 52 GLU B N 1
ATOM 2835 C CA . GLU B 1 52 ? 6.921 -36.891 -17.234 1 94.57 52 GLU B CA 1
ATOM 2836 C C . GLU B 1 52 ? 5.638 -37.448 -16.623 1 94.57 52 GLU B C 1
ATOM 2838 O O . GLU B 1 52 ? 5.405 -38.658 -16.653 1 94.57 52 GLU B O 1
ATOM 2843 N N . LEU B 1 53 ? 4.868 -36.605 -16.056 1 93.89 53 LEU B N 1
ATOM 2844 C CA . LEU B 1 53 ? 3.568 -36.938 -15.483 1 93.89 53 LEU B CA 1
ATOM 2845 C C . LEU B 1 53 ? 2.527 -35.886 -15.85 1 93.89 53 LEU B C 1
ATOM 2847 O O . LEU B 1 53 ? 2.812 -34.687 -15.819 1 93.89 53 LEU B O 1
ATOM 2851 N N . ASP B 1 54 ? 1.356 -36.311 -16.256 1 91.57 54 ASP B N 1
ATOM 2852 C CA . ASP B 1 54 ? 0.21 -35.436 -16.482 1 91.57 54 ASP B CA 1
ATOM 2853 C C . ASP B 1 54 ? -0.68 -35.365 -15.243 1 91.57 54 ASP B C 1
ATOM 2855 O O . ASP B 1 54 ? -1.45 -36.288 -14.972 1 91.57 54 ASP B O 1
ATOM 2859 N N . ARG B 1 55 ? -0.638 -34.33 -14.638 1 92.29 55 ARG B N 1
ATOM 2860 C CA . ARG B 1 55 ? -1.37 -34.211 -13.382 1 92.29 55 ARG B CA 1
ATOM 2861 C C . ARG B 1 55 ? -2.874 -34.328 -13.611 1 92.29 55 ARG B C 1
ATOM 2863 O O . ARG B 1 55 ? -3.576 -34.98 -12.835 1 92.29 55 ARG B O 1
ATOM 2870 N N . GLU B 1 56 ? -3.382 -33.614 -14.585 1 91.27 56 GLU B N 1
ATOM 2871 C CA . GLU B 1 56 ? -4.82 -33.629 -14.839 1 91.27 56 GLU B CA 1
ATOM 2872 C C . GLU B 1 56 ? -5.33 -35.053 -15.043 1 91.27 56 GLU B C 1
ATOM 2874 O O . GLU B 1 56 ? -6.295 -35.47 -14.399 1 91.27 56 GLU B O 1
ATOM 2879 N N . ALA B 1 57 ? -4.62 -35.755 -15.885 1 92.04 57 ALA B N 1
ATOM 2880 C CA . ALA B 1 57 ? -5.002 -37.141 -16.144 1 92.04 57 ALA B CA 1
ATOM 2881 C C . ALA B 1 57 ? -4.79 -38.009 -14.908 1 92.04 57 ALA B C 1
ATOM 2883 O O . ALA B 1 57 ? -5.633 -38.846 -14.577 1 92.04 57 ALA B O 1
ATOM 2884 N N . GLY B 1 58 ? -3.697 -37.87 -14.243 1 93.04 58 GLY B N 1
ATOM 2885 C CA . GLY B 1 58 ? -3.363 -38.66 -13.068 1 93.04 58 GLY B CA 1
ATOM 2886 C C . GLY B 1 58 ? -4.278 -38.393 -11.889 1 93.04 58 GLY B C 1
ATOM 2887 O O . GLY B 1 58 ? -4.59 -39.304 -11.119 1 93.04 58 GLY B O 1
ATOM 2888 N N . ASP B 1 59 ? -4.719 -37.103 -11.74 1 92.83 59 ASP B N 1
ATOM 2889 C CA . ASP B 1 59 ? -5.677 -36.774 -10.689 1 92.83 59 ASP B CA 1
ATOM 2890 C C . ASP B 1 59 ? -7.031 -37.428 -10.956 1 92.83 59 ASP B C 1
ATOM 2892 O O . ASP B 1 59 ? -7.705 -37.875 -10.026 1 92.83 59 ASP B O 1
ATOM 2896 N N . ALA B 1 60 ? -7.421 -37.429 -12.215 1 92.9 60 ALA B N 1
ATOM 2897 C CA . ALA B 1 60 ? -8.709 -38.001 -12.6 1 92.9 60 ALA B CA 1
ATOM 2898 C C . ALA B 1 60 ? -8.758 -39.495 -12.295 1 92.9 60 ALA B C 1
ATOM 2900 O O . ALA B 1 60 ? -9.801 -40.02 -11.897 1 92.9 60 ALA B O 1
ATOM 2901 N N . ASP B 1 61 ? -7.598 -40.15 -12.488 1 93.18 61 ASP B N 1
ATOM 2902 C CA . ASP B 1 61 ? -7.617 -41.593 -12.268 1 93.18 61 ASP B CA 1
ATOM 2903 C C . ASP B 1 61 ? -6.943 -41.956 -10.947 1 93.18 61 ASP B C 1
ATOM 2905 O O . ASP B 1 61 ? -6.783 -43.137 -10.63 1 93.18 61 ASP B O 1
ATOM 2909 N N . GLY B 1 62 ? -6.501 -40.964 -10.222 1 91.63 62 GLY B N 1
ATOM 2910 C CA . GLY B 1 62 ? -5.961 -41.149 -8.884 1 91.63 62 GLY B CA 1
ATOM 2911 C C . GLY B 1 62 ? -4.522 -41.629 -8.882 1 91.63 62 GLY B C 1
ATOM 2912 O O . GLY B 1 62 ? -3.999 -42.036 -7.843 1 91.63 62 GLY B O 1
ATOM 2913 N N . SER B 1 63 ? -3.847 -41.551 -9.999 1 95.09 63 SER B N 1
ATOM 2914 C CA . SER B 1 63 ? -2.519 -42.148 -10.104 1 95.09 63 SER B CA 1
ATOM 2915 C C . SER B 1 63 ? -1.427 -41.12 -9.824 1 95.09 63 SER B C 1
ATOM 2917 O O . SER B 1 63 ? -0.291 -41.482 -9.513 1 95.09 63 SER B O 1
ATOM 2919 N N . PHE B 1 64 ? -1.726 -39.907 -9.979 1 96.72 64 PHE B N 1
ATOM 2920 C CA . PHE B 1 64 ? -0.711 -38.862 -9.924 1 96.72 64 PHE B CA 1
ATOM 2921 C C . PHE B 1 64 ? -0.033 -38.836 -8.56 1 96.72 64 PHE B C 1
ATOM 2923 O O . PHE B 1 64 ? 1.196 -38.866 -8.47 1 96.72 64 PHE B O 1
ATOM 2930 N N . ALA B 1 65 ? -0.812 -38.825 -7.495 1 96.98 65 ALA B N 1
ATOM 2931 C CA . ALA B 1 65 ? -0.298 -38.683 -6.135 1 96.98 65 ALA B CA 1
ATOM 2932 C C . ALA B 1 65 ? 0.618 -39.848 -5.77 1 96.98 65 ALA B C 1
ATOM 2934 O O . ALA B 1 65 ? 1.667 -39.651 -5.151 1 96.98 65 ALA B O 1
ATOM 2935 N N . GLY B 1 66 ? 0.195 -41.031 -6.15 1 96.91 66 GLY B N 1
ATOM 2936 C CA . GLY B 1 66 ? 1.031 -42.196 -5.906 1 96.91 66 GLY B CA 1
ATOM 2937 C C . GLY B 1 66 ? 2.355 -42.145 -6.644 1 96.91 66 GLY B C 1
ATOM 2938 O O . GLY B 1 66 ? 3.394 -42.513 -6.091 1 96.91 66 GLY B O 1
ATOM 2939 N N . ALA B 1 67 ? 2.262 -41.722 -7.875 1 97.73 67 ALA B N 1
ATOM 2940 C CA . ALA B 1 67 ? 3.482 -41.593 -8.669 1 97.73 67 ALA B CA 1
ATOM 2941 C C . ALA B 1 67 ? 4.46 -40.62 -8.017 1 97.73 67 ALA B C 1
ATOM 2943 O O . ALA B 1 67 ? 5.671 -40.858 -8.011 1 97.73 67 ALA B O 1
ATOM 2944 N N . ILE B 1 68 ? 3.944 -39.549 -7.475 1 98.14 68 ILE B N 1
ATOM 2945 C CA . ILE B 1 68 ? 4.787 -38.565 -6.807 1 98.14 68 ILE B CA 1
ATOM 2946 C C . ILE B 1 68 ? 5.392 -39.175 -5.544 1 98.14 68 ILE B C 1
ATOM 2948 O O . ILE B 1 68 ? 6.589 -39.026 -5.287 1 98.14 68 ILE B O 1
ATOM 2952 N N . SER B 1 69 ? 4.577 -39.83 -4.76 1 97.88 69 SER B N 1
ATOM 2953 C CA . SER B 1 69 ? 5.034 -40.478 -3.535 1 97.88 69 SER B CA 1
ATOM 2954 C C . SER B 1 69 ? 6.15 -41.477 -3.823 1 97.88 69 SER B C 1
ATOM 2956 O O . SER B 1 69 ? 7.1 -41.595 -3.045 1 97.88 69 SER B O 1
ATOM 2958 N N . ASP B 1 70 ? 6.058 -42.133 -4.925 1 97.7 70 ASP B N 1
ATOM 2959 C CA . ASP B 1 70 ? 7 -43.186 -5.291 1 97.7 70 ASP B CA 1
ATOM 2960 C C . ASP B 1 70 ? 8.366 -42.603 -5.645 1 97.7 70 ASP B C 1
ATOM 2962 O O . ASP B 1 70 ? 9.353 -43.335 -5.743 1 97.7 70 ASP B O 1
ATOM 2966 N N . LEU B 1 71 ? 8.407 -41.338 -5.823 1 97.77 71 LEU B N 1
ATOM 2967 C CA . LEU B 1 71 ? 9.684 -40.706 -6.136 1 97.77 71 LEU B CA 1
ATOM 2968 C C . LEU B 1 71 ? 10.535 -40.549 -4.881 1 97.77 71 LEU B C 1
ATOM 2970 O O . LEU B 1 71 ? 11.698 -40.146 -4.96 1 97.77 71 LEU B O 1
ATOM 2974 N N . ASN B 1 72 ? 10.016 -40.805 -3.693 1 97.51 72 ASN B N 1
ATOM 2975 C CA . ASN B 1 72 ? 10.713 -40.866 -2.412 1 97.51 72 ASN B CA 1
ATOM 2976 C C . ASN B 1 72 ? 11.432 -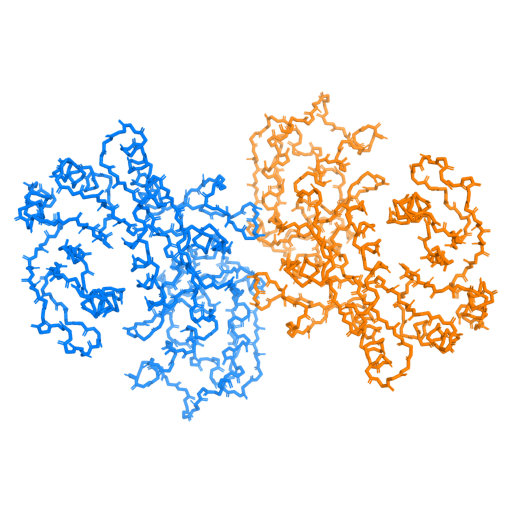39.556 -2.103 1 97.51 72 ASN B C 1
ATOM 2978 O O . ASN B 1 72 ? 12.627 -39.555 -1.803 1 97.51 72 ASN B O 1
ATOM 2982 N N . ALA B 1 73 ? 10.686 -38.476 -2.205 1 98.17 73 ALA B N 1
ATOM 2983 C CA . ALA B 1 73 ? 11.224 -37.143 -1.947 1 98.17 73 ALA B CA 1
ATOM 2984 C C . ALA B 1 73 ? 11.3 -36.863 -0.449 1 98.17 73 ALA B C 1
ATOM 2986 O O . ALA B 1 73 ? 10.536 -37.431 0.335 1 98.17 73 ALA B O 1
ATOM 2987 N N . ASP B 1 74 ? 12.24 -36.032 -0.046 1 98.5 74 ASP B N 1
ATOM 2988 C CA . ASP B 1 74 ? 12.228 -35.414 1.277 1 98.5 74 ASP B CA 1
ATOM 2989 C C . ASP B 1 74 ? 11.306 -34.197 1.306 1 98.5 74 ASP B C 1
ATOM 2991 O O . ASP B 1 74 ? 10.641 -33.94 2.311 1 98.5 74 ASP B O 1
ATOM 2995 N N . ILE B 1 75 ? 11.345 -33.437 0.248 1 98.71 75 ILE B N 1
ATOM 2996 C CA . ILE B 1 75 ? 10.575 -32.207 0.099 1 98.71 75 ILE B CA 1
ATOM 2997 C C . ILE B 1 75 ? 9.869 -32.201 -1.254 1 98.71 75 ILE B C 1
ATOM 2999 O O . ILE B 1 75 ? 10.456 -32.581 -2.27 1 98.71 75 ILE B O 1
ATOM 3003 N N . VAL B 1 76 ? 8.605 -31.776 -1.273 1 98.81 76 VAL B N 1
ATOM 3004 C CA . VAL B 1 76 ? 7.848 -31.626 -2.511 1 98.81 76 VAL B CA 1
ATOM 3005 C C . VAL B 1 76 ? 7.416 -30.171 -2.68 1 98.81 76 VAL B C 1
ATOM 3007 O O . VAL B 1 76 ? 6.926 -29.548 -1.734 1 98.81 76 VAL B O 1
ATOM 3010 N N . VAL B 1 77 ? 7.648 -29.605 -3.868 1 98.73 77 VAL B N 1
ATOM 3011 C CA . VAL B 1 77 ? 7.14 -28.298 -4.272 1 98.73 77 VAL B CA 1
ATOM 3012 C C . VAL B 1 77 ? 6.077 -28.469 -5.355 1 98.73 77 VAL B C 1
ATOM 3014 O O . VAL B 1 77 ? 6.351 -29.03 -6.419 1 98.73 77 VAL B O 1
ATOM 3017 N N . ASP B 1 78 ? 4.949 -28.022 -5.063 1 98.41 78 ASP B N 1
ATOM 3018 C CA . ASP B 1 78 ? 3.841 -28.161 -6.004 1 98.41 78 ASP B CA 1
ATOM 3019 C C . ASP B 1 78 ? 3.451 -26.809 -6.596 1 98.41 78 ASP B C 1
ATOM 3021 O O . ASP B 1 78 ? 2.737 -26.03 -5.96 1 98.41 78 ASP B O 1
ATOM 3025 N N . MET B 1 79 ? 3.739 -26.598 -7.848 1 96.37 79 MET B N 1
ATOM 3026 C CA . MET B 1 79 ? 3.458 -25.335 -8.524 1 96.37 79 MET B CA 1
ATOM 3027 C C . MET B 1 79 ? 2.181 -25.434 -9.351 1 96.37 79 MET B C 1
ATOM 3029 O O . MET B 1 79 ? 1.758 -24.454 -9.968 1 96.37 79 MET B O 1
ATOM 3033 N N . MET B 1 80 ? 1.513 -26.566 -9.294 1 94.64 80 MET B N 1
ATOM 3034 C CA . MET B 1 80 ? 0.432 -26.838 -10.238 1 94.64 80 MET B CA 1
ATOM 3035 C C . MET B 1 80 ? -0.785 -27.411 -9.52 1 94.64 80 MET B C 1
ATOM 3037 O O . MET B 1 80 ? -1.413 -28.352 -10.008 1 94.64 80 MET B O 1
ATOM 3041 N N . CYS B 1 81 ? -1.113 -26.97 -8.459 1 94.37 81 CYS B N 1
ATOM 3042 C CA . CYS B 1 81 ? -2.3 -27.424 -7.745 1 94.37 81 CYS B CA 1
ATOM 3043 C C . CYS B 1 81 ? -3.442 -26.427 -7.896 1 94.37 81 CYS B C 1
ATOM 3045 O O . CYS B 1 81 ? -3.344 -25.289 -7.433 1 94.37 81 CYS B O 1
ATOM 3047 N N . PHE B 1 82 ? -4.655 -26.842 -8.467 1 93.95 82 PHE B N 1
ATOM 3048 C CA . PHE B 1 82 ? -5.688 -25.866 -8.792 1 93.95 82 PHE B CA 1
ATOM 3049 C C . PHE B 1 82 ? -7.023 -26.265 -8.175 1 93.95 82 PHE B C 1
ATOM 3051 O O . PHE B 1 82 ? -7.991 -25.503 -8.23 1 93.95 82 PHE B O 1
ATOM 3058 N N . THR B 1 83 ? -7.07 -27.506 -7.531 1 95.23 83 THR B N 1
ATOM 3059 C CA . THR B 1 83 ? -8.318 -27.925 -6.902 1 95.23 83 THR B CA 1
ATOM 3060 C C . THR B 1 83 ? -8.054 -28.529 -5.526 1 95.23 83 THR B C 1
ATOM 3062 O O . THR B 1 83 ? -6.977 -29.074 -5.278 1 95.23 83 THR B O 1
ATOM 306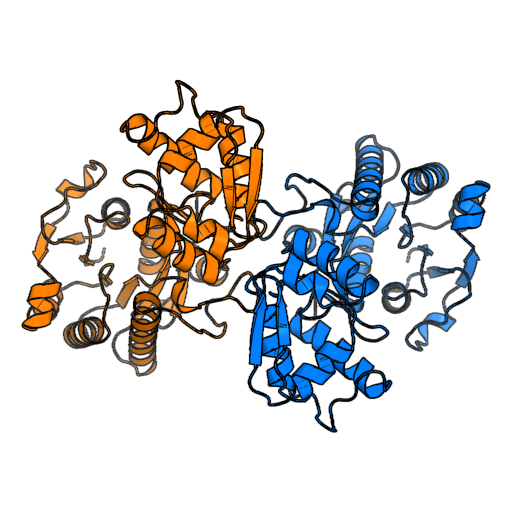5 N N . GLU B 1 84 ? -9.078 -28.492 -4.742 1 96.46 84 GLU B N 1
ATOM 3066 C CA . GLU B 1 84 ? -9.005 -29.069 -3.403 1 96.46 84 GLU B CA 1
ATOM 3067 C C . GLU B 1 84 ? -8.787 -30.578 -3.463 1 96.46 84 GLU B C 1
ATOM 3069 O O . GLU B 1 84 ? -8.045 -31.136 -2.653 1 96.46 84 GLU B O 1
ATOM 3074 N N . SER B 1 85 ? -9.449 -31.179 -4.371 1 96.16 85 SER B N 1
ATOM 3075 C CA . SER B 1 85 ? -9.332 -32.627 -4.514 1 96.16 85 SER B CA 1
ATOM 3076 C C . SER B 1 85 ? -7.906 -33.034 -4.867 1 96.16 85 SER B C 1
ATOM 3078 O O . SER B 1 85 ? -7.389 -34.023 -4.343 1 96.16 85 SER B O 1
ATOM 3080 N N . SER B 1 86 ? -7.328 -32.299 -5.809 1 96.59 86 SER B N 1
ATOM 3081 C CA . SER B 1 86 ? -5.941 -32.562 -6.175 1 96.59 86 SER B CA 1
ATOM 3082 C C . SER B 1 86 ? -5.015 -32.425 -4.971 1 96.59 86 SER B C 1
ATOM 3084 O O . SER B 1 86 ? -4.129 -33.257 -4.764 1 96.59 86 SER B O 1
ATOM 3086 N N . ALA B 1 87 ? -5.247 -31.408 -4.192 1 97.97 87 ALA B N 1
ATOM 3087 C CA . ALA B 1 87 ? -4.448 -31.174 -2.992 1 97.97 87 ALA B CA 1
ATOM 3088 C C . ALA B 1 87 ? -4.633 -32.302 -1.981 1 97.97 87 ALA B C 1
ATOM 3090 O O . ALA B 1 87 ? -3.66 -32.795 -1.406 1 97.97 87 ALA B O 1
ATOM 3091 N N . ALA B 1 88 ? -5.831 -32.714 -1.786 1 97.77 88 ALA B N 1
ATOM 3092 C CA . ALA B 1 88 ? -6.151 -33.749 -0.807 1 97.77 88 ALA B CA 1
ATOM 3093 C C . ALA B 1 88 ? -5.487 -35.074 -1.172 1 97.77 88 ALA B C 1
ATOM 3095 O O . ALA B 1 88 ? -4.941 -35.762 -0.306 1 97.77 88 ALA B O 1
ATOM 3096 N N . GLN B 1 89 ? -5.563 -35.417 -2.429 1 97.6 89 GLN B N 1
ATOM 3097 C CA . GLN B 1 89 ? -4.952 -36.66 -2.889 1 97.6 89 GLN B CA 1
ATOM 3098 C C . GLN B 1 89 ? -3.445 -36.654 -2.646 1 97.6 89 GLN B C 1
ATOM 3100 O O . GLN B 1 89 ? -2.88 -37.652 -2.194 1 97.6 89 GLN B O 1
ATOM 3105 N N . LEU B 1 90 ? -2.884 -35.553 -2.971 1 98.33 90 LEU B N 1
ATOM 3106 C CA . LEU B 1 90 ? -1.438 -35.449 -2.81 1 98.33 90 LEU B CA 1
ATOM 3107 C C . LEU B 1 90 ? -1.049 -35.518 -1.337 1 98.33 90 LEU B C 1
ATOM 3109 O O . LEU B 1 90 ? -0.089 -36.204 -0.975 1 98.33 90 LEU B O 1
ATOM 3113 N N . VAL B 1 91 ? -1.759 -34.796 -0.464 1 98.43 91 VAL B N 1
ATOM 3114 C CA . VAL B 1 91 ? -1.51 -34.79 0.974 1 98.43 91 VAL B CA 1
ATOM 3115 C C . VAL B 1 91 ? -1.598 -36.213 1.519 1 98.43 91 VAL B C 1
ATOM 3117 O O . VAL B 1 91 ? -0.724 -36.652 2.271 1 98.43 91 VAL B O 1
ATOM 3120 N N . GLU B 1 92 ? -2.579 -36.918 1.133 1 97.81 92 GLU B N 1
ATOM 3121 C CA . GLU B 1 92 ? -2.772 -38.288 1.6 1 97.81 92 GLU B CA 1
ATOM 3122 C C . GLU B 1 92 ? -1.598 -39.178 1.2 1 97.81 92 GLU B C 1
ATOM 3124 O O . GLU B 1 92 ? -1.14 -40.003 1.992 1 97.81 92 GLU B O 1
ATOM 3129 N N . ALA B 1 93 ? -1.159 -39.031 0.008 1 98.12 93 ALA B N 1
ATOM 3130 C CA . ALA B 1 93 ? -0.094 -39.877 -0.525 1 98.12 93 ALA B CA 1
ATOM 3131 C C . ALA B 1 93 ? 1.245 -39.549 0.128 1 98.12 93 ALA B C 1
ATOM 3133 O O . ALA B 1 93 ? 2.138 -40.399 0.189 1 98.12 93 ALA B O 1
ATOM 3134 N N . LEU B 1 94 ? 1.403 -38.322 0.608 1 98.52 94 LEU B N 1
ATOM 3135 C CA . LEU B 1 94 ? 2.708 -37.852 1.058 1 98.52 94 LEU B CA 1
ATOM 3136 C C . LEU B 1 94 ? 2.813 -37.91 2.578 1 98.52 94 LEU B C 1
ATOM 3138 O O . LEU B 1 94 ? 3.909 -37.806 3.133 1 98.52 94 LEU B O 1
ATOM 3142 N N . ARG B 1 95 ? 1.709 -38.066 3.238 1 97.79 95 ARG B N 1
ATOM 3143 C CA . ARG B 1 95 ? 1.691 -38.1 4.697 1 97.79 95 ARG B CA 1
ATOM 3144 C C . ARG B 1 95 ? 2.661 -39.148 5.232 1 97.79 95 ARG B C 1
ATOM 3146 O O . ARG B 1 95 ? 2.639 -40.301 4.797 1 97.79 95 ARG B O 1
ATOM 3153 N N . GLY B 1 96 ? 3.46 -38.617 6.159 1 97.02 96 GLY B N 1
ATOM 3154 C CA . GLY B 1 96 ? 4.411 -39.513 6.798 1 97.02 96 GLY B CA 1
ATOM 3155 C C . GLY B 1 96 ? 5.574 -39.887 5.9 1 97.02 96 GLY B C 1
ATOM 3156 O O . GLY B 1 96 ? 6.459 -40.644 6.305 1 97.02 96 GLY B O 1
ATOM 3157 N N . ARG B 1 97 ? 5.655 -39.314 4.747 1 97.64 97 ARG B N 1
ATOM 3158 C CA . ARG B 1 97 ? 6.665 -39.754 3.789 1 97.64 97 ARG B CA 1
ATOM 3159 C C . ARG B 1 97 ? 7.612 -38.614 3.429 1 97.64 97 ARG B C 1
ATOM 3161 O O . ARG B 1 97 ? 8.719 -38.85 2.942 1 97.64 97 ARG B O 1
ATOM 3168 N N . VAL B 1 98 ? 7.149 -37.401 3.613 1 98.07 98 VAL B N 1
ATOM 3169 C CA . VAL B 1 98 ? 7.98 -36.254 3.26 1 98.07 98 VAL B CA 1
ATOM 3170 C C . VAL B 1 98 ? 8.086 -35.306 4.453 1 98.07 98 VAL B C 1
ATOM 3172 O O . VAL B 1 98 ? 7.243 -35.335 5.353 1 98.07 98 VAL B O 1
ATOM 3175 N N . GLU B 1 99 ? 9.097 -34.538 4.419 1 97.98 99 GLU B N 1
ATOM 3176 C CA . GLU B 1 99 ? 9.321 -33.566 5.485 1 97.98 99 GLU B CA 1
ATOM 3177 C C . GLU B 1 99 ? 8.33 -32.409 5.395 1 97.98 99 GLU B C 1
ATOM 3179 O O . GLU B 1 99 ? 7.81 -31.95 6.414 1 97.98 99 GLU B O 1
ATOM 3184 N N . ILE B 1 100 ? 8.145 -31.907 4.2 1 98.68 100 ILE B N 1
ATOM 3185 C CA . ILE B 1 100 ? 7.248 -30.769 4.024 1 98.68 100 ILE B CA 1
ATOM 3186 C C . ILE B 1 100 ? 6.794 -30.691 2.568 1 98.68 100 ILE B C 1
ATOM 3188 O O . ILE B 1 100 ? 7.537 -31.064 1.658 1 98.68 100 ILE B O 1
ATOM 3192 N N . LEU B 1 101 ? 5.548 -30.241 2.334 1 98.85 101 LEU B N 1
ATOM 3193 C CA . LEU B 1 101 ? 4.969 -29.878 1.045 1 98.85 101 LEU B CA 1
ATOM 3194 C C . LEU B 1 101 ? 4.819 -28.365 0.924 1 98.85 101 LEU B C 1
ATOM 3196 O O . LEU B 1 101 ? 4.107 -27.743 1.715 1 98.85 101 LEU B O 1
ATOM 3200 N N . LEU B 1 102 ? 5.535 -27.757 -0.003 1 98.85 102 LEU B N 1
ATOM 3201 C CA . LEU B 1 102 ? 5.35 -26.348 -0.332 1 98.85 102 LEU B CA 1
ATOM 3202 C C . LEU B 1 102 ? 4.445 -26.189 -1.549 1 98.85 102 LEU B C 1
ATOM 3204 O O . LEU B 1 102 ? 4.69 -26.796 -2.594 1 98.85 102 LEU B O 1
ATOM 3208 N N . SER B 1 103 ? 3.45 -25.398 -1.363 1 98.77 103 SER B N 1
ATOM 3209 C CA . SER B 1 103 ? 2.472 -25.221 -2.431 1 98.77 103 SER B CA 1
ATOM 3210 C C . SER B 1 103 ? 2.449 -23.778 -2.926 1 98.77 103 SER B C 1
ATOM 3212 O O . SER B 1 103 ? 2.53 -22.841 -2.129 1 98.77 103 SER B O 1
ATOM 3214 N N . ALA B 1 104 ? 2.339 -23.655 -4.244 1 98.41 104 ALA B N 1
ATOM 3215 C CA . ALA B 1 104 ? 2.165 -22.325 -4.822 1 98.41 104 ALA B CA 1
ATOM 3216 C C . ALA B 1 104 ? 0.724 -21.847 -4.675 1 98.41 104 ALA B C 1
ATOM 3218 O O . ALA B 1 104 ? -0.197 -22.447 -5.234 1 98.41 104 ALA B O 1
ATOM 3219 N N . GLY B 1 105 ? 0.555 -20.831 -3.929 1 98.31 105 GLY B N 1
ATOM 3220 C CA . GLY B 1 105 ? -0.731 -20.159 -3.826 1 98.31 105 GLY B CA 1
ATOM 3221 C C . GLY B 1 105 ? -0.834 -18.929 -4.709 1 98.31 105 GLY B C 1
ATOM 3222 O O . GLY B 1 105 ? -0.295 -18.908 -5.817 1 98.31 105 GLY B O 1
ATOM 3223 N N . THR B 1 106 ? -1.622 -17.971 -4.308 1 98.26 106 THR B N 1
ATOM 3224 C CA . THR B 1 106 ? -1.803 -16.724 -5.044 1 98.26 106 THR B CA 1
ATOM 3225 C C . THR B 1 106 ? -2.267 -15.609 -4.112 1 98.26 106 THR B C 1
ATOM 3227 O O . THR B 1 106 ? -2.964 -15.865 -3.128 1 98.26 106 THR B O 1
ATOM 3230 N N . ILE B 1 107 ? -1.939 -14.403 -4.446 1 98.33 107 ILE B N 1
ATOM 3231 C CA . ILE B 1 107 ? -2.412 -13.258 -3.676 1 98.33 107 ILE B CA 1
ATOM 3232 C C . ILE B 1 107 ? -3.904 -13.047 -3.929 1 98.33 107 ILE B C 1
ATOM 3234 O O . ILE B 1 107 ? -4.57 -12.325 -3.183 1 98.33 107 ILE B O 1
ATOM 3238 N N . TRP B 1 108 ? -4.484 -13.703 -4.87 1 97.93 108 TRP B N 1
ATOM 3239 C CA . TRP B 1 108 ? -5.886 -13.526 -5.234 1 97.93 108 TRP B CA 1
ATOM 3240 C C . TRP B 1 108 ? -6.803 -14.153 -4.189 1 97.93 108 TRP B C 1
ATOM 3242 O O . TRP B 1 108 ? -8.019 -13.953 -4.222 1 97.93 108 TRP B O 1
ATOM 3252 N N . VAL B 1 109 ? -6.241 -14.812 -3.204 1 97.93 109 VAL B N 1
ATOM 3253 C CA . VAL B 1 109 ? -7.044 -15.403 -2.139 1 97.93 109 VAL B CA 1
ATOM 3254 C C . VAL B 1 109 ? -7.662 -14.299 -1.284 1 97.93 109 VAL B C 1
ATOM 3256 O O . VAL B 1 109 ? -8.596 -14.548 -0.518 1 97.93 109 VAL B O 1
ATOM 3259 N N . HIS B 1 110 ? -7.184 -13.086 -1.38 1 97.7 110 HIS B N 1
ATOM 3260 C CA . HIS B 1 110 ? -7.621 -12.006 -0.501 1 97.7 110 HIS B CA 1
ATOM 3261 C C . HIS B 1 110 ? -8.843 -11.294 -1.07 1 97.7 110 HIS B C 1
ATOM 3263 O O . HIS B 1 110 ? -9.658 -10.754 -0.318 1 97.7 110 HIS B O 1
ATOM 3269 N N . GLY B 1 111 ? -9.003 -11.283 -2.407 1 96.72 111 GLY B N 1
ATOM 3270 C CA . GLY B 1 111 ? -9.982 -10.376 -2.985 1 96.72 111 GLY B CA 1
ATOM 3271 C C . GLY B 1 111 ? -9.614 -8.914 -2.816 1 96.72 111 GLY B C 1
ATOM 3272 O O . GLY B 1 111 ? -8.433 -8.561 -2.828 1 96.72 111 GLY B O 1
ATOM 3273 N N . PRO B 1 112 ? -10.634 -7.983 -2.781 1 95.51 112 PRO B N 1
ATOM 3274 C CA . PRO B 1 112 ? -10.312 -6.573 -2.55 1 95.51 112 PRO B CA 1
ATOM 3275 C C . PRO B 1 112 ? -9.773 -6.313 -1.145 1 95.51 112 PRO B C 1
ATOM 3277 O O . PRO B 1 112 ? -10.274 -6.884 -0.173 1 95.51 112 PRO B O 1
ATOM 3280 N N . ALA B 1 113 ? -8.822 -5.491 -1.081 1 93.65 113 ALA B N 1
ATOM 3281 C CA . ALA B 1 113 ? -8.158 -5.264 0.2 1 93.65 113 ALA B CA 1
ATOM 3282 C C . ALA B 1 113 ? -8.952 -4.288 1.064 1 93.65 113 ALA B C 1
ATOM 3284 O O . ALA B 1 113 ? -9.55 -3.34 0.55 1 93.65 113 ALA B O 1
ATOM 3285 N N . VAL B 1 114 ? -8.953 -4.497 2.301 1 95.28 114 VAL B N 1
ATOM 3286 C CA . VAL B 1 114 ? -9.491 -3.576 3.297 1 95.28 114 VAL B CA 1
ATOM 3287 C C . VAL B 1 114 ? -8.425 -2.554 3.686 1 95.28 114 VAL B C 1
ATOM 3289 O O . VAL B 1 114 ? -8.675 -1.347 3.659 1 95.28 114 VAL B O 1
ATOM 3292 N N . ALA B 1 115 ? -7.233 -3.051 3.925 1 97.98 115 ALA B N 1
ATOM 3293 C CA . ALA B 1 115 ? -6.076 -2.235 4.286 1 97.98 115 ALA B CA 1
ATOM 3294 C C . ALA B 1 115 ? -4.85 -2.631 3.469 1 97.98 115 ALA B C 1
ATOM 3296 O O . ALA B 1 115 ? -4.698 -3.795 3.09 1 97.98 115 ALA B O 1
ATOM 3297 N N . VAL B 1 116 ? -3.969 -1.691 3.173 1 98.47 116 VAL B N 1
ATOM 3298 C CA . VAL B 1 116 ? -2.781 -1.956 2.369 1 98.47 116 VAL B CA 1
ATOM 3299 C C . VAL B 1 116 ? -1.551 -1.364 3.054 1 98.47 116 VAL B C 1
ATOM 3301 O O . VAL B 1 116 ? -1.634 -0.312 3.691 1 98.47 116 VAL B O 1
ATOM 3304 N N . PRO B 1 117 ? -0.441 -2.061 3.011 1 98.47 117 PRO B N 1
ATOM 3305 C CA . PRO B 1 117 ? -0.289 -3.377 2.386 1 98.47 117 PRO B CA 1
ATOM 3306 C C . PRO B 1 117 ? -1.043 -4.475 3.132 1 98.47 117 PRO B C 1
ATOM 3308 O O . PRO B 1 117 ? -1.093 -4.467 4.365 1 98.47 117 PRO B O 1
ATOM 3311 N N . THR B 1 118 ? -1.625 -5.369 2.391 1 98.62 118 THR B N 1
ATOM 3312 C CA . THR B 1 118 ? -2.383 -6.49 2.936 1 98.62 118 THR B CA 1
ATOM 3313 C C . THR B 1 118 ? -1.449 -7.519 3.566 1 98.62 118 THR B C 1
ATOM 3315 O O . THR B 1 118 ? -0.399 -7.838 3.005 1 98.62 118 THR B O 1
ATOM 3318 N N . ARG B 1 119 ? -1.803 -8.024 4.707 1 98.29 119 ARG B N 1
ATOM 3319 C CA . ARG B 1 119 ? -1.038 -9.06 5.393 1 98.29 119 ARG B CA 1
ATOM 3320 C C . ARG B 1 119 ? -1.654 -10.437 5.164 1 98.29 119 ARG B C 1
ATOM 3322 O O . ARG B 1 119 ? -2.847 -10.549 4.877 1 98.29 119 ARG B O 1
ATOM 3329 N N . GLU B 1 120 ? -0.825 -11.491 5.347 1 98.17 120 GLU B N 1
ATOM 3330 C CA . GLU B 1 120 ? -1.291 -12.86 5.147 1 98.17 120 GLU B CA 1
ATOM 3331 C C . GLU B 1 120 ? -2.434 -13.198 6.1 1 98.17 120 GLU B C 1
ATOM 3333 O O . GLU B 1 120 ? -3.327 -13.975 5.755 1 98.17 120 GLU B O 1
ATOM 3338 N N . SER B 1 121 ? -2.491 -12.509 7.242 1 95.74 121 SER B N 1
ATOM 3339 C CA . SER B 1 121 ? -3.449 -12.838 8.293 1 95.74 121 SER B CA 1
ATOM 3340 C C . SER B 1 121 ? -4.75 -12.061 8.117 1 95.74 121 SER B C 1
ATOM 3342 O O . SER B 1 121 ? -5.715 -12.283 8.852 1 95.74 121 SER B O 1
ATOM 3344 N N . ASP B 1 122 ? -4.75 -11.091 7.206 1 96.33 122 ASP B N 1
ATOM 3345 C CA . ASP B 1 122 ? -5.96 -10.296 7.024 1 96.33 122 ASP B CA 1
ATOM 3346 C C . ASP B 1 122 ? -7.11 -11.156 6.506 1 96.33 122 ASP B C 1
ATOM 3348 O O . ASP B 1 122 ? -6.883 -12.198 5.887 1 96.33 122 ASP B O 1
ATOM 3352 N N . ASP B 1 123 ? -8.334 -10.649 6.751 1 89.8 123 ASP B N 1
ATOM 3353 C CA . ASP B 1 123 ? -9.516 -11.365 6.282 1 89.8 123 ASP B CA 1
ATOM 3354 C C . ASP B 1 123 ? -9.509 -11.5 4.761 1 89.8 123 ASP B C 1
ATOM 3356 O O . ASP B 1 123 ? -9.112 -10.573 4.052 1 89.8 123 ASP B O 1
ATOM 3360 N N . ARG B 1 124 ? -9.962 -12.631 4.358 1 92.47 124 ARG B N 1
ATOM 3361 C CA . ARG B 1 124 ? -9.969 -12.962 2.937 1 92.47 124 ARG B CA 1
ATOM 3362 C C . ARG B 1 124 ? -11.395 -13.03 2.399 1 92.47 124 ARG B C 1
ATOM 3364 O O . ARG B 1 124 ? -12.295 -13.535 3.072 1 92.47 124 ARG B O 1
ATOM 3371 N N . HIS B 1 125 ? -11.588 -12.445 1.258 1 92.81 125 HIS B N 1
ATOM 3372 C CA . HIS B 1 125 ? -12.832 -12.526 0.5 1 92.81 125 HIS B CA 1
ATOM 3373 C C . HIS B 1 125 ? -12.56 -12.793 -0.977 1 92.81 125 HIS B C 1
ATOM 3375 O O . HIS B 1 125 ? -12.874 -11.961 -1.83 1 92.81 125 HIS B O 1
ATOM 3381 N N . PRO B 1 126 ? -12.084 -13.994 -1.214 1 96.23 126 PRO B N 1
ATOM 3382 C CA . PRO B 1 126 ? -11.685 -14.289 -2.593 1 96.23 126 PRO B CA 1
ATOM 3383 C C . PRO B 1 126 ? -12.831 -14.12 -3.587 1 96.23 126 PRO B C 1
ATOM 3385 O O . PRO B 1 126 ? -13.987 -14.399 -3.257 1 96.23 126 PRO B O 1
ATOM 3388 N N . ILE B 1 127 ? -12.521 -13.706 -4.763 1 95.31 127 ILE B N 1
ATOM 3389 C CA . ILE B 1 127 ? -13.493 -13.571 -5.842 1 95.31 127 ILE B CA 1
ATOM 3390 C C . ILE B 1 127 ? -13.036 -14.381 -7.053 1 95.31 127 ILE B C 1
ATOM 3392 O O . ILE B 1 127 ? -11.837 -14.597 -7.247 1 95.31 127 ILE B O 1
ATOM 3396 N N . GLY B 1 128 ? -14.006 -14.918 -7.825 1 94.86 128 GLY B N 1
ATOM 3397 C CA . GLY B 1 128 ? -13.7 -15.741 -8.984 1 94.86 128 GLY B CA 1
ATOM 3398 C C . GLY B 1 128 ? -13.323 -17.165 -8.622 1 94.86 128 GLY B C 1
ATOM 3399 O O . GLY B 1 128 ? -12.961 -17.445 -7.477 1 94.86 128 GLY B O 1
ATOM 3400 N N . GLU B 1 129 ? -13.4 -18.012 -9.586 1 94.88 129 GLU B N 1
ATOM 3401 C CA . GLU B 1 129 ? -13.165 -19.438 -9.384 1 94.88 129 GLU B CA 1
ATOM 3402 C C . GLU B 1 129 ? -11.727 -19.704 -8.948 1 94.88 129 GLU B C 1
ATOM 3404 O O . GLU B 1 129 ? -11.489 -20.458 -8.002 1 94.88 129 GLU B O 1
ATOM 3409 N N . TYR B 1 130 ? -10.801 -19.106 -9.57 1 95.05 130 TYR B N 1
ATOM 3410 C CA . TYR B 1 130 ? -9.386 -19.325 -9.291 1 95.05 130 TYR B CA 1
ATOM 3411 C C . TYR B 1 130 ? -9.049 -18.949 -7.853 1 95.05 130 TYR B C 1
ATOM 3413 O O . TYR B 1 130 ? -8.459 -19.746 -7.119 1 95.05 130 TYR B O 1
ATOM 3421 N N . GLY B 1 131 ? -9.43 -17.717 -7.422 1 96.39 131 GLY B N 1
ATOM 3422 C CA . GLY B 1 131 ? -9.168 -17.265 -6.065 1 96.39 131 GLY B CA 1
ATOM 3423 C C . GLY B 1 131 ? -9.852 -18.114 -5.01 1 96.39 131 GLY B C 1
ATOM 3424 O O . GLY B 1 131 ? -9.256 -18.431 -3.978 1 96.39 131 GLY B O 1
ATOM 3425 N N . THR B 1 132 ? -11.028 -18.517 -5.238 1 97.41 132 THR B N 1
ATOM 3426 C CA . THR B 1 132 ? -11.805 -19.319 -4.3 1 97.41 132 THR B CA 1
ATOM 3427 C C . THR B 1 132 ? -11.203 -20.713 -4.151 1 97.41 132 THR B C 1
ATOM 3429 O O . THR B 1 132 ? -11.051 -21.213 -3.035 1 97.41 132 THR B O 1
ATOM 3432 N N . ASN B 1 133 ? -10.851 -21.311 -5.293 1 97.47 133 ASN B N 1
ATOM 3433 C CA . ASN B 1 133 ? -10.24 -22.635 -5.251 1 97.47 133 ASN B CA 1
ATOM 3434 C C . ASN B 1 133 ? -8.905 -22.612 -4.512 1 97.47 133 ASN B C 1
ATOM 3436 O O . ASN B 1 133 ? -8.638 -23.478 -3.677 1 97.47 133 ASN B O 1
ATOM 3440 N N . LYS B 1 134 ? -8.136 -21.628 -4.802 1 98.03 134 LYS B N 1
ATOM 3441 C CA . LYS B 1 134 ? -6.829 -21.532 -4.159 1 98.03 134 LYS B CA 1
ATOM 3442 C C . LYS B 1 134 ? -6.971 -21.278 -2.661 1 98.03 134 LYS B C 1
ATOM 3444 O O . LYS B 1 134 ? -6.172 -21.774 -1.863 1 98.03 134 LYS B O 1
ATOM 3449 N N . SER B 1 135 ? -7.947 -20.497 -2.344 1 97.8 135 SER B N 1
ATOM 3450 C CA . SER B 1 135 ? -8.221 -20.274 -0.928 1 97.8 135 SER B CA 1
ATOM 3451 C C . SER B 1 135 ? -8.618 -21.571 -0.231 1 97.8 135 SER B C 1
ATOM 3453 O O . SER B 1 135 ? -8.183 -21.836 0.892 1 97.8 135 SER B O 1
ATOM 3455 N N . ALA B 1 136 ? -9.413 -22.363 -0.845 1 97.93 136 ALA B N 1
ATOM 3456 C CA . ALA B 1 136 ? -9.845 -23.644 -0.291 1 97.93 136 ALA B CA 1
ATOM 3457 C C . ALA B 1 136 ? -8.665 -24.599 -0.132 1 97.93 136 ALA B C 1
ATOM 3459 O O . ALA B 1 136 ? -8.561 -25.305 0.874 1 97.93 136 ALA B O 1
ATOM 3460 N N . ILE B 1 137 ? -7.814 -24.666 -1.096 1 98.47 137 ILE B N 1
ATOM 3461 C CA . ILE B 1 137 ? -6.612 -25.491 -1.043 1 98.47 137 ILE B CA 1
ATOM 3462 C C . ILE B 1 137 ? -5.753 -25.076 0.149 1 98.47 137 ILE B C 1
ATOM 3464 O O . ILE B 1 137 ? -5.293 -25.924 0.917 1 98.47 137 ILE B O 1
ATOM 3468 N N . GLU B 1 138 ? -5.556 -23.801 0.256 1 98.14 138 GLU B N 1
ATOM 3469 C CA . GLU B 1 138 ? -4.749 -23.266 1.349 1 98.14 138 GLU B CA 1
ATOM 3470 C C . GLU B 1 138 ? -5.332 -23.653 2.706 1 98.14 138 GLU B C 1
ATOM 3472 O O . GLU B 1 138 ? -4.593 -24.021 3.622 1 98.14 138 GLU B O 1
ATOM 3477 N N . ALA B 1 139 ? -6.611 -23.526 2.867 1 97.76 139 ALA B N 1
ATOM 3478 C CA . ALA B 1 139 ? -7.275 -23.893 4.115 1 97.76 139 ALA B CA 1
ATOM 3479 C C . ALA B 1 139 ? -7.072 -25.372 4.43 1 97.76 139 ALA B C 1
ATOM 3481 O O . ALA B 1 139 ? -6.812 -25.739 5.578 1 97.76 139 ALA B O 1
ATOM 3482 N N . LEU B 1 140 ? -7.213 -26.176 3.437 1 98.45 140 LEU B N 1
ATOM 3483 C CA . LEU B 1 140 ? -7.009 -27.613 3.583 1 98.45 140 LEU B CA 1
ATOM 3484 C C . LEU B 1 140 ? -5.592 -27.916 4.059 1 98.45 140 LEU B C 1
ATOM 3486 O O . LEU B 1 140 ? -5.4 -28.7 4.99 1 98.45 140 LEU B O 1
ATOM 3490 N N . LEU B 1 141 ? -4.638 -27.301 3.461 1 98.73 141 LEU B N 1
ATOM 3491 C CA . LEU B 1 141 ? -3.236 -27.541 3.786 1 98.73 141 LEU B CA 1
ATOM 3492 C C . LEU B 1 141 ? -2.914 -27.057 5.196 1 98.73 141 LEU B C 1
ATOM 3494 O O . LEU B 1 141 ? -2.228 -27.749 5.953 1 98.73 141 LEU B O 1
ATOM 3498 N N . ALA B 1 142 ? -3.397 -25.899 5.536 1 98.03 142 ALA B N 1
ATOM 3499 C CA . ALA B 1 142 ? -3.176 -25.364 6.877 1 98.03 142 ALA B CA 1
ATOM 3500 C C . ALA B 1 142 ? -3.771 -26.283 7.939 1 98.03 142 ALA B C 1
ATOM 3502 O O . ALA B 1 142 ? -3.149 -26.53 8.975 1 98.03 142 ALA B O 1
ATOM 3503 N N . ALA B 1 143 ? -4.964 -26.722 7.724 1 98.2 143 ALA B N 1
ATOM 3504 C CA . ALA B 1 143 ? -5.626 -27.632 8.655 1 98.2 143 ALA B CA 1
ATOM 3505 C C . ALA B 1 143 ? -4.833 -28.926 8.815 1 98.2 143 ALA B C 1
ATOM 3507 O O . ALA B 1 143 ? -4.719 -29.459 9.921 1 98.2 143 ALA B O 1
ATOM 3508 N N . GLU B 1 144 ? -4.361 -29.447 7.694 1 98.46 144 GLU B N 1
ATOM 3509 C CA . GLU B 1 144 ? -3.553 -30.662 7.718 1 98.46 144 GLU B CA 1
ATOM 3510 C C . GLU B 1 144 ? -2.362 -30.514 8.661 1 98.46 144 GLU B C 1
ATOM 3512 O O . GLU B 1 144 ? -2.124 -31.377 9.509 1 98.46 144 GLU B O 1
ATOM 3517 N N . THR B 1 145 ? -1.636 -29.402 8.569 1 98.64 145 THR B N 1
ATOM 3518 C CA . THR B 1 145 ? -0.476 -29.163 9.42 1 98.64 145 THR B CA 1
ATOM 3519 C C . THR B 1 145 ? -0.902 -28.958 10.871 1 98.64 145 THR B C 1
ATOM 3521 O O . THR B 1 145 ? -0.299 -29.521 11.787 1 98.64 145 THR B O 1
ATOM 3524 N N . ARG B 1 146 ? -1.926 -28.202 11.034 1 97.9 146 ARG B N 1
ATOM 3525 C CA . ARG B 1 146 ? -2.423 -27.889 12.37 1 97.9 146 ARG B CA 1
ATOM 3526 C C . ARG B 1 146 ? -2.847 -29.155 13.107 1 97.9 146 ARG B C 1
ATOM 3528 O O . ARG B 1 146 ? -2.684 -29.255 14.324 1 97.9 146 ARG B O 1
ATOM 3535 N N . ASN B 1 147 ? -3.313 -30.101 12.405 1 97.79 147 ASN B N 1
ATOM 3536 C CA . ASN B 1 147 ? -3.842 -31.326 12.995 1 97.79 147 ASN B CA 1
ATOM 3537 C C . ASN B 1 147 ? -2.755 -32.385 13.156 1 97.79 147 ASN B C 1
ATOM 3539 O O . ASN B 1 147 ? -3.045 -33.53 13.509 1 97.79 147 ASN B O 1
ATOM 3543 N N . GLY B 1 148 ? -1.557 -32.055 12.902 1 97.51 148 GLY B N 1
ATOM 3544 C CA . GLY B 1 148 ? -0.43 -32.937 13.161 1 97.51 148 GLY B CA 1
ATOM 3545 C C . GLY B 1 148 ? -0.113 -33.858 11.998 1 97.51 148 GLY B C 1
ATOM 3546 O O . GLY B 1 148 ? 0.676 -34.794 12.138 1 97.51 148 GLY B O 1
ATOM 3547 N N . GLY B 1 149 ? -0.787 -33.626 10.846 1 98.17 149 GLY B N 1
ATOM 3548 C CA . GLY B 1 149 ? -0.491 -34.409 9.657 1 98.17 149 GLY B CA 1
ATOM 3549 C C . GLY B 1 149 ? 0.748 -33.934 8.923 1 98.17 149 GLY B C 1
ATOM 3550 O O . GLY B 1 149 ? 1.776 -33.658 9.544 1 98.17 149 GLY B O 1
ATOM 3551 N N . LEU B 1 150 ? 0.623 -33.914 7.637 1 98.58 150 LEU B N 1
ATOM 3552 C CA . LEU B 1 150 ? 1.723 -33.463 6.792 1 98.58 150 LEU B CA 1
ATOM 3553 C C . LEU B 1 150 ? 2.016 -31.985 7.024 1 98.58 150 LEU B C 1
ATOM 3555 O O . LEU B 1 150 ? 1.1 -31.16 7.032 1 98.58 150 LEU B O 1
ATOM 3559 N N . ARG B 1 151 ? 3.331 -31.645 7.196 1 98.42 151 ARG B N 1
ATOM 3560 C CA . ARG B 1 151 ? 3.729 -30.243 7.262 1 98.42 151 ARG B CA 1
ATOM 3561 C C . ARG B 1 151 ? 3.62 -29.578 5.893 1 98.42 151 ARG B C 1
ATOM 3563 O O . ARG B 1 151 ? 4.159 -30.084 4.907 1 98.42 151 ARG B O 1
ATOM 3570 N N . THR B 1 152 ? 2.917 -28.455 5.895 1 98.87 152 THR B N 1
ATOM 3571 C CA . THR B 1 152 ? 2.696 -27.757 4.634 1 98.87 152 THR B CA 1
ATOM 3572 C C . THR B 1 152 ? 2.942 -26.259 4.794 1 98.87 152 THR B C 1
ATOM 3574 O O . THR B 1 152 ? 2.893 -25.733 5.908 1 98.87 152 THR B O 1
ATOM 3577 N N . ALA B 1 153 ? 3.266 -25.591 3.734 1 98.81 153 ALA B N 1
ATOM 3578 C CA . ALA B 1 153 ? 3.33 -24.135 3.642 1 98.81 153 ALA B CA 1
ATOM 3579 C C . ALA B 1 153 ? 2.896 -23.652 2.261 1 98.81 153 ALA B C 1
ATOM 3581 O O . ALA B 1 153 ? 3.004 -24.388 1.277 1 98.81 153 ALA B O 1
ATOM 3582 N N . VAL B 1 154 ? 2.361 -22.482 2.232 1 98.84 154 VAL B N 1
ATOM 3583 C CA . VAL B 1 154 ? 1.87 -21.926 0.975 1 98.84 154 VAL B CA 1
ATOM 3584 C C . VAL B 1 154 ? 2.562 -20.594 0.694 1 98.84 154 VAL B C 1
ATOM 3586 O O . VAL B 1 154 ? 2.679 -19.748 1.583 1 98.84 154 VAL B O 1
ATOM 3589 N N . LEU B 1 155 ? 3.107 -20.409 -0.477 1 98.84 155 LEU B N 1
ATOM 3590 C CA . LEU B 1 155 ? 3.658 -19.135 -0.924 1 98.84 155 LEU B CA 1
ATOM 3591 C C . LEU B 1 155 ? 2.781 -18.512 -2.005 1 98.84 155 LEU B C 1
ATOM 3593 O O . LEU B 1 155 ? 2.433 -19.175 -2.985 1 98.84 155 LEU B O 1
ATOM 3597 N N . HIS B 1 156 ? 2.436 -17.237 -1.788 1 98.79 156 HIS B N 1
ATOM 3598 C CA . HIS B 1 156 ? 1.525 -16.504 -2.66 1 98.79 156 HIS B CA 1
ATOM 3599 C C . HIS B 1 156 ? 2.286 -15.557 -3.582 1 98.79 156 HIS B C 1
ATOM 3601 O O . HIS B 1 156 ? 2.477 -14.384 -3.253 1 98.79 156 HIS B O 1
ATOM 3607 N N . PRO B 1 157 ? 2.61 -16.03 -4.782 1 98.62 157 PRO B N 1
ATOM 3608 C CA . PRO B 1 157 ? 3.138 -15.039 -5.722 1 98.62 157 PRO B CA 1
ATOM 3609 C C . PRO B 1 157 ? 2.086 -14.023 -6.162 1 98.62 157 PRO B C 1
ATOM 3611 O O . PRO B 1 157 ? 0.888 -14.319 -6.135 1 98.62 157 PRO B O 1
ATOM 3614 N N . GLY B 1 158 ? 2.558 -12.819 -6.476 1 98.42 158 GLY B N 1
ATOM 3615 C CA . GLY B 1 158 ? 1.716 -11.848 -7.155 1 98.42 158 GLY B CA 1
ATOM 3616 C C . GLY B 1 158 ? 1.674 -12.042 -8.659 1 98.42 158 GLY B C 1
ATOM 3617 O O . GLY B 1 158 ? 1.579 -13.172 -9.142 1 98.42 158 GLY B O 1
ATOM 3618 N N . HIS B 1 159 ? 1.664 -11.003 -9.456 1 98.51 159 HIS B N 1
ATOM 3619 C CA . HIS B 1 159 ? 1.713 -11.07 -10.912 1 98.51 159 HIS B CA 1
ATOM 3620 C C . HIS B 1 159 ? 3.103 -11.464 -11.399 1 98.51 159 HIS B C 1
ATOM 3622 O O . HIS B 1 159 ? 3.961 -10.603 -11.603 1 98.51 159 HIS B O 1
ATOM 3628 N N . ILE B 1 160 ? 3.301 -12.738 -11.609 1 98.03 160 ILE B N 1
ATOM 3629 C CA . ILE B 1 160 ? 4.609 -13.237 -12.017 1 98.03 160 ILE B CA 1
ATOM 3630 C C . ILE B 1 160 ? 4.972 -12.673 -13.389 1 98.03 160 ILE B C 1
ATOM 3632 O O . ILE B 1 160 ? 4.191 -12.78 -14.337 1 98.03 160 ILE B O 1
ATOM 3636 N N . SER B 1 161 ? 6.1 -12.034 -13.424 1 97.12 161 SER B N 1
ATOM 3637 C CA . SER B 1 161 ? 6.535 -11.31 -14.614 1 97.12 161 SER B CA 1
ATOM 3638 C C . SER B 1 161 ? 8.014 -11.552 -14.898 1 97.12 161 SER B C 1
ATOM 3640 O O . SER B 1 161 ? 8.652 -12.374 -14.238 1 97.12 161 SER B O 1
ATOM 3642 N N . GLY B 1 162 ? 8.51 -10.866 -15.916 1 93.88 162 GLY B N 1
ATOM 3643 C CA . GLY B 1 162 ? 9.848 -11.112 -16.431 1 93.88 162 GLY B CA 1
ATOM 3644 C C . GLY B 1 162 ? 9.85 -11.717 -17.822 1 93.88 162 GLY B C 1
ATOM 3645 O O . GLY B 1 162 ? 8.811 -11.769 -18.484 1 93.88 162 GLY B O 1
ATOM 3646 N N . PRO B 1 163 ? 11.027 -12.205 -18.27 1 93.07 163 PRO B N 1
ATOM 3647 C CA . PRO B 1 163 ? 11.148 -12.737 -19.629 1 93.07 163 PRO B CA 1
ATOM 3648 C C . PRO B 1 163 ? 10.359 -14.028 -19.83 1 93.07 163 PRO B C 1
ATOM 3650 O O . PRO B 1 163 ? 10.282 -14.857 -18.92 1 93.07 163 PRO B O 1
ATOM 3653 N N . GLY B 1 164 ? 9.787 -14.142 -21.039 1 88.92 164 GLY B N 1
ATOM 3654 C CA . GLY B 1 164 ? 9.236 -15.436 -21.411 1 88.92 164 GLY B CA 1
ATOM 3655 C C . GLY B 1 164 ? 7.771 -15.37 -21.799 1 88.92 164 GLY B C 1
ATOM 3656 O O . GLY B 1 164 ? 7.263 -16.264 -22.479 1 88.92 164 GLY B O 1
ATOM 3657 N N . TRP B 1 165 ? 7.084 -14.334 -21.388 1 87.4 165 TRP B N 1
ATOM 3658 C CA . TRP B 1 165 ? 5.681 -14.207 -21.768 1 87.4 165 TRP B CA 1
ATOM 3659 C C . TRP B 1 165 ? 5.183 -12.783 -21.544 1 87.4 165 TRP B C 1
ATOM 3661 O O . TRP B 1 165 ? 5.835 -11.992 -20.858 1 87.4 165 TRP B O 1
ATOM 3671 N N . PRO B 1 166 ? 4.01 -12.491 -22.08 1 93.91 166 PRO B N 1
ATOM 3672 C CA . PRO B 1 166 ? 3.407 -11.183 -21.816 1 93.91 166 PRO B CA 1
ATOM 3673 C C . PRO B 1 166 ? 2.931 -11.033 -20.373 1 93.91 166 PRO B C 1
ATOM 3675 O O . PRO B 1 166 ? 2.382 -11.978 -19.799 1 93.91 166 PRO B O 1
ATOM 3678 N N . MET B 1 167 ? 3.227 -9.965 -19.797 1 96.62 167 MET B N 1
ATOM 3679 C CA . MET B 1 167 ? 2.871 -9.723 -18.402 1 96.62 167 MET B CA 1
ATOM 3680 C C . MET B 1 167 ? 1.726 -8.722 -18.298 1 96.62 167 MET B C 1
ATOM 3682 O O . MET B 1 167 ? 1.384 -8.058 -19.278 1 96.62 167 MET B O 1
ATOM 3686 N N . VAL B 1 168 ? 1.127 -8.605 -17.131 1 98.4 168 VAL B N 1
ATOM 3687 C CA . VAL B 1 168 ? 0.065 -7.637 -16.878 1 98.4 168 VAL B CA 1
ATOM 3688 C C . VAL B 1 168 ? 0.589 -6.222 -17.111 1 98.4 168 VAL B C 1
ATOM 3690 O O . VAL B 1 168 ? 1.661 -5.862 -16.62 1 98.4 168 VAL B O 1
ATOM 3693 N N . ASN B 1 169 ? -0.107 -5.464 -17.907 1 98.69 169 ASN B N 1
ATOM 3694 C CA . ASN B 1 169 ? 0.327 -4.125 -18.293 1 98.69 169 ASN B CA 1
ATOM 3695 C C . ASN B 1 169 ? -0.464 -3.046 -17.56 1 98.69 169 ASN B C 1
ATOM 3697 O O . ASN B 1 169 ? -1.16 -3.334 -16.585 1 98.69 169 ASN B O 1
ATOM 3701 N N . ALA B 1 170 ? -0.392 -1.801 -17.948 1 98.73 170 ALA B N 1
ATOM 3702 C CA . ALA B 1 170 ? -0.991 -0.642 -17.29 1 98.73 170 ALA B CA 1
ATOM 3703 C C . ALA B 1 170 ? -2.511 -0.659 -17.427 1 98.73 170 ALA B C 1
ATOM 3705 O O . ALA B 1 170 ? -3.211 0.081 -16.732 1 98.73 170 ALA B O 1
ATOM 3706 N N . GLN B 1 171 ? -3.042 -1.458 -18.3 1 98.85 171 GLN B N 1
ATOM 3707 C CA . GLN B 1 171 ? -4.486 -1.577 -18.474 1 98.85 171 GLN B CA 1
ATOM 3708 C C . GLN B 1 171 ? -5.022 -2.826 -17.78 1 98.85 171 GLN B C 1
ATOM 3710 O O . GLN B 1 171 ? -6.184 -3.195 -17.965 1 98.85 171 GLN B O 1
ATOM 3715 N N . GLY B 1 172 ? -4.151 -3.548 -17.072 1 98.64 172 GLY B N 1
ATOM 3716 C CA . GLY B 1 172 ? -4.55 -4.716 -16.303 1 98.64 172 GLY B CA 1
ATOM 3717 C C . GLY B 1 172 ? -4.763 -5.95 -17.16 1 98.64 172 GLY B C 1
ATOM 3718 O O . GLY B 1 172 ? -5.549 -6.83 -16.805 1 98.64 172 GLY B O 1
ATOM 3719 N N . ASN B 1 173 ? -4.258 -5.976 -18.334 1 98.71 173 ASN B N 1
ATOM 3720 C CA . ASN B 1 173 ? -4.373 -7.139 -19.208 1 98.71 173 ASN B CA 1
ATOM 3721 C C . ASN B 1 173 ? -3.047 -7.462 -19.89 1 98.71 173 ASN B C 1
ATOM 3723 O O . ASN B 1 173 ? -1.996 -6.97 -19.477 1 98.71 173 ASN B O 1
ATOM 3727 N N . PHE B 1 174 ? -3.017 -8.31 -20.964 1 98.22 174 PHE B N 1
ATOM 3728 C CA . PHE B 1 174 ? -1.778 -8.845 -21.514 1 98.22 174 PHE B CA 1
ATOM 3729 C C . PHE B 1 174 ? -1.552 -8.339 -22.934 1 98.22 174 PHE B C 1
ATOM 3731 O O . PHE B 1 174 ? -0.777 -8.926 -23.692 1 98.22 174 PHE B O 1
ATOM 3738 N N . ASP B 1 175 ? -2.307 -7.269 -23.295 1 98.23 175 ASP B N 1
ATOM 3739 C CA . ASP B 1 175 ? -2.176 -6.709 -24.636 1 98.23 175 ASP B CA 1
ATOM 3740 C C . ASP B 1 175 ? -0.802 -6.073 -24.835 1 98.23 175 ASP B C 1
ATOM 3742 O O . ASP B 1 175 ? -0.49 -5.052 -24.217 1 98.23 175 ASP B O 1
ATOM 3746 N N . THR B 1 176 ? 0.003 -6.647 -25.703 1 97.68 176 THR B N 1
ATOM 3747 C CA . THR B 1 176 ? 1.349 -6.133 -25.932 1 97.68 176 THR B CA 1
ATOM 3748 C C . THR B 1 176 ? 1.299 -4.772 -26.619 1 97.68 176 THR B C 1
ATOM 3750 O O . THR B 1 176 ? 2.271 -4.015 -26.58 1 97.68 176 THR B O 1
ATOM 3753 N N . GLY B 1 177 ? 0.171 -4.441 -27.25 1 97.74 177 GLY B N 1
ATOM 3754 C CA . GLY B 1 177 ? -0.004 -3.161 -27.918 1 97.74 177 GLY B CA 1
ATOM 3755 C C . GLY B 1 177 ? 0.094 -1.977 -26.974 1 97.74 177 GLY B C 1
ATOM 3756 O O . GLY B 1 177 ? 0.38 -0.857 -27.403 1 97.74 177 GLY B O 1
ATOM 3757 N N . VAL B 1 178 ? -0.148 -2.199 -25.716 1 98.45 178 VAL B N 1
ATOM 3758 C CA . VAL B 1 178 ? -0.072 -1.14 -24.715 1 98.45 178 VAL B CA 1
ATOM 3759 C C . VAL B 1 178 ? 1.35 -0.586 -24.655 1 98.45 178 VAL B C 1
ATOM 3761 O O . VAL B 1 178 ? 1.547 0.628 -24.574 1 98.45 178 VAL B O 1
ATOM 3764 N N . TRP B 1 179 ? 2.292 -1.498 -24.708 1 97.91 179 TRP B N 1
ATOM 3765 C CA . TRP B 1 179 ? 3.692 -1.088 -24.673 1 97.91 179 TRP B CA 1
ATOM 3766 C C . TRP B 1 179 ? 4.061 -0.302 -25.926 1 97.91 179 TRP B C 1
ATOM 3768 O O . TRP B 1 179 ? 4.814 0.672 -25.856 1 97.91 179 TRP B O 1
ATOM 3778 N N . GLU B 1 180 ? 3.525 -0.68 -27.034 1 98.11 180 GLU B N 1
ATOM 3779 C CA . GLU B 1 180 ? 3.768 0.025 -28.289 1 98.11 180 GLU B CA 1
ATOM 3780 C C . GLU B 1 180 ? 3.172 1.429 -28.257 1 98.11 180 GLU B C 1
ATOM 3782 O O . GLU B 1 180 ? 3.797 2.385 -28.721 1 98.11 180 GLU B O 1
ATOM 3787 N N . THR B 1 181 ? 1.968 1.521 -27.776 1 98.26 181 THR B N 1
ATOM 3788 C CA . THR B 1 181 ? 1.3 2.81 -27.634 1 98.26 181 THR B CA 1
ATOM 3789 C C . THR B 1 181 ? 2.138 3.764 -26.787 1 98.26 181 THR B C 1
ATOM 3791 O O . THR B 1 181 ? 2.336 4.922 -27.159 1 98.26 181 THR B O 1
ATOM 3794 N N . LEU B 1 182 ? 2.682 3.302 -25.695 1 98.05 182 LEU B N 1
ATOM 3795 C CA . LEU B 1 182 ? 3.502 4.106 -24.795 1 98.05 182 LEU B CA 1
ATOM 3796 C C . LEU B 1 182 ? 4.824 4.483 -25.455 1 98.05 182 LEU B C 1
ATOM 3798 O O . LEU B 1 182 ? 5.292 5.615 -25.315 1 98.05 182 LEU B O 1
ATOM 3802 N N . ALA B 1 183 ? 5.397 3.542 -26.163 1 97.34 183 ALA B N 1
ATOM 3803 C CA . ALA B 1 183 ? 6.652 3.792 -26.867 1 97.34 183 ALA B CA 1
ATOM 3804 C C . ALA B 1 183 ? 6.474 4.856 -27.945 1 97.34 183 ALA B C 1
ATOM 3806 O O . ALA B 1 183 ? 7.395 5.628 -28.223 1 97.34 183 ALA B O 1
ATOM 3807 N N . ALA B 1 184 ? 5.32 4.914 -28.549 1 97.17 184 ALA B N 1
ATOM 3808 C CA . ALA B 1 184 ? 5.031 5.852 -29.631 1 97.17 184 ALA B CA 1
ATOM 3809 C C . ALA B 1 184 ? 4.651 7.224 -29.081 1 97.17 184 ALA B C 1
ATOM 3811 O O . ALA B 1 184 ? 4.568 8.199 -29.832 1 97.17 184 ALA B O 1
ATOM 3812 N N . GLY B 1 185 ? 4.389 7.325 -27.79 1 96.84 185 GLY B N 1
ATOM 3813 C CA . GLY B 1 185 ? 3.949 8.579 -27.198 1 96.84 185 GLY B CA 1
ATOM 3814 C C . GLY B 1 185 ? 2.501 8.909 -27.505 1 96.84 185 GLY B C 1
ATOM 3815 O O . GLY B 1 185 ? 2.121 10.081 -27.546 1 96.84 185 GLY B O 1
ATOM 3816 N N . GLU B 1 186 ? 1.733 7.885 -27.758 1 97.92 186 GLU B N 1
ATOM 3817 C CA . GLU B 1 186 ? 0.314 8.048 -28.06 1 97.92 186 GLU B CA 1
ATOM 3818 C C . GLU B 1 186 ? -0.532 7.98 -26.792 1 97.92 186 GLU B C 1
ATOM 3820 O O . GLU B 1 186 ? -0.104 7.415 -25.783 1 97.92 186 GLU B O 1
ATOM 3825 N N . PRO B 1 187 ? -1.715 8.527 -26.853 1 98.27 187 PRO B N 1
ATOM 3826 C CA . PRO B 1 187 ? -2.579 8.504 -25.67 1 98.27 187 PRO B CA 1
ATOM 3827 C C . PRO B 1 187 ? -3.008 7.091 -25.28 1 98.27 187 PRO B C 1
ATOM 3829 O O . PRO B 1 187 ? -3.335 6.279 -26.149 1 98.27 187 PRO B O 1
ATOM 3832 N N . LEU B 1 188 ? -2.929 6.814 -24.059 1 98.73 188 LEU B N 1
ATOM 3833 C CA . LEU B 1 188 ? -3.397 5.55 -23.498 1 98.73 188 LEU B CA 1
ATOM 3834 C C . LEU B 1 188 ? -4.55 5.78 -22.528 1 98.73 188 LEU B C 1
ATOM 3836 O O . LEU B 1 188 ? -4.459 6.629 -21.638 1 98.73 188 LEU B O 1
ATOM 3840 N N . VAL B 1 189 ? -5.645 5.062 -22.659 1 98.74 189 VAL B N 1
ATOM 3841 C CA . VAL B 1 189 ? -6.793 5.166 -21.764 1 98.74 189 VAL B CA 1
ATOM 3842 C C . VAL B 1 189 ? -6.641 4.176 -20.611 1 98.74 189 VAL B C 1
ATOM 3844 O O . VAL B 1 189 ? -6.336 3.001 -20.83 1 98.74 189 VAL B O 1
ATOM 3847 N N . LEU B 1 190 ? -6.751 4.594 -19.435 1 98.75 190 LEU B N 1
ATOM 3848 C CA . LEU B 1 190 ? -6.721 3.764 -18.236 1 98.75 190 LEU B CA 1
ATOM 3849 C C . LEU B 1 190 ? -8.078 3.763 -17.54 1 98.75 190 LEU B C 1
ATOM 3851 O O . LEU B 1 190 ? -8.85 4.715 -17.677 1 98.75 190 LEU B O 1
ATOM 3855 N N . PRO B 1 191 ? -8.376 2.685 -16.832 1 98.7 191 PRO B N 1
ATOM 3856 C CA . PRO B 1 191 ? -9.645 2.598 -16.104 1 98.7 191 PRO B CA 1
ATOM 3857 C C . PRO B 1 191 ? -9.688 3.513 -14.882 1 98.7 191 PRO B C 1
ATOM 3859 O O . PRO B 1 191 ? -8.702 3.617 -14.149 1 98.7 191 PRO B O 1
ATOM 3862 N N . ASN B 1 192 ? -10.877 4.204 -14.681 1 98.32 192 ASN B N 1
ATOM 3863 C CA . ASN B 1 192 ? -11.074 5.109 -13.554 1 98.32 192 ASN B CA 1
ATOM 3864 C C . ASN B 1 192 ? -10.028 6.22 -13.537 1 98.32 192 ASN B C 1
ATOM 3866 O O . ASN B 1 192 ? -9.915 6.987 -14.494 1 98.32 192 ASN B O 1
ATOM 3870 N N . LEU B 1 193 ? -9.184 6.252 -12.501 1 97.87 193 LEU B N 1
ATOM 3871 C CA . LEU B 1 193 ? -8.116 7.245 -12.446 1 97.87 193 LEU B CA 1
ATOM 3872 C C . LEU B 1 193 ? -6.75 6.581 -12.575 1 97.87 193 LEU B C 1
ATOM 3874 O O . LEU B 1 193 ? -5.72 7.225 -12.361 1 97.87 193 LEU B O 1
ATOM 3878 N N . GLY B 1 194 ? -6.771 5.247 -12.851 1 98.3 194 GLY B N 1
ATOM 3879 C CA . GLY B 1 194 ? -5.531 4.496 -12.961 1 98.3 194 GLY B CA 1
ATOM 3880 C C . GLY B 1 194 ? -4.86 4.252 -11.622 1 98.3 194 GLY B C 1
ATOM 3881 O O . GLY B 1 194 ? -3.651 4.022 -11.56 1 98.3 194 GLY B O 1
ATOM 3882 N N . LEU B 1 195 ? -5.622 4.31 -10.577 1 97.77 195 LEU B N 1
ATOM 3883 C CA . LEU B 1 195 ? -4.988 4.287 -9.263 1 97.77 195 LEU B CA 1
ATOM 3884 C C . LEU B 1 195 ? -5.06 2.893 -8.649 1 97.77 195 LEU B C 1
ATOM 3886 O O . LEU B 1 195 ? -4.481 2.646 -7.588 1 97.77 195 LEU B O 1
ATOM 3890 N N . GLU B 1 196 ? -5.789 1.943 -9.317 1 97.77 196 GLU B N 1
ATOM 3891 C CA . GLU B 1 196 ? -5.724 0.547 -8.894 1 97.77 196 GLU B CA 1
ATOM 3892 C C . GLU B 1 196 ? -4.313 -0.012 -9.053 1 97.77 196 GLU B C 1
ATOM 3894 O O . GLU B 1 196 ? -3.556 0.435 -9.917 1 97.77 196 GLU B O 1
ATOM 3899 N N . THR B 1 197 ? -4.02 -0.987 -8.251 1 98.58 197 THR B N 1
ATOM 3900 C CA . THR B 1 197 ? -2.646 -1.473 -8.21 1 98.58 197 THR B CA 1
ATOM 3901 C C . THR B 1 197 ? -2.554 -2.885 -8.781 1 98.58 197 THR B C 1
ATOM 3903 O O . THR B 1 197 ? -3.546 -3.617 -8.804 1 98.58 197 THR B O 1
ATOM 3906 N N . VAL B 1 198 ? -1.442 -3.2 -9.297 1 98.74 198 VAL B N 1
ATOM 3907 C CA . VAL B 1 198 ? -0.969 -4.554 -9.563 1 98.74 198 VAL B CA 1
ATOM 3908 C C . VAL B 1 198 ? 0.368 -4.783 -8.86 1 98.74 198 VAL B C 1
ATOM 3910 O O . VAL B 1 198 ? 1.134 -3.84 -8.649 1 98.74 198 VAL B O 1
ATOM 3913 N N . HIS B 1 199 ? 0.587 -5.98 -8.497 1 98.86 199 HIS B N 1
ATOM 3914 C CA . HIS B 1 199 ? 1.772 -6.263 -7.697 1 98.86 199 HIS B CA 1
ATOM 3915 C C . HIS B 1 199 ? 2.642 -7.328 -8.358 1 98.86 199 HIS B C 1
ATOM 3917 O O . HIS B 1 199 ? 2.539 -8.512 -8.028 1 98.86 199 HIS B O 1
ATOM 3923 N N . HIS B 1 200 ? 3.601 -6.875 -9.119 1 98.82 200 HIS B N 1
ATOM 3924 C CA . HIS B 1 200 ? 4.454 -7.753 -9.913 1 98.82 200 HIS B CA 1
ATOM 3925 C C . HIS B 1 200 ? 5.532 -8.401 -9.05 1 98.82 200 HIS B C 1
ATOM 3927 O O . HIS B 1 200 ? 5.966 -7.821 -8.053 1 98.82 200 HIS B O 1
ATOM 3933 N N . VAL B 1 201 ? 5.91 -9.552 -9.451 1 98.76 201 VAL B N 1
ATOM 3934 C CA . VAL B 1 201 ? 7.069 -10.243 -8.895 1 98.76 201 VAL B CA 1
ATOM 3935 C C . VAL B 1 201 ? 7.823 -10.966 -10.009 1 98.76 201 VAL B C 1
ATOM 3937 O O . VAL B 1 201 ? 7.21 -11.573 -10.89 1 98.76 201 VAL B O 1
ATOM 3940 N N . HIS B 1 202 ? 9.088 -10.802 -9.983 1 98.38 202 HIS B N 1
ATOM 3941 C CA . HIS B 1 202 ? 9.912 -11.51 -10.955 1 98.38 202 HIS B CA 1
ATOM 3942 C C . HIS B 1 202 ? 9.914 -13.012 -10.687 1 98.38 202 HIS B C 1
ATOM 3944 O O . HIS B 1 202 ? 10.009 -13.44 -9.534 1 98.38 202 HIS B O 1
ATOM 3950 N N . ALA B 1 203 ? 9.89 -13.822 -11.726 1 96.93 203 ALA B N 1
ATOM 3951 C CA . ALA B 1 203 ? 9.891 -15.276 -11.587 1 96.93 203 ALA B CA 1
ATOM 3952 C C . ALA B 1 203 ? 11.092 -15.748 -10.772 1 96.93 203 ALA B C 1
ATOM 3954 O O . ALA B 1 203 ? 10.978 -16.677 -9.969 1 96.93 203 ALA B O 1
ATOM 3955 N N . ASP B 1 204 ? 12.198 -15.084 -10.934 1 97.06 204 ASP B N 1
ATOM 3956 C CA . ASP B 1 204 ? 13.414 -15.423 -10.202 1 97.06 204 ASP B CA 1
ATOM 3957 C C . ASP B 1 204 ? 13.237 -15.188 -8.703 1 97.06 204 ASP B C 1
ATOM 3959 O O . ASP B 1 204 ? 13.82 -15.902 -7.885 1 97.06 204 ASP B O 1
ATOM 3963 N N . ASP B 1 205 ? 12.523 -14.144 -8.38 1 98.65 205 ASP B N 1
ATOM 3964 C CA . ASP B 1 205 ? 12.296 -13.855 -6.967 1 98.65 205 ASP B CA 1
ATOM 3965 C C . ASP B 1 205 ? 11.297 -14.837 -6.359 1 98.65 205 ASP B C 1
ATOM 3967 O O . ASP B 1 205 ? 11.404 -15.19 -5.182 1 98.65 205 ASP B O 1
ATOM 3971 N N . VAL B 1 206 ? 10.304 -15.29 -7.163 1 98.62 206 VAL B N 1
ATOM 3972 C CA . VAL B 1 206 ? 9.427 -16.351 -6.679 1 98.62 206 VAL B CA 1
ATOM 3973 C C . VAL B 1 206 ? 10.246 -17.607 -6.392 1 98.62 206 VAL B C 1
ATOM 3975 O O . VAL B 1 206 ? 10.08 -18.239 -5.346 1 98.62 206 VAL B O 1
ATOM 3978 N N . ALA B 1 207 ? 11.143 -17.936 -7.314 1 97.95 207 ALA B N 1
ATOM 3979 C CA . ALA B 1 207 ? 12.036 -19.076 -7.121 1 97.95 207 ALA B CA 1
ATOM 3980 C C . ALA B 1 207 ? 12.865 -18.916 -5.85 1 97.95 207 ALA B C 1
ATOM 3982 O O . ALA B 1 207 ? 13.027 -19.868 -5.083 1 97.95 207 ALA B O 1
ATOM 3983 N N . GLN B 1 208 ? 13.39 -17.697 -5.631 1 98.52 208 GLN B N 1
ATOM 3984 C CA . GLN B 1 208 ? 14.127 -17.412 -4.404 1 98.52 208 GLN B CA 1
ATOM 3985 C C . GLN B 1 208 ? 13.278 -17.703 -3.171 1 98.52 208 GLN B C 1
ATOM 3987 O O . GLN B 1 208 ? 13.773 -18.256 -2.186 1 98.52 208 GLN B O 1
ATOM 3992 N N . GLY B 1 209 ? 12.009 -17.282 -3.204 1 98.77 209 GLY B N 1
ATOM 3993 C CA . GLY B 1 209 ? 11.108 -17.53 -2.09 1 98.77 209 GLY B CA 1
ATOM 3994 C C . GLY B 1 209 ? 10.977 -19.001 -1.744 1 98.77 209 GLY B C 1
ATOM 3995 O O . GLY B 1 209 ? 11.133 -19.387 -0.584 1 98.77 209 GLY B O 1
ATOM 3996 N N . PHE B 1 210 ? 10.716 -19.821 -2.725 1 98.71 210 PHE B N 1
ATOM 3997 C CA . PHE B 1 210 ? 10.584 -21.256 -2.504 1 98.71 210 PHE B CA 1
ATOM 3998 C C . PHE B 1 210 ? 11.907 -21.857 -2.042 1 98.71 210 PHE B C 1
ATOM 4000 O O . PHE B 1 210 ? 11.932 -22.693 -1.137 1 98.71 210 PHE B O 1
ATOM 4007 N N . HIS B 1 211 ? 12.983 -21.423 -2.656 1 98.47 211 HIS B N 1
ATOM 4008 C CA . HIS B 1 211 ? 14.308 -21.913 -2.293 1 98.47 211 HIS B CA 1
ATOM 4009 C C . HIS B 1 211 ? 14.616 -21.633 -0.826 1 98.47 211 HIS B C 1
ATOM 4011 O O . HIS B 1 211 ? 15.074 -22.521 -0.103 1 98.47 211 HIS B O 1
ATOM 4017 N N . LYS B 1 212 ? 14.354 -20.437 -0.403 1 98.54 212 LYS B N 1
ATOM 4018 C CA . LYS B 1 212 ? 14.623 -20.053 0.979 1 98.54 212 LYS B CA 1
ATOM 4019 C C . LYS B 1 212 ? 13.686 -20.773 1.943 1 98.54 212 LYS B C 1
ATOM 4021 O O . LYS B 1 212 ? 14.096 -21.171 3.036 1 98.54 212 LYS B O 1
ATOM 4026 N N . ALA B 1 213 ? 12.431 -20.906 1.553 1 98.57 213 ALA B N 1
ATOM 4027 C CA . ALA B 1 213 ? 11.471 -21.615 2.396 1 98.57 213 ALA B CA 1
ATOM 4028 C C . ALA B 1 213 ? 11.906 -23.059 2.628 1 98.57 213 ALA B C 1
ATOM 4030 O O . ALA B 1 213 ? 11.762 -23.588 3.733 1 98.57 213 ALA B O 1
ATOM 4031 N N . ILE B 1 214 ? 12.451 -23.701 1.624 1 98.16 214 ILE B N 1
ATOM 4032 C CA . ILE B 1 214 ? 12.933 -25.077 1.68 1 98.16 214 ILE B CA 1
ATOM 4033 C C . ILE B 1 214 ? 14.018 -25.2 2.747 1 98.16 214 ILE B C 1
ATOM 4035 O O . ILE B 1 214 ? 14.11 -26.221 3.432 1 98.16 214 ILE B O 1
ATOM 4039 N N . ALA B 1 215 ? 14.768 -24.166 2.918 1 97.37 215 ALA B N 1
ATOM 4040 C CA . ALA B 1 215 ? 15.884 -24.171 3.86 1 97.37 215 ALA B CA 1
ATOM 4041 C C . ALA B 1 215 ? 15.4 -23.925 5.286 1 97.37 215 ALA B C 1
ATOM 4043 O O . ALA B 1 215 ? 16.159 -24.096 6.243 1 97.37 215 ALA B O 1
ATOM 4044 N N . HIS B 1 216 ? 14.097 -23.597 5.44 1 97.85 216 HIS B N 1
ATOM 4045 C CA . HIS B 1 216 ? 13.576 -23.264 6.76 1 97.85 216 HIS B CA 1
ATOM 4046 C C . HIS B 1 216 ? 12.237 -23.948 7.013 1 97.85 216 HIS B C 1
ATOM 4048 O O . HIS B 1 216 ? 11.268 -23.298 7.413 1 97.85 216 HIS B O 1
ATOM 4054 N N . PRO B 1 217 ? 12.205 -25.276 6.883 1 97.36 217 PRO B N 1
ATOM 4055 C CA . PRO B 1 217 ? 10.926 -25.982 6.977 1 97.36 217 PRO B CA 1
ATOM 4056 C C . PRO B 1 217 ? 10.228 -25.763 8.317 1 97.36 217 PRO B C 1
ATOM 4058 O O . PRO B 1 217 ? 9 -25.654 8.368 1 97.36 217 PRO B O 1
ATOM 4061 N N . ASP B 1 218 ? 10.955 -25.627 9.45 1 97.9 218 ASP B N 1
ATOM 4062 C CA . ASP B 1 218 ? 10.369 -25.43 10.772 1 97.9 218 ASP B CA 1
ATOM 4063 C C . ASP B 1 218 ? 9.71 -24.057 10.882 1 97.9 218 ASP B C 1
ATOM 4065 O O . ASP B 1 218 ? 8.663 -23.914 11.516 1 97.9 218 ASP B O 1
ATOM 4069 N N . ALA B 1 219 ? 10.293 -23.11 10.223 1 98.19 219 ALA B N 1
ATOM 4070 C CA . ALA B 1 219 ? 9.809 -21.736 10.318 1 98.19 219 ALA B CA 1
ATOM 4071 C C . ALA B 1 219 ? 8.541 -21.543 9.492 1 98.19 219 ALA B C 1
ATOM 4073 O O . ALA B 1 219 ? 7.675 -20.742 9.851 1 98.19 219 ALA B O 1
ATOM 4074 N N . VAL B 1 220 ? 8.387 -22.303 8.442 1 98.62 220 VAL B N 1
ATOM 4075 C CA . VAL B 1 220 ? 7.347 -21.95 7.481 1 98.62 220 VAL B CA 1
ATOM 4076 C C . VAL B 1 220 ? 6.166 -22.907 7.623 1 98.62 220 VAL B C 1
ATOM 4078 O O . VAL B 1 220 ? 5.079 -22.642 7.105 1 98.62 220 VAL B O 1
ATOM 4081 N N . ALA B 1 221 ? 6.316 -24.02 8.305 1 98.62 221 ALA B N 1
ATOM 4082 C CA . ALA B 1 221 ? 5.272 -25.038 8.394 1 98.62 221 ALA B CA 1
ATOM 4083 C C . ALA B 1 221 ? 3.985 -24.454 8.97 1 98.62 221 ALA B C 1
ATOM 4085 O O . ALA B 1 221 ? 4.005 -23.807 10.02 1 98.62 221 ALA B O 1
ATOM 4086 N N . GLY B 1 222 ? 2.898 -24.671 8.25 1 98.34 222 GLY B N 1
ATOM 4087 C CA . GLY B 1 222 ? 1.58 -24.257 8.706 1 98.34 222 GLY B CA 1
ATOM 4088 C C . GLY B 1 222 ? 1.261 -22.812 8.373 1 98.34 222 GLY B C 1
ATOM 4089 O O . GLY B 1 222 ? 0.219 -22.292 8.78 1 98.34 222 GLY B O 1
ATOM 4090 N N . LYS B 1 223 ? 2.121 -22.175 7.589 1 98.46 223 LYS B N 1
ATOM 4091 C CA . LYS B 1 223 ? 1.963 -20.743 7.354 1 98.46 223 LYS B CA 1
ATOM 4092 C C . LYS B 1 223 ? 1.849 -20.44 5.863 1 98.46 223 LYS B C 1
ATOM 4094 O O . LYS B 1 223 ? 2.068 -21.319 5.027 1 98.46 223 LYS B O 1
ATOM 4099 N N . SER B 1 224 ? 1.361 -19.335 5.561 1 98.52 224 SER B N 1
ATOM 4100 C CA . SER B 1 224 ? 1.289 -18.782 4.213 1 98.52 224 SER B CA 1
ATOM 4101 C C . SER B 1 224 ? 2.065 -17.473 4.109 1 98.52 224 SER B C 1
ATOM 4103 O O . SER B 1 224 ? 2.134 -16.708 5.074 1 98.52 224 SER B O 1
ATOM 4105 N N . TYR B 1 225 ? 2.63 -17.228 2.903 1 98.89 225 TYR B N 1
ATOM 4106 C CA . TYR B 1 225 ? 3.473 -16.049 2.737 1 98.89 225 TYR B CA 1
ATOM 4107 C C . TYR B 1 225 ? 3.21 -15.375 1.396 1 98.89 225 TYR B C 1
ATOM 4109 O O . TYR B 1 225 ? 3.018 -16.05 0.382 1 98.89 225 TYR B O 1
ATOM 4117 N N . HIS B 1 226 ? 3.237 -14.08 1.425 1 98.91 226 HIS B N 1
ATOM 4118 C CA . HIS B 1 226 ? 3.29 -13.34 0.169 1 98.91 226 HIS B CA 1
ATOM 4119 C C . HIS B 1 226 ? 4.703 -13.332 -0.406 1 98.91 226 HIS B C 1
ATOM 4121 O O . HIS B 1 226 ? 5.669 -13.073 0.315 1 98.91 226 HIS B O 1
ATOM 4127 N N . VAL B 1 227 ? 4.818 -13.627 -1.617 1 98.81 227 VAL B N 1
ATOM 4128 C CA . VAL B 1 227 ? 6.054 -13.511 -2.384 1 98.81 227 VAL B CA 1
ATOM 4129 C C . VAL B 1 227 ? 5.845 -12.56 -3.56 1 98.81 227 VAL B C 1
ATOM 4131 O O . VAL B 1 227 ? 5.45 -12.986 -4.648 1 98.81 227 VAL B O 1
ATOM 4134 N N . VAL B 1 228 ? 6.053 -11.305 -3.335 1 98.85 228 VAL B N 1
ATOM 4135 C CA . VAL B 1 228 ? 5.925 -10.214 -4.296 1 98.85 228 VAL B CA 1
ATOM 4136 C C . VAL B 1 228 ? 7.111 -9.261 -4.157 1 98.85 228 VAL B C 1
ATOM 4138 O O . VAL B 1 228 ? 7.995 -9.478 -3.326 1 98.85 228 VAL B O 1
ATOM 4141 N N . SER B 1 229 ? 7.211 -8.29 -5.081 1 98.71 229 SER B N 1
ATOM 4142 C CA . SER B 1 229 ? 8.227 -7.255 -4.916 1 98.71 229 SER B CA 1
ATOM 4143 C C . SER B 1 229 ? 7.952 -6.402 -3.682 1 98.71 229 SER B C 1
ATOM 4145 O O . SER B 1 229 ? 6.974 -6.631 -2.968 1 98.71 229 SER B O 1
ATOM 4147 N N . GLU B 1 230 ? 8.837 -5.536 -3.407 1 98.27 230 GLU B N 1
ATOM 4148 C CA . GLU B 1 230 ? 8.733 -4.741 -2.187 1 98.27 230 GLU B CA 1
ATOM 4149 C C . GLU B 1 230 ? 7.512 -3.826 -2.227 1 98.27 230 GLU B C 1
ATOM 4151 O O . GLU B 1 230 ? 6.919 -3.527 -1.188 1 98.27 230 GLU B O 1
ATOM 4156 N N . ARG B 1 231 ? 7.173 -3.384 -3.418 1 98.51 231 ARG B N 1
ATOM 4157 C CA . ARG B 1 231 ? 6.08 -2.427 -3.556 1 98.51 231 ARG B CA 1
ATOM 4158 C C . ARG B 1 231 ? 5.234 -2.736 -4.786 1 98.51 231 ARG B C 1
ATOM 4160 O O . ARG B 1 231 ? 5.756 -3.183 -5.809 1 98.51 231 ARG B O 1
ATOM 4167 N N . ALA B 1 232 ? 3.948 -2.501 -4.735 1 98.82 232 ALA B N 1
ATOM 4168 C CA . ALA B 1 232 ? 3.033 -2.547 -5.873 1 98.82 232 ALA B CA 1
ATOM 4169 C C . ALA B 1 232 ? 3.103 -1.256 -6.685 1 98.82 232 ALA B C 1
ATOM 4171 O O . ALA B 1 232 ? 3.704 -0.272 -6.248 1 98.82 232 ALA B O 1
ATOM 4172 N N . MET B 1 233 ? 2.554 -1.277 -7.861 1 98.64 233 MET B N 1
ATOM 4173 C CA . MET B 1 233 ? 2.466 -0.079 -8.691 1 98.64 233 MET B CA 1
ATOM 4174 C C . MET B 1 233 ? 1.024 0.191 -9.106 1 98.64 233 MET B C 1
ATOM 4176 O O . MET B 1 233 ? 0.25 -0.743 -9.321 1 98.64 233 MET B O 1
ATOM 4180 N N . THR B 1 234 ? 0.685 1.434 -9.185 1 98.3 234 THR B N 1
ATOM 4181 C CA . THR B 1 234 ? -0.597 1.787 -9.786 1 98.3 234 THR B CA 1
ATOM 4182 C C . THR B 1 234 ? -0.55 1.613 -11.301 1 98.3 234 THR B C 1
ATOM 4184 O O . THR B 1 234 ? 0.528 1.629 -11.9 1 98.3 234 THR B O 1
ATOM 4187 N N . LEU B 1 235 ? -1.713 1.476 -11.867 1 98.81 235 LEU B N 1
ATOM 4188 C CA . LEU B 1 235 ? -1.788 1.38 -13.321 1 98.81 235 LEU B CA 1
ATOM 4189 C C . LEU B 1 235 ? -1.211 2.629 -13.978 1 98.81 235 LEU B C 1
ATOM 4191 O O . LEU B 1 235 ? -0.433 2.532 -14.93 1 98.81 235 LEU B O 1
ATOM 4195 N N . ARG B 1 236 ? -1.549 3.755 -13.444 1 98.22 236 ARG B N 1
ATOM 4196 C CA . ARG B 1 236 ? -1.007 5.014 -13.945 1 98.22 236 ARG B CA 1
ATOM 4197 C C . ARG B 1 236 ? 0.506 5.069 -13.765 1 98.22 236 ARG B C 1
ATOM 4199 O O . ARG B 1 236 ? 1.222 5.567 -14.636 1 98.22 236 ARG B O 1
ATOM 4206 N N . GLY B 1 237 ? 0.966 4.59 -12.638 1 98.03 237 GLY B N 1
ATOM 4207 C CA . GLY B 1 237 ? 2.398 4.534 -12.394 1 98.03 237 GLY B CA 1
ATOM 4208 C C . GLY B 1 237 ? 3.145 3.692 -13.411 1 98.03 237 GLY B C 1
ATOM 4209 O O . GLY B 1 237 ? 4.235 4.063 -13.852 1 98.03 237 GLY B O 1
ATOM 4210 N N . ILE B 1 238 ? 2.594 2.513 -13.755 1 98.68 238 ILE B N 1
ATOM 4211 C CA . ILE B 1 238 ? 3.203 1.654 -14.763 1 98.68 238 ILE B CA 1
ATOM 4212 C C . ILE B 1 238 ? 3.284 2.397 -16.095 1 98.68 238 ILE B C 1
ATOM 4214 O O . ILE B 1 238 ? 4.33 2.403 -16.748 1 98.68 238 ILE B O 1
ATOM 4218 N N . ALA B 1 239 ? 2.175 3.061 -16.479 1 98.68 239 ALA B N 1
ATOM 4219 C CA . ALA B 1 239 ? 2.117 3.764 -17.758 1 98.68 239 ALA B CA 1
ATOM 4220 C C . ALA B 1 239 ? 3.123 4.91 -17.8 1 98.68 239 ALA B C 1
ATOM 4222 O O . ALA B 1 239 ? 3.852 5.07 -18.782 1 98.68 239 ALA B O 1
ATOM 4223 N N . GLU B 1 240 ? 3.145 5.672 -16.765 1 97.62 240 GLU B N 1
ATOM 4224 C CA . GLU B 1 240 ? 4.052 6.814 -16.7 1 97.62 240 GLU B CA 1
ATOM 4225 C C . GLU B 1 240 ? 5.509 6.365 -16.737 1 97.62 240 GLU B C 1
ATOM 4227 O O . GLU B 1 240 ? 6.322 6.934 -17.47 1 97.62 240 GLU B O 1
ATOM 4232 N N . THR B 1 241 ? 5.815 5.343 -15.972 1 97.46 241 THR B N 1
ATOM 4233 C CA . THR B 1 241 ? 7.176 4.824 -15.905 1 97.46 241 THR B CA 1
ATOM 4234 C C . THR B 1 241 ? 7.607 4.259 -17.256 1 97.46 241 THR B C 1
ATOM 4236 O O . THR B 1 241 ? 8.704 4.552 -17.736 1 97.46 241 THR B O 1
ATOM 4239 N N . ALA B 1 242 ? 6.747 3.472 -17.843 1 97.59 242 ALA B N 1
ATOM 4240 C CA . ALA B 1 242 ? 7.067 2.847 -19.124 1 97.59 242 ALA B CA 1
ATOM 4241 C C . ALA B 1 242 ? 7.259 3.898 -20.214 1 97.59 242 ALA B C 1
ATOM 4243 O O . ALA B 1 242 ? 8.174 3.791 -21.034 1 97.59 242 ALA B O 1
ATOM 4244 N N . ALA B 1 243 ? 6.331 4.92 -20.274 1 97.33 243 ALA B N 1
ATOM 4245 C CA . ALA B 1 243 ? 6.496 5.998 -21.245 1 97.33 243 ALA B CA 1
ATOM 4246 C C . ALA B 1 243 ? 7.87 6.648 -21.115 1 97.33 243 ALA B C 1
ATOM 4248 O O . ALA B 1 243 ? 8.549 6.886 -22.117 1 97.33 243 ALA B O 1
ATOM 4249 N N . ARG B 1 244 ? 8.303 6.836 -19.936 1 95.46 244 ARG B N 1
ATOM 4250 C CA . ARG B 1 244 ? 9.581 7.495 -19.689 1 95.46 244 ARG B CA 1
ATOM 4251 C C . ARG B 1 244 ? 10.745 6.61 -20.121 1 95.46 244 ARG B C 1
ATOM 4253 O O . ARG B 1 244 ? 11.78 7.11 -20.567 1 95.46 244 ARG B O 1
ATOM 4260 N N . TRP B 1 245 ? 10.604 5.248 -19.972 1 96.03 245 TRP B N 1
ATOM 4261 C CA . TRP B 1 245 ? 11.625 4.33 -20.467 1 96.03 245 TRP B CA 1
ATOM 4262 C C . TRP B 1 245 ? 11.915 4.583 -21.943 1 96.03 245 TRP B C 1
ATOM 4264 O O . TRP B 1 245 ? 13.042 4.384 -22.403 1 96.03 245 TRP B O 1
ATOM 4274 N N . PHE B 1 246 ? 10.902 5.034 -22.633 1 95.69 246 PHE B N 1
ATOM 4275 C CA . PHE B 1 246 ? 11.027 5.213 -24.074 1 95.69 246 PHE B CA 1
ATOM 4276 C C . PHE B 1 246 ? 11.267 6.678 -24.419 1 95.69 246 PHE B C 1
ATOM 4278 O O . PHE B 1 246 ? 11.157 7.074 -25.581 1 95.69 246 PHE B O 1
ATOM 4285 N N . GLY B 1 247 ? 11.492 7.483 -23.424 1 94.91 247 GLY B N 1
ATOM 4286 C CA . GLY B 1 247 ? 11.788 8.891 -23.629 1 94.91 247 GLY B CA 1
ATOM 4287 C C . GLY B 1 247 ? 10.566 9.71 -24 1 94.91 247 GLY B C 1
ATOM 4288 O O . GLY B 1 247 ? 10.679 10.729 -24.684 1 94.91 247 GLY B O 1
ATOM 4289 N N . ARG B 1 248 ? 9.396 9.226 -23.646 1 95.34 248 ARG B N 1
ATOM 4290 C CA . ARG B 1 248 ? 8.153 9.906 -23.995 1 95.34 248 ARG B CA 1
ATOM 4291 C C . ARG B 1 248 ? 7.514 10.542 -22.765 1 95.34 248 ARG B C 1
ATOM 4293 O O . ARG B 1 248 ? 7.671 10.043 -21.649 1 95.34 248 ARG B O 1
ATOM 4300 N N . GLU B 1 249 ? 6.777 11.597 -22.965 1 95.15 249 GLU B N 1
ATOM 4301 C CA . GLU B 1 249 ? 5.864 12.105 -21.945 1 95.15 249 GLU B CA 1
ATOM 4302 C C . GLU B 1 249 ? 4.566 11.303 -21.918 1 95.15 249 GLU B C 1
ATOM 4304 O O . GLU B 1 249 ? 3.933 11.102 -22.957 1 95.15 249 GLU B O 1
ATOM 4309 N N . PRO B 1 250 ? 4.258 10.865 -20.789 1 95.84 250 PRO B N 1
ATOM 4310 C CA . PRO B 1 250 ? 3.024 10.078 -20.721 1 95.84 250 PRO B CA 1
ATOM 4311 C C . PRO B 1 250 ? 1.791 10.877 -21.138 1 95.84 250 PRO B C 1
ATOM 4313 O O . PRO B 1 250 ? 1.586 11.996 -20.661 1 95.84 250 PRO B O 1
ATOM 4316 N N . GLN B 1 251 ? 1.01 10.386 -22.029 1 98.01 251 GLN B N 1
ATOM 4317 C CA . GLN B 1 251 ? -0.299 10.908 -22.409 1 98.01 251 GLN B CA 1
ATOM 4318 C C . GLN B 1 251 ? -1.416 9.965 -21.969 1 98.01 251 GLN B C 1
ATOM 4320 O O . GLN B 1 251 ? -1.689 8.964 -22.634 1 98.01 251 GLN B O 1
ATOM 4325 N N . LEU B 1 252 ? -2.043 10.327 -20.877 1 98.23 252 LEU B N 1
ATOM 4326 C CA . LEU B 1 252 ? -3.009 9.413 -20.279 1 98.23 252 LEU B CA 1
ATOM 4327 C C . LEU B 1 252 ? -4.411 10.014 -20.299 1 98.23 252 LEU B C 1
ATOM 4329 O O . LEU B 1 252 ? -4.578 11.217 -20.084 1 98.23 252 LEU B O 1
ATOM 4333 N N . ARG B 1 253 ? -5.356 9.228 -20.647 1 98.14 253 ARG B N 1
ATOM 4334 C CA . ARG B 1 253 ? -6.779 9.517 -20.497 1 98.14 253 ARG B CA 1
ATOM 4335 C C . ARG B 1 253 ? -7.443 8.519 -19.554 1 98.14 253 ARG B C 1
ATOM 4337 O O . ARG B 1 253 ? -6.96 7.397 -19.388 1 98.14 253 ARG B O 1
ATOM 4344 N N . PHE B 1 254 ? -8.485 8.902 -18.955 1 98.53 254 PHE B N 1
ATOM 4345 C CA . PHE B 1 254 ? -9.147 8.075 -17.953 1 98.53 254 PHE B CA 1
ATOM 4346 C C . PHE B 1 254 ? -10.624 7.899 -18.286 1 98.53 254 PHE B C 1
ATOM 4348 O O . PHE B 1 254 ? -11.278 8.836 -18.748 1 98.53 254 PHE B O 1
ATOM 4355 N N . ALA B 1 255 ? -11.105 6.75 -18.128 1 98.66 255 ALA B N 1
ATOM 4356 C CA . ALA B 1 255 ? -12.513 6.437 -18.355 1 98.66 255 ALA B CA 1
ATOM 4357 C C . ALA B 1 255 ? -13.062 5.543 -17.247 1 98.66 255 ALA B C 1
ATOM 4359 O O . ALA B 1 255 ? -12.343 4.695 -16.712 1 98.66 255 ALA B O 1
ATOM 4360 N N . PRO B 1 256 ? -14.361 5.72 -16.942 1 98.59 256 PRO B N 1
ATOM 4361 C CA . PRO B 1 256 ? -14.962 4.773 -16 1 98.59 256 PRO B CA 1
ATOM 4362 C C . PRO B 1 256 ? -14.752 3.318 -16.412 1 98.59 256 PRO B C 1
ATOM 4364 O O . PRO B 1 256 ? -14.731 3.007 -17.606 1 98.59 256 PRO B O 1
ATOM 4367 N N . LEU B 1 257 ? -14.733 2.445 -15.456 1 98.59 257 LEU B N 1
ATOM 4368 C CA . LEU B 1 257 ? -14.32 1.062 -15.666 1 98.59 257 LEU B CA 1
ATOM 4369 C C . LEU B 1 257 ? -15.136 0.414 -16.78 1 98.59 257 LEU B C 1
ATOM 4371 O O . LEU B 1 257 ? -14.573 -0.135 -17.729 1 98.59 257 LEU B O 1
ATOM 4375 N N . GLU B 1 258 ? -16.446 0.524 -16.718 1 98.4 258 GLU B N 1
ATOM 4376 C CA . GLU B 1 258 ? -17.283 -0.173 -17.689 1 98.4 258 GLU B CA 1
ATOM 4377 C C . GLU B 1 258 ? -17.094 0.398 -19.092 1 98.4 258 GLU B C 1
ATOM 4379 O O . GLU B 1 258 ? -17.112 -0.342 -20.077 1 98.4 258 GLU B O 1
ATOM 4384 N N . GLU B 1 259 ? -16.924 1.733 -19.198 1 98.66 259 GLU B N 1
ATOM 4385 C CA . GLU B 1 259 ? -16.643 2.366 -20.483 1 98.66 259 GLU B CA 1
ATOM 4386 C C . GLU B 1 259 ? -15.286 1.929 -21.029 1 98.66 259 GLU B C 1
ATOM 4388 O O . GLU B 1 259 ? -15.149 1.66 -22.224 1 98.66 259 GLU B O 1
ATOM 4393 N N . PHE B 1 260 ? -14.358 1.85 -20.203 1 98.84 260 PHE B N 1
ATOM 4394 C CA . PHE B 1 260 ? -13.022 1.394 -20.569 1 98.84 260 PHE B CA 1
ATOM 4395 C C . PHE B 1 260 ? -13.061 -0.044 -21.073 1 98.84 260 PHE B C 1
ATOM 4397 O O . PHE B 1 260 ? -12.525 -0.348 -22.141 1 98.84 260 PHE B O 1
ATOM 4404 N N . LEU B 1 261 ? -13.715 -0.924 -20.298 1 98.83 261 LEU B N 1
ATOM 4405 C CA . LEU B 1 261 ? -13.772 -2.338 -20.65 1 98.83 261 LEU B CA 1
ATOM 4406 C C . LEU B 1 261 ? -14.44 -2.534 -22.007 1 98.83 261 LEU B C 1
ATOM 4408 O O . LEU B 1 261 ? -14.072 -3.439 -22.76 1 98.83 261 LEU B O 1
ATOM 4412 N N . ALA B 1 262 ? -15.346 -1.64 -22.355 1 98.52 262 ALA B N 1
ATOM 4413 C CA . ALA B 1 262 ? -16.1 -1.747 -23.602 1 98.52 262 ALA B CA 1
ATOM 4414 C C . ALA B 1 262 ? -15.211 -1.457 -24.808 1 98.52 262 ALA B C 1
ATOM 4416 O O . ALA B 1 262 ? -15.568 -1.783 -25.942 1 98.52 262 ALA B O 1
ATOM 4417 N N . THR B 1 263 ? -14.072 -0.82 -24.589 1 98.07 263 THR B N 1
ATOM 4418 C CA . THR B 1 263 ? -13.182 -0.472 -25.692 1 98.07 263 THR B CA 1
ATOM 4419 C C . THR B 1 263 ? -12.214 -1.615 -25.986 1 98.07 263 THR B C 1
ATOM 4421 O O . THR B 1 263 ? -11.49 -1.581 -26.983 1 98.07 263 THR B O 1
ATOM 4424 N N . LEU B 1 264 ? -12.175 -2.641 -25.154 1 98.45 264 LEU B N 1
ATOM 4425 C CA . LEU B 1 264 ? -11.208 -3.728 -25.266 1 98.45 264 LEU B CA 1
ATOM 4426 C C . LEU B 1 264 ? -11.84 -4.952 -25.922 1 98.45 264 LEU B C 1
ATOM 4428 O O . LEU B 1 264 ? -13.066 -5.083 -25.951 1 98.45 264 LEU B O 1
ATOM 4432 N N . THR B 1 265 ? -10.98 -5.846 -26.504 1 98.16 265 THR B N 1
ATOM 4433 C CA . THR B 1 265 ? -11.477 -7.164 -26.882 1 98.16 265 THR B CA 1
ATOM 4434 C C . THR B 1 265 ? -12.014 -7.91 -25.663 1 98.16 265 THR B C 1
ATOM 4436 O O . THR B 1 265 ? -11.583 -7.659 -24.536 1 98.16 265 THR B O 1
ATOM 4439 N N . PRO B 1 266 ? -12.938 -8.812 -25.825 1 97.86 266 PRO B N 1
ATOM 4440 C CA . PRO B 1 266 ? -13.52 -9.538 -24.694 1 97.86 266 PRO B CA 1
ATOM 4441 C C . PRO B 1 266 ? -12.464 -10.196 -23.809 1 97.86 266 PRO B C 1
ATOM 4443 O O . PRO B 1 266 ? -12.569 -10.153 -22.58 1 97.86 266 PRO B O 1
ATOM 4446 N N . GLU B 1 267 ? -11.493 -10.758 -24.404 1 97.48 267 GLU B N 1
ATOM 4447 C CA . GLU B 1 267 ? -10.441 -11.43 -23.648 1 97.48 267 GLU B CA 1
ATOM 4448 C C . GLU B 1 267 ? -9.685 -10.447 -22.759 1 97.48 267 GLU B C 1
ATOM 4450 O O . GLU B 1 267 ? -9.459 -10.717 -21.578 1 97.48 267 GLU B O 1
ATOM 4455 N N . HIS B 1 268 ? -9.282 -9.301 -23.334 1 98.28 268 HIS B N 1
ATOM 4456 C CA . HIS B 1 268 ? -8.549 -8.292 -22.578 1 98.28 268 HIS B CA 1
ATOM 4457 C C . HIS B 1 268 ? -9.444 -7.626 -21.537 1 98.28 268 HIS B C 1
ATOM 4459 O O . HIS B 1 268 ? -8.979 -7.262 -20.454 1 98.28 268 HIS B O 1
ATOM 4465 N N . ALA B 1 269 ? -10.713 -7.485 -21.898 1 98.64 269 ALA B N 1
ATOM 4466 C CA . ALA B 1 269 ? -11.666 -6.914 -20.95 1 98.64 269 ALA B CA 1
ATOM 4467 C C . ALA B 1 269 ? -11.811 -7.8 -19.716 1 98.64 269 ALA B C 1
ATOM 4469 O O . ALA B 1 269 ? -11.821 -7.305 -18.586 1 98.64 269 ALA B O 1
ATOM 4470 N N . ASP B 1 270 ? -11.917 -9.082 -19.93 1 97.98 270 ASP B N 1
ATOM 4471 C CA . ASP B 1 270 ? -12.039 -10.026 -18.823 1 97.98 270 ASP B CA 1
ATOM 4472 C C . ASP B 1 270 ? -10.796 -9.997 -17.937 1 97.98 270 ASP B C 1
ATOM 4474 O O . ASP B 1 270 ? -10.903 -9.937 -16.71 1 97.98 270 ASP B O 1
ATOM 4478 N N . ALA B 1 271 ? -9.661 -10.012 -18.54 1 98.15 271 ALA B N 1
ATOM 4479 C CA . ALA B 1 271 ? -8.407 -9.959 -17.792 1 98.15 271 ALA B CA 1
ATOM 4480 C C . ALA B 1 271 ? -8.301 -8.665 -16.99 1 98.15 271 ALA B C 1
ATOM 4482 O O . ALA B 1 271 ? -7.948 -8.687 -15.809 1 98.15 271 ALA B O 1
ATOM 4483 N N . SER B 1 272 ? -8.618 -7.544 -17.667 1 98.77 272 SER B N 1
ATOM 4484 C CA . SER B 1 272 ? -8.563 -6.252 -16.991 1 98.77 272 SER B CA 1
ATOM 4485 C C . SER B 1 272 ? -9.495 -6.22 -15.784 1 98.77 272 SER B C 1
ATOM 4487 O O . SER B 1 272 ? -9.098 -5.793 -14.698 1 98.77 272 SER B O 1
ATOM 4489 N N . ARG B 1 273 ? -10.691 -6.675 -15.991 1 98.28 273 ARG B N 1
ATOM 4490 C CA . ARG B 1 273 ? -11.65 -6.675 -14.892 1 98.28 273 ARG B CA 1
ATOM 4491 C C . ARG B 1 273 ? -11.119 -7.466 -13.701 1 98.28 273 ARG B C 1
ATOM 4493 O O . ARG B 1 273 ? -11.147 -6.984 -12.567 1 98.28 273 ARG B O 1
ATOM 4500 N N . GLU B 1 274 ? -10.618 -8.632 -13.927 1 97.52 274 GLU B N 1
ATOM 4501 C CA . GLU B 1 274 ? -10.156 -9.519 -12.864 1 97.52 274 GLU B CA 1
ATOM 4502 C C . GLU B 1 274 ? -9.014 -8.887 -12.074 1 97.52 274 GLU B C 1
ATOM 4504 O O . GLU B 1 274 ? -8.933 -9.047 -10.854 1 97.52 274 GLU B O 1
ATOM 4509 N N . HIS B 1 275 ? -8.15 -8.163 -12.736 1 97.98 275 HIS B N 1
ATOM 4510 C CA . HIS B 1 275 ? -7 -7.568 -12.065 1 97.98 275 HIS B CA 1
ATOM 4511 C C . HIS B 1 275 ? -7.383 -6.271 -11.36 1 97.98 275 HIS B C 1
ATOM 4513 O O . HIS B 1 275 ? -6.955 -6.025 -10.23 1 97.98 275 HIS B O 1
ATOM 4519 N N . ILE B 1 276 ? -8.233 -5.473 -11.977 1 97.96 276 ILE B N 1
ATOM 4520 C CA . ILE B 1 276 ? -8.563 -4.14 -11.486 1 97.96 276 ILE B CA 1
ATOM 4521 C C . ILE B 1 276 ? -9.442 -4.25 -10.242 1 97.96 276 ILE B C 1
ATOM 4523 O O . ILE B 1 276 ? -9.262 -3.502 -9.278 1 97.96 276 ILE B O 1
ATOM 4527 N N . VAL B 1 277 ? -10.319 -5.251 -10.167 1 97.4 277 VAL B N 1
ATOM 4528 C CA . VAL B 1 277 ? -11.291 -5.343 -9.083 1 97.4 277 VAL B CA 1
ATOM 4529 C C . VAL B 1 277 ? -10.593 -5.787 -7.799 1 97.4 277 VAL B C 1
ATOM 4531 O O . VAL B 1 277 ? -11.16 -5.683 -6.709 1 97.4 277 VAL B O 1
ATOM 4534 N N . ARG B 1 278 ? -9.387 -6.328 -7.884 1 97.3 278 ARG B N 1
ATOM 4535 C CA . ARG B 1 278 ? -8.659 -6.81 -6.715 1 97.3 278 ARG B CA 1
ATOM 4536 C C . ARG B 1 278 ? -7.699 -5.747 -6.191 1 97.3 278 ARG B C 1
ATOM 4538 O O . ARG B 1 278 ? -7.507 -5.62 -4.98 1 97.3 278 ARG B O 1
ATOM 4545 N N . SER B 1 279 ? -7.017 -5.013 -7.081 1 97.6 279 SER B N 1
ATOM 4546 C CA . SER B 1 279 ? -6.105 -3.919 -6.766 1 97.6 279 SER B CA 1
ATOM 4547 C C . SER B 1 279 ? -5.169 -4.292 -5.621 1 97.6 279 SER B C 1
ATOM 4549 O O . SER B 1 279 ? -5.124 -3.603 -4.599 1 97.6 279 SER B O 1
ATOM 4551 N N . PRO B 1 280 ? -4.356 -5.287 -5.807 1 98.05 280 PRO B N 1
ATOM 4552 C CA . PRO B 1 280 ? -3.577 -5.821 -4.687 1 98.05 280 PRO B CA 1
ATOM 4553 C C . PRO B 1 280 ? -2.357 -4.965 -4.356 1 98.05 280 PRO B C 1
ATOM 4555 O O . PRO B 1 280 ? -1.728 -4.404 -5.257 1 98.05 280 PRO B O 1
ATOM 4558 N N . SER B 1 281 ? -1.987 -4.833 -3.143 1 98.61 281 SER B N 1
ATOM 4559 C CA . SER B 1 281 ? -0.753 -4.356 -2.528 1 98.61 281 SER B CA 1
ATOM 4560 C C . SER B 1 281 ? -0.425 -5.143 -1.263 1 98.61 281 SER B C 1
ATOM 4562 O O . SER B 1 281 ? -1.109 -5.007 -0.247 1 98.61 281 SER B O 1
ATOM 4564 N N . MET B 1 282 ? 0.604 -6.002 -1.337 1 98.77 282 MET B N 1
ATOM 4565 C CA . MET B 1 282 ? 0.815 -7.014 -0.306 1 98.77 282 MET B CA 1
ATOM 4566 C C . MET B 1 282 ? 2.068 -6.71 0.507 1 98.77 282 MET B C 1
ATOM 4568 O O . MET B 1 282 ? 3.05 -6.191 -0.027 1 98.77 282 MET B O 1
ATOM 4572 N N . SER B 1 283 ? 2.02 -7.085 1.785 1 98.71 283 SER B N 1
ATOM 4573 C CA . SER B 1 283 ? 3.205 -7.028 2.635 1 98.71 283 SER B CA 1
ATOM 4574 C C . SER B 1 283 ? 4.07 -8.273 2.461 1 98.71 283 SER B C 1
ATOM 4576 O O . SER B 1 283 ? 3.551 -9.386 2.358 1 98.71 283 SER B O 1
ATOM 4578 N N . ILE B 1 284 ? 5.355 -8.088 2.475 1 98.78 284 ILE B N 1
ATOM 4579 C CA . ILE B 1 284 ? 6.26 -9.23 2.406 1 98.78 284 ILE B CA 1
ATOM 4580 C C . ILE B 1 284 ? 6.958 -9.417 3.751 1 98.78 284 ILE B C 1
ATOM 4582 O O . ILE B 1 284 ? 7.941 -10.155 3.85 1 98.78 284 ILE B O 1
ATOM 4586 N N . ALA B 1 285 ? 6.503 -8.748 4.806 1 98.25 285 ALA B N 1
ATOM 4587 C CA . ALA B 1 285 ? 7.183 -8.689 6.097 1 98.25 285 ALA B CA 1
ATOM 4588 C C . ALA B 1 285 ? 7.335 -10.083 6.701 1 98.25 285 ALA B C 1
ATOM 4590 O O . ALA B 1 285 ? 8.391 -10.422 7.239 1 98.25 285 ALA B O 1
ATOM 4591 N N . ALA B 1 286 ? 6.31 -10.958 6.66 1 98.67 286 ALA B N 1
ATOM 4592 C CA . ALA B 1 286 ? 6.361 -12.292 7.253 1 98.67 286 ALA B CA 1
ATOM 4593 C C . ALA B 1 286 ? 7.444 -13.143 6.596 1 98.67 286 ALA B C 1
ATOM 4595 O O . ALA B 1 286 ? 8.233 -13.795 7.285 1 98.67 286 ALA B O 1
ATOM 4596 N N . ALA B 1 287 ? 7.461 -13.108 5.271 1 98.86 287 ALA B N 1
ATOM 4597 C CA . ALA B 1 287 ? 8.453 -13.888 4.534 1 98.86 287 ALA B CA 1
ATOM 4598 C C . ALA B 1 287 ? 9.868 -13.405 4.839 1 98.86 287 ALA B C 1
ATOM 4600 O O . ALA B 1 287 ? 10.777 -14.214 5.037 1 98.86 287 ALA B O 1
ATOM 4601 N N . ALA B 1 288 ? 10.024 -12.08 4.865 1 98.69 288 ALA B N 1
ATOM 4602 C CA . ALA B 1 288 ? 11.327 -11.504 5.184 1 98.69 288 ALA B CA 1
ATOM 4603 C C . ALA B 1 288 ? 11.791 -11.934 6.573 1 98.69 288 ALA B C 1
ATOM 4605 O O . ALA B 1 288 ? 12.956 -12.293 6.762 1 98.69 288 ALA B O 1
ATOM 4606 N N . THR B 1 289 ? 10.924 -11.931 7.5 1 98.25 289 THR B N 1
ATOM 4607 C CA . THR B 1 289 ? 11.244 -12.222 8.893 1 98.25 289 THR B CA 1
ATOM 4608 C C . THR B 1 289 ? 11.509 -13.712 9.088 1 98.25 289 THR B C 1
ATOM 4610 O O . THR B 1 289 ? 12.495 -14.095 9.722 1 98.25 289 THR B O 1
ATOM 4613 N N . ASP B 1 290 ? 10.675 -14.576 8.537 1 98.55 290 ASP B N 1
ATOM 4614 C CA . ASP B 1 290 ? 10.678 -15.995 8.881 1 98.55 290 ASP B CA 1
ATOM 4615 C C . ASP B 1 2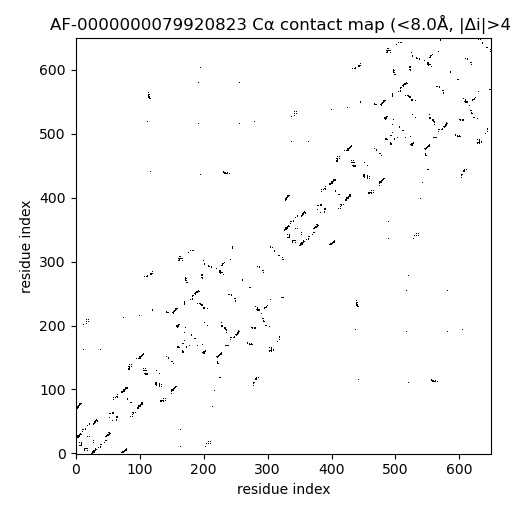90 ? 11.78 -16.74 8.129 1 98.55 290 ASP B C 1
ATOM 4617 O O . ASP B 1 290 ? 12.348 -17.704 8.646 1 98.55 290 ASP B O 1
ATOM 4621 N N . PHE B 1 291 ? 12.011 -16.291 6.856 1 98.45 291 PHE B N 1
ATOM 4622 C CA . PHE B 1 291 ? 12.99 -17.096 6.136 1 98.45 291 PHE B CA 1
ATOM 4623 C C . PHE B 1 291 ? 13.848 -16.221 5.229 1 98.45 291 PHE B C 1
ATOM 4625 O O . PHE B 1 291 ? 14.479 -16.719 4.294 1 98.45 291 PHE B O 1
ATOM 4632 N N . GLY B 1 292 ? 13.855 -14.93 5.424 1 98.53 292 GLY B N 1
ATOM 4633 C CA . GLY B 1 292 ? 14.81 -14.021 4.81 1 98.53 292 GLY B CA 1
ATOM 4634 C C . GLY B 1 292 ? 14.495 -13.715 3.358 1 98.53 292 GLY B C 1
ATOM 4635 O O . GLY B 1 292 ? 15.4 -13.459 2.561 1 98.53 292 GLY B O 1
ATOM 4636 N N . TYR B 1 293 ? 13.264 -13.782 2.914 1 98.77 293 TYR B N 1
ATOM 4637 C CA . TYR B 1 293 ? 12.876 -13.364 1.572 1 98.77 293 TYR B CA 1
ATOM 4638 C C . TYR B 1 293 ? 13.262 -11.912 1.32 1 98.77 293 TYR B C 1
ATOM 4640 O O . TYR B 1 293 ? 12.982 -11.037 2.143 1 98.77 293 TYR B O 1
ATOM 4648 N N . ALA B 1 294 ? 13.898 -11.638 0.219 1 98.34 294 ALA B N 1
ATOM 4649 C CA . ALA B 1 294 ? 14.381 -10.32 -0.186 1 98.34 294 ALA B CA 1
ATOM 4650 C C . ALA B 1 294 ? 14.383 -10.179 -1.705 1 98.34 294 ALA B C 1
ATOM 4652 O O . ALA B 1 294 ? 15.387 -10.469 -2.361 1 98.34 294 ALA B O 1
ATOM 4653 N N . PRO B 1 295 ? 13.256 -9.735 -2.24 1 98.58 295 PRO B N 1
ATOM 4654 C CA . PRO B 1 295 ? 13.196 -9.66 -3.701 1 98.58 295 PRO B CA 1
ATOM 4655 C C . PRO B 1 295 ? 14.304 -8.79 -4.293 1 98.58 295 PRO B C 1
ATOM 4657 O O . PRO B 1 295 ? 14.612 -7.725 -3.753 1 98.58 295 PRO B O 1
ATOM 4660 N N . ARG B 1 296 ? 14.896 -9.255 -5.358 1 98.1 296 ARG B N 1
ATOM 4661 C CA . ARG B 1 296 ? 15.971 -8.55 -6.049 1 98.1 296 ARG B CA 1
ATOM 4662 C C . ARG B 1 296 ? 15.414 -7.463 -6.962 1 98.1 296 ARG B C 1
ATOM 4664 O O . ARG B 1 296 ? 16.058 -6.433 -7.173 1 98.1 296 ARG B O 1
ATOM 4671 N N . PHE B 1 297 ? 14.243 -7.698 -7.485 1 98.3 297 PHE B N 1
ATOM 4672 C CA . PHE B 1 297 ? 13.669 -6.795 -8.476 1 98.3 297 PHE B CA 1
ATOM 4673 C C . PHE B 1 297 ? 12.517 -5.997 -7.877 1 98.3 297 PHE B C 1
ATOM 4675 O O . PHE B 1 297 ? 11.689 -6.544 -7.146 1 98.3 297 PHE B O 1
ATOM 4682 N N . THR B 1 298 ? 12.507 -4.67 -8.191 1 98.26 298 THR B N 1
ATOM 4683 C CA . THR B 1 298 ? 11.285 -3.901 -7.985 1 98.26 298 THR B CA 1
ATOM 4684 C C . THR B 1 298 ? 10.225 -4.283 -9.014 1 98.26 298 THR B C 1
ATOM 4686 O O . THR B 1 298 ? 10.532 -4.93 -10.018 1 98.26 298 THR B O 1
ATOM 4689 N N . SER B 1 299 ? 8.966 -3.91 -8.765 1 98.56 299 SER B N 1
ATOM 4690 C CA . SER B 1 299 ? 7.929 -4.106 -9.773 1 98.56 299 SER B CA 1
ATOM 4691 C C . SER B 1 299 ? 8.317 -3.46 -11.099 1 98.56 299 SER B C 1
ATOM 4693 O O . SER B 1 299 ? 8.162 -4.067 -12.16 1 98.56 299 SER B O 1
ATOM 4695 N N . ALA B 1 300 ? 8.839 -2.26 -11.035 1 97.84 300 ALA B N 1
ATOM 4696 C CA . ALA B 1 300 ? 9.226 -1.54 -12.246 1 97.84 300 ALA B CA 1
ATOM 4697 C C . ALA B 1 300 ? 10.326 -2.284 -12.998 1 97.84 300 ALA B C 1
ATOM 4699 O O . ALA B 1 300 ? 10.259 -2.431 -14.221 1 97.84 300 ALA B O 1
ATOM 4700 N N . ALA B 1 301 ? 11.335 -2.744 -12.265 1 97.96 301 ALA B N 1
ATOM 4701 C CA . ALA B 1 301 ? 12.433 -3.48 -12.885 1 97.96 301 ALA B CA 1
ATOM 4702 C C . ALA B 1 301 ? 11.943 -4.794 -13.487 1 97.96 301 ALA B C 1
ATOM 4704 O O . ALA B 1 301 ? 12.433 -5.226 -14.533 1 97.96 301 ALA B O 1
ATOM 4705 N N . THR B 1 302 ? 11.062 -5.445 -12.76 1 98.09 302 THR B N 1
ATOM 4706 C CA . THR B 1 302 ? 10.46 -6.682 -13.245 1 98.09 302 THR B CA 1
ATOM 4707 C C . THR B 1 302 ? 9.748 -6.452 -14.575 1 98.09 302 THR B C 1
ATOM 4709 O O . THR B 1 302 ? 9.933 -7.216 -15.524 1 98.09 302 THR B O 1
ATOM 4712 N N . ILE B 1 303 ? 8.968 -5.376 -14.667 1 98.09 303 ILE B N 1
ATOM 4713 C CA . ILE B 1 303 ? 8.229 -5.034 -15.877 1 98.09 303 ILE B CA 1
ATOM 4714 C C . ILE B 1 303 ? 9.207 -4.672 -16.993 1 98.09 303 ILE B C 1
ATOM 4716 O O . ILE B 1 303 ? 9.055 -5.123 -18.131 1 98.09 303 ILE B O 1
ATOM 4720 N N . ALA B 1 304 ? 10.205 -3.921 -16.669 1 97.84 304 ALA B N 1
ATOM 4721 C CA . ALA B 1 304 ? 11.202 -3.516 -17.656 1 97.84 304 ALA B CA 1
ATOM 4722 C C . ALA B 1 304 ? 11.88 -4.731 -18.281 1 97.84 304 ALA B C 1
ATOM 4724 O O . ALA B 1 304 ? 12.084 -4.78 -19.497 1 97.84 304 ALA B O 1
ATOM 4725 N N . ASP B 1 305 ? 12.226 -5.675 -17.43 1 97.06 305 ASP B N 1
ATOM 4726 C CA . ASP B 1 305 ? 12.874 -6.893 -17.908 1 97.06 305 ASP B CA 1
ATOM 4727 C C . ASP B 1 305 ? 11.96 -7.664 -18.857 1 97.06 305 ASP B C 1
ATOM 4729 O O . ASP B 1 305 ? 12.413 -8.177 -19.883 1 97.06 305 ASP B O 1
ATOM 4733 N N . GLY B 1 306 ? 10.696 -7.745 -18.518 1 96.69 306 GLY B N 1
ATOM 4734 C CA . GLY B 1 306 ? 9.728 -8.386 -19.393 1 96.69 306 GLY B CA 1
ATOM 4735 C C . GLY B 1 306 ? 9.552 -7.666 -20.717 1 96.69 306 GLY B C 1
ATOM 4736 O O . GLY B 1 306 ? 9.485 -8.302 -21.771 1 96.69 306 GLY B O 1
ATOM 4737 N N . VAL B 1 307 ? 9.506 -6.341 -20.69 1 97.33 307 VAL B N 1
ATOM 4738 C CA . VAL B 1 307 ? 9.328 -5.546 -21.9 1 97.33 307 VAL B CA 1
ATOM 4739 C C . VAL B 1 307 ? 10.541 -5.714 -22.812 1 97.33 307 VAL B C 1
ATOM 4741 O O . VAL B 1 307 ? 10.395 -5.869 -24.027 1 97.33 307 VAL B O 1
ATOM 4744 N N . ARG B 1 308 ? 11.72 -5.705 -22.28 1 96.35 308 ARG B N 1
ATOM 4745 C CA . ARG B 1 308 ? 12.93 -5.931 -23.064 1 96.35 308 ARG B CA 1
ATOM 4746 C C . ARG B 1 308 ? 12.862 -7.262 -23.805 1 96.35 308 ARG B C 1
ATOM 4748 O O . ARG B 1 308 ? 13.23 -7.344 -24.979 1 96.35 308 ARG B O 1
ATOM 4755 N N . TRP B 1 309 ? 12.454 -8.249 -23.117 1 95.36 309 TRP B N 1
ATOM 4756 C CA . TRP B 1 309 ? 12.327 -9.569 -23.726 1 95.36 309 TRP B CA 1
ATOM 4757 C C . TRP B 1 309 ? 11.309 -9.549 -24.861 1 95.36 309 TRP B C 1
ATOM 4759 O O . TRP B 1 309 ? 11.552 -10.11 -25.932 1 95.36 309 TRP B O 1
ATOM 4769 N N . LEU B 1 310 ? 10.155 -8.919 -24.607 1 96.44 310 LEU B N 1
ATOM 4770 C CA . LEU B 1 310 ? 9.105 -8.847 -25.617 1 96.44 310 LEU B CA 1
ATOM 4771 C C . LEU B 1 310 ? 9.612 -8.157 -26.879 1 96.44 310 LEU B C 1
ATOM 4773 O O . LEU B 1 310 ? 9.272 -8.562 -27.993 1 96.44 310 LEU B O 1
ATOM 4777 N N . VAL B 1 311 ? 10.375 -7.136 -26.667 1 95.87 311 VAL B N 1
ATOM 4778 C CA . VAL B 1 311 ? 10.938 -6.391 -27.788 1 95.87 311 VAL B CA 1
ATOM 4779 C C . VAL B 1 311 ? 11.946 -7.263 -28.534 1 95.87 311 VAL B C 1
ATOM 4781 O O . VAL B 1 311 ? 11.894 -7.372 -29.761 1 95.87 311 VAL B O 1
ATOM 4784 N N . ALA B 1 312 ? 12.812 -7.896 -27.824 1 94.61 312 ALA B N 1
ATOM 4785 C CA . ALA B 1 312 ? 13.83 -8.757 -28.418 1 94.61 312 ALA B CA 1
ATOM 4786 C C . ALA B 1 312 ? 13.193 -9.93 -29.159 1 94.61 312 ALA B C 1
ATOM 4788 O O . ALA B 1 312 ? 13.71 -10.38 -30.184 1 94.61 312 ALA B O 1
ATOM 4789 N N . ASP B 1 313 ? 12.095 -10.384 -28.656 1 93.94 313 ASP B N 1
ATOM 4790 C CA . ASP B 1 313 ? 11.394 -11.528 -29.231 1 93.94 313 ASP B CA 1
ATOM 4791 C C . ASP B 1 313 ? 10.522 -11.102 -30.41 1 93.94 313 ASP B C 1
ATOM 4793 O O . ASP B 1 313 ? 9.914 -11.943 -31.075 1 93.94 313 ASP B O 1
ATOM 4797 N N . GLY B 1 314 ? 10.347 -9.833 -30.632 1 94.46 314 GLY B N 1
ATOM 4798 C CA . GLY B 1 314 ? 9.61 -9.31 -31.77 1 94.46 314 GLY B CA 1
ATOM 4799 C C . GLY B 1 314 ? 8.12 -9.186 -31.51 1 94.46 314 GLY B C 1
ATOM 4800 O O . GLY B 1 314 ? 7.338 -8.975 -32.44 1 94.46 314 GLY B O 1
ATOM 4801 N N . GLN B 1 315 ? 7.753 -9.312 -30.237 1 96.06 315 GLN B N 1
ATOM 4802 C CA . GLN B 1 315 ? 6.337 -9.258 -29.891 1 96.06 315 GLN B CA 1
ATOM 4803 C C . GLN B 1 315 ? 5.884 -7.821 -29.652 1 96.06 315 GLN B C 1
ATOM 4805 O O . GLN B 1 315 ? 4.684 -7.541 -29.614 1 96.06 315 GLN B O 1
ATOM 4810 N N . VAL B 1 316 ? 6.838 -6.951 -29.425 1 96.04 316 VAL B N 1
ATOM 4811 C CA . VAL B 1 316 ? 6.56 -5.534 -29.216 1 96.04 316 VAL B CA 1
ATOM 4812 C C . VAL B 1 316 ? 7.457 -4.693 -30.122 1 96.04 316 VAL B C 1
ATOM 4814 O O . VAL B 1 316 ? 8.675 -4.884 -30.15 1 96.04 316 VAL B O 1
ATOM 4817 N N . ASP B 1 317 ? 6.838 -3.854 -30.881 1 95.78 317 ASP B N 1
ATOM 4818 C CA . ASP B 1 317 ? 7.562 -2.925 -31.742 1 95.78 317 ASP B CA 1
ATOM 4819 C C . ASP B 1 317 ? 7.61 -1.528 -31.126 1 95.78 317 ASP B C 1
ATOM 4821 O O . ASP B 1 317 ? 6.589 -0.84 -31.056 1 95.78 317 ASP B O 1
ATOM 4825 N N . THR B 1 318 ? 8.742 -1.067 -30.773 1 94.1 318 THR B N 1
ATOM 4826 C CA . THR B 1 318 ? 8.885 0.216 -30.093 1 94.1 318 THR B CA 1
ATOM 4827 C C . THR B 1 318 ? 9.333 1.299 -31.071 1 94.1 318 THR B C 1
ATOM 4829 O O . THR B 1 318 ? 9.702 2.401 -30.659 1 94.1 318 THR B O 1
ATOM 4832 N N . GLY B 1 319 ? 9.35 1.022 -32.352 1 91.47 319 GLY B N 1
ATOM 4833 C CA . GLY B 1 319 ? 9.827 1.977 -33.34 1 91.47 319 GLY B CA 1
ATOM 4834 C C . GLY B 1 319 ? 11.306 2.286 -33.205 1 91.47 319 GLY B C 1
ATOM 4835 O O . GLY B 1 319 ? 11.732 3.421 -33.432 1 91.47 319 GLY B O 1
ATOM 4836 N N . GLY B 1 320 ? 12.059 1.281 -32.756 1 87.56 320 GLY B N 1
ATOM 4837 C CA . GLY B 1 320 ? 13.502 1.423 -32.639 1 87.56 320 GLY B CA 1
ATOM 4838 C C . GLY B 1 320 ? 13.936 2.042 -31.324 1 87.56 320 GLY B C 1
ATOM 4839 O O . GLY B 1 320 ? 15.132 2.194 -31.068 1 87.56 320 GLY B O 1
ATOM 4840 N N . ARG B 1 321 ? 13.037 2.282 -30.472 1 86.83 321 ARG B N 1
ATOM 4841 C CA . ARG B 1 321 ? 13.378 2.894 -29.192 1 86.83 321 ARG B CA 1
ATOM 4842 C C . ARG B 1 321 ? 13.798 1.839 -28.175 1 86.83 321 ARG B C 1
ATOM 4844 O O . ARG B 1 321 ? 13.166 0.786 -28.068 1 86.83 321 ARG B O 1
ATOM 4851 N N . SER B 1 322 ? 14.834 2.099 -27.456 1 83.14 322 SER B N 1
ATOM 4852 C CA . SER B 1 322 ? 15.32 1.207 -26.408 1 83.14 322 SER B CA 1
ATOM 4853 C C . SER B 1 322 ? 14.874 1.682 -25.029 1 83.14 322 SER B C 1
ATOM 4855 O O . SER B 1 322 ? 14.651 2.876 -24.819 1 83.14 322 SER B O 1
ATOM 4857 N N . LEU B 1 323 ? 14.702 0.775 -24.166 1 88.87 323 LEU B N 1
ATOM 4858 C CA . LEU B 1 323 ? 14.33 1.109 -22.796 1 88.87 323 LEU B CA 1
ATOM 4859 C C . LEU B 1 323 ? 15.488 1.779 -22.065 1 88.87 323 LEU B C 1
ATOM 4861 O O . LEU B 1 323 ? 16.606 1.258 -22.054 1 88.87 323 LEU B O 1
ATOM 4865 N N . ARG B 1 324 ? 15.289 3.02 -21.627 1 79.15 324 ARG B N 1
ATOM 4866 C CA . ARG B 1 324 ? 16.264 3.714 -20.793 1 79.15 324 ARG B CA 1
ATOM 4867 C C . ARG B 1 324 ? 15.948 3.532 -19.312 1 79.15 324 ARG B C 1
ATOM 4869 O O . ARG B 1 324 ? 14.813 3.754 -18.883 1 79.15 324 ARG B O 1
ATOM 4876 N N . GLU B 1 325 ? 16.633 2.595 -18.555 1 64.97 325 GLU B N 1
ATOM 4877 C CA . GLU B 1 325 ? 16.304 2.397 -17.147 1 64.97 325 GLU B CA 1
ATOM 4878 C C . GLU B 1 325 ? 16.73 3.598 -16.307 1 64.97 325 GLU B C 1
ATOM 4880 O O . GLU B 1 325 ? 17.713 4.269 -16.627 1 64.97 325 GLU B O 1
#

Radius of gyration: 27.46 Å; Cα contacts (8 Å, |Δi|>4): 1480; chains: 2; bounding box: 54×86×67 Å